Protein AF-A0A9P1GKC3-F1 (afdb_monomer)

Secondary structure (DSSP, 8-state):
-HHHHHHHHHHHHTT--HHHHHHHHHHHHHHHHHTTTT---HHHHHHHHHHHHHHHS--GGGHHHHHHHHHHHHHHHHHHHHHHHTSTT---STTHHHHTT-HHHHHH-HHHHHHHHHHHHHHHHHHHHHHHHHHT-----HHHHHHHHHHHHHHHHHHHHHHHHHS-TTTSSS-PPP--GGGS------GGG---S-SSGGGSPEE-TTTTTS--HHHHHHHHHHHHHHT-SEEEEEGGG-----EE---TTSTTGGG----HHHHHHH--S--BEEEEEEEHHHHHHHHHHHHHTTTS------S--------SS------GGG------EEE-TT-EE-TTS-EEEETTEEP-TTSEEEEEEEHHHHTTGGG-HHHHHHHHSTT---BS---BHHHHHHHHHHHHHHHHHHHHH---TT--B-HHHHHHHHHHH-TT--HHHHHHHHHHHHHHHHS-SSS---S-TT-B-HHHHHHHHHHHHHHTTS-SSSHHHHT-HHHHHHHHHT--------

InterPro domains:
  IPR008334 5'-Nucleotidase, C-terminal [PF02872] (206-366)
  IPR036907 5'-Nucleotidase, C-terminal d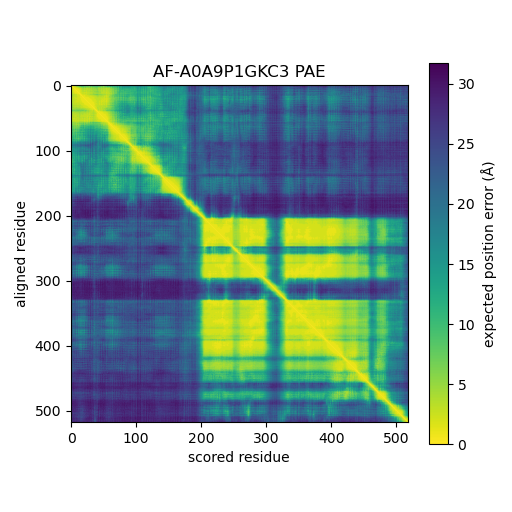omain superfamily [G3DSA:3.90.780.10] (203-423)
  IPR036907 5'-Nucleotidase, C-terminal domain superfamily [SSF55816] (213-383)

Sequence (518 aa):
MSLHIAPLVSMKQLGLSSTAEFLLFAALVIASWTVRNFNMSIFSVVMMQLEIGAYLCDIVPWLPAIALLQLVIASVAWAGMILASCFDDFSFVPMDRHLHKGWRHFRRSAAAQRCFAHEFSSHCVAQLVFADLLCRHPAMDGHGAIYGALVIQAFYALMVLTAAVLISPHALPYNLGTVPRPLRFPVNLPPSLHGDGATDRFLAAISSKKSSSEQTLMGSFLCDALRKELEVDCVLFDGGNVRGDRDYCPQPGHHRGSKWAFTVADLRRELPWPSEMATVRMEGRQISEAVQASRAKVSTPSRRLGSKAPAVPNIAGISRSFDSSHQLAGGFLQCDSGMQVRPDNSVSQIAGEPIDFKKRYTVGVLYNALMGMNQNPVFEKWRNEPGNRIVGQCPHARELLTRHFLRRLWKLTQNKLNIKQDEDISRDKLHAAIQQVFPRAGGNMRRSLLRRLLSTVVVEDGSGRGFKSSGITYKEYQNTLSKVSHEEVEGHDYERECNDPEMHERYNTGGSRQEEVP

Mean predicted aligned error: 17.54 Å

Foldseek 3Di:
DLVLLLVLLVLVVVVDDPVVSVVVLVVSLVVLCVVVVVDPAPVNVVSSVVSVVSNVDPCNLQLLLVLVLLVCCCVVVVVVLVVQLVPQPDDDDPLSVQVVVDPVSCVPDPVNVVVCCVVVVSSVVSSVSSVVVVVPDPDDDPVSSNVSNVVVNVVVVVVVVCCVVVQDPCNPPDDDDDDDDPVDDDDPDDPVPPDPDDPPVVQDFQFLALLLADAGSVLQVLFQLLCVLVVWQKEWEKSVQQQLNDTNHLPCPDPCHVVRDCDLVNLCRRHVDQFWKWKWKDFLQLVQLLQLLLNVVNPPPPPPPPDDDPDDDDPDDDDDPPPCVPPDSIRNIHIYPQWDADPSSGTQGTNVHGGDRGDITIYIYGPVVLVQVSNRVSSVVLNPDPPIDTPDGGGGSSVSSVLSVLVVLVVQLCVQLVDDQFDFQQLVSSLVSNCVSCVPDDPVRSVVSSCVLVCLQQVPPVPPDPDDNRHDGNVSSVVSSVPVVPPPPDDDPVVVVVPPVVVVVCVRVVDDDPDDDD

Radius of gyration: 33.76 Å; Cα contacts (8 Å, |Δi|>4): 540; chains: 1; bounding box: 67×78×100 Å

Nearest PDB structures (foldseek):
  7qga-assembly1_A  TM=6.493E-01  e=4.651E-06  Homo sapiens
  4h2f-assembly1_A  TM=6.553E-01  e=6.188E-06  Homo sapiens
  3zu0-assembly1_B  TM=8.115E-01  e=1.431E-04  Haemophilus influenzae Rd KW20
  3ztv-assembly1_A  TM=6.430E-01  e=9.323E-05  Haemophilus influenzae Rd KW20

Organism: NCBI:txid2562237

Structure (mmCIF, N/CA/C/O backbone):
data_AF-A0A9P1GKC3-F1
#
_entry.id   AF-A0A9P1GKC3-F1
#
loop_
_atom_site.group_PDB
_atom_site.id
_atom_site.type_symbol
_atom_site.label_atom_id
_atom_site.label_alt_id
_atom_site.label_comp_id
_atom_site.label_asym_id
_atom_site.label_entity_id
_atom_site.label_seq_id
_atom_site.pdbx_PDB_ins_code
_atom_site.Cartn_x
_atom_site.Cartn_y
_atom_site.Cartn_z
_atom_site.occupancy
_atom_site.B_iso_or_equiv
_atom_site.auth_seq_id
_atom_site.auth_comp_id
_atom_site.auth_asym_id
_atom_site.auth_atom_id
_atom_site.pdbx_PDB_model_num
ATOM 1 N N . MET A 1 1 ? 20.052 10.422 -40.158 1.00 48.41 1 MET A N 1
ATOM 2 C CA . MET A 1 1 ? 21.110 10.165 -41.168 1.00 48.41 1 MET A CA 1
ATOM 3 C C . MET A 1 1 ? 21.276 11.347 -42.124 1.00 48.41 1 MET A C 1
ATOM 5 O O . MET A 1 1 ? 22.390 11.797 -42.346 1.00 48.41 1 MET A O 1
ATOM 9 N N . SER A 1 2 ? 20.174 11.904 -42.628 1.00 51.91 2 SER A N 1
ATOM 10 C CA . SER A 1 2 ? 20.168 13.011 -43.587 1.00 51.91 2 SER A CA 1
ATOM 11 C C . SER A 1 2 ? 20.784 14.326 -43.056 1.00 51.91 2 SER A C 1
ATOM 13 O O . SER A 1 2 ? 21.605 14.928 -43.738 1.00 51.91 2 SER A O 1
ATOM 15 N N . LEU A 1 3 ? 20.504 14.690 -41.797 1.00 56.44 3 LEU A N 1
ATOM 16 C CA . LEU A 1 3 ? 21.116 15.825 -41.077 1.00 56.44 3 LEU A CA 1
ATOM 17 C C . LEU A 1 3 ? 22.637 15.708 -40.868 1.00 56.44 3 LEU A C 1
ATOM 19 O O . LEU A 1 3 ? 23.290 16.711 -40.611 1.00 56.44 3 LEU A O 1
ATOM 23 N N . HIS A 1 4 ? 23.193 14.501 -40.975 1.00 64.62 4 HIS A N 1
ATOM 24 C CA . HIS A 1 4 ? 24.602 14.227 -40.681 1.00 64.62 4 HIS A CA 1
ATOM 25 C C . HIS A 1 4 ? 25.452 14.150 -41.955 1.00 64.62 4 HIS A C 1
ATOM 27 O O . HIS A 1 4 ? 26.600 14.578 -41.964 1.00 64.62 4 HIS A O 1
ATOM 33 N N . ILE A 1 5 ? 24.874 13.651 -43.052 1.00 69.38 5 ILE A N 1
ATOM 34 C CA . ILE A 1 5 ? 25.572 13.489 -44.335 1.00 69.38 5 ILE A CA 1
ATOM 35 C C . ILE A 1 5 ? 25.428 14.736 -45.217 1.00 69.38 5 ILE A C 1
ATOM 37 O O . ILE A 1 5 ? 26.368 15.088 -45.922 1.00 69.38 5 ILE A O 1
ATOM 41 N N . ALA A 1 6 ? 24.293 15.444 -45.167 1.00 67.19 6 ALA A N 1
ATOM 42 C CA . ALA A 1 6 ? 24.077 16.624 -46.008 1.00 67.19 6 ALA A CA 1
ATOM 43 C C . ALA A 1 6 ? 25.127 17.737 -45.792 1.00 67.19 6 ALA A C 1
ATOM 45 O O . ALA A 1 6 ? 25.644 18.242 -46.785 1.00 67.19 6 ALA A O 1
ATOM 46 N N . PRO A 1 7 ? 25.532 18.085 -44.552 1.00 69.88 7 PRO A N 1
ATOM 47 C CA . PRO A 1 7 ? 26.594 19.071 -44.348 1.00 69.88 7 PRO A CA 1
ATOM 48 C C . PRO A 1 7 ? 27.940 18.621 -44.932 1.00 69.88 7 PRO A C 1
ATOM 50 O O . PRO A 1 7 ? 28.651 19.434 -45.513 1.00 69.88 7 PRO A O 1
ATOM 53 N N . LEU A 1 8 ? 28.266 17.325 -44.832 1.00 69.75 8 LEU A N 1
ATOM 54 C CA . LEU A 1 8 ? 29.500 16.736 -45.371 1.00 69.75 8 LEU A CA 1
ATOM 55 C C . LEU A 1 8 ? 29.589 16.848 -46.888 1.00 69.75 8 LEU A C 1
ATOM 57 O O . LEU A 1 8 ? 30.614 17.233 -47.444 1.00 69.75 8 LEU A O 1
ATOM 61 N N . VAL A 1 9 ? 28.476 16.556 -47.542 1.00 71.19 9 VAL A N 1
ATOM 62 C CA . VAL A 1 9 ? 28.307 16.688 -48.985 1.00 71.19 9 VAL A CA 1
ATOM 63 C C . VAL A 1 9 ? 28.463 18.139 -49.427 1.00 71.19 9 VAL A C 1
ATOM 65 O O . VAL A 1 9 ? 29.217 18.421 -50.358 1.00 71.19 9 VAL A O 1
ATOM 68 N N . SER A 1 10 ? 27.779 19.061 -48.745 1.00 71.31 10 SER A N 1
ATOM 69 C CA . SER A 1 10 ? 27.834 20.484 -49.076 1.00 71.31 10 SER A CA 1
ATOM 70 C C . SER A 1 10 ? 29.251 21.037 -48.933 1.00 71.31 10 SER A C 1
ATOM 72 O O . SER A 1 10 ? 29.688 21.802 -49.784 1.00 71.31 10 SER A O 1
ATOM 74 N N . MET A 1 11 ? 30.006 20.614 -47.912 1.00 73.31 11 MET A N 1
ATOM 75 C CA . MET A 1 11 ? 31.406 21.019 -47.741 1.00 73.31 11 MET A CA 1
ATOM 76 C C . MET A 1 11 ? 32.293 20.609 -48.920 1.00 73.31 11 MET A C 1
ATOM 78 O O . MET A 1 11 ? 33.059 21.438 -49.408 1.00 73.31 11 MET A O 1
ATOM 82 N N . LYS A 1 12 ? 32.153 19.371 -49.413 1.00 76.69 12 LYS A N 1
ATOM 83 C CA . LYS A 1 12 ? 32.916 18.881 -50.573 1.00 76.69 12 LYS A CA 1
ATOM 84 C C . LYS A 1 12 ? 32.576 19.639 -51.856 1.00 76.69 12 LYS A C 1
ATOM 86 O O . LYS A 1 12 ? 33.457 19.921 -52.661 1.00 76.69 12 LYS A O 1
ATOM 91 N N . GLN A 1 13 ? 31.313 20.022 -52.033 1.00 76.19 13 GLN A N 1
ATOM 92 C CA . GLN A 1 13 ? 30.876 20.789 -53.203 1.00 76.19 13 GLN A CA 1
ATOM 93 C C . GLN A 1 13 ? 31.298 22.264 -53.172 1.00 76.19 13 GLN A C 1
ATOM 95 O O . GLN A 1 13 ? 31.381 22.892 -54.223 1.00 76.19 13 GLN A O 1
ATOM 100 N N . LEU A 1 14 ? 31.597 22.817 -51.993 1.00 78.25 14 LEU A N 1
ATOM 101 C CA . LEU A 1 14 ? 32.058 24.200 -51.843 1.00 78.25 14 LEU A CA 1
ATOM 102 C C . LEU A 1 14 ? 33.528 24.407 -52.249 1.00 78.25 14 LEU A C 1
ATOM 104 O O . LEU A 1 14 ? 34.000 25.542 -52.219 1.00 78.25 14 LEU A O 1
ATOM 108 N N . GLY A 1 15 ? 34.254 23.345 -52.625 1.00 82.06 15 GLY A N 1
ATOM 109 C CA . GLY A 1 15 ? 35.650 23.446 -53.068 1.00 82.06 15 GLY A CA 1
ATOM 110 C C . GLY A 1 15 ? 36.594 23.961 -51.977 1.00 82.06 15 GLY A C 1
ATOM 111 O O . GLY A 1 15 ? 37.560 24.664 -52.272 1.00 82.06 15 GLY A O 1
ATOM 112 N N . LEU A 1 16 ? 36.287 23.666 -50.711 1.00 82.75 16 LEU A N 1
ATOM 113 C CA . LEU A 1 16 ? 37.110 24.063 -49.572 1.00 82.75 16 LEU A CA 1
ATOM 114 C C . LEU A 1 16 ? 38.496 23.405 -49.647 1.00 82.75 16 LEU A C 1
ATOM 116 O O . LEU A 1 16 ? 38.660 22.316 -50.194 1.00 82.75 16 LEU A O 1
ATOM 120 N N . SER A 1 17 ? 39.508 24.049 -49.059 1.00 89.94 17 SER A N 1
ATOM 121 C CA . SER A 1 17 ? 40.802 23.389 -48.871 1.00 89.94 17 SER A CA 1
ATOM 122 C C . SER A 1 17 ? 40.649 22.193 -47.930 1.00 89.94 17 SER A C 1
ATOM 124 O O . SER A 1 17 ? 39.838 22.229 -47.003 1.00 89.94 17 SER A O 1
ATOM 126 N N . SER A 1 18 ? 41.464 21.153 -48.113 1.00 87.00 18 SER A N 1
ATOM 127 C CA . SER A 1 18 ? 41.375 19.918 -47.317 1.00 87.00 18 SER A CA 1
ATOM 128 C C . SER A 1 18 ? 41.472 20.168 -45.807 1.00 87.00 18 SER A C 1
ATOM 130 O O . SER A 1 18 ? 40.818 19.494 -45.017 1.00 87.00 18 SER A O 1
ATOM 132 N N . THR A 1 19 ? 42.236 21.184 -45.391 1.00 88.69 19 THR A N 1
ATOM 133 C CA . THR A 1 19 ? 42.322 21.607 -43.987 1.00 88.69 19 THR A CA 1
ATOM 134 C C . THR A 1 19 ? 41.014 22.227 -43.489 1.00 88.69 19 THR A C 1
ATOM 136 O O . THR A 1 19 ? 40.573 21.915 -42.385 1.00 88.69 19 THR A O 1
ATOM 139 N N . ALA A 1 20 ? 40.378 23.093 -44.284 1.00 83.69 20 ALA A N 1
ATOM 140 C CA . ALA A 1 20 ? 39.107 23.715 -43.918 1.00 83.69 20 ALA A CA 1
ATOM 141 C C . ALA A 1 20 ? 37.964 22.688 -43.890 1.00 83.69 20 ALA A C 1
ATOM 143 O O . ALA A 1 20 ? 37.148 22.706 -42.971 1.00 83.69 20 ALA A O 1
ATOM 144 N N . GLU A 1 21 ? 37.950 21.760 -44.848 1.00 83.62 21 GLU A N 1
ATOM 145 C CA . GLU A 1 21 ? 36.998 20.649 -44.902 1.00 83.62 21 GLU A CA 1
ATOM 146 C C . GLU A 1 21 ? 37.105 19.757 -43.655 1.00 83.62 21 GLU A C 1
ATOM 148 O O . GLU A 1 21 ? 36.104 19.497 -42.986 1.00 83.62 21 GLU A O 1
ATOM 153 N N . PHE A 1 22 ? 38.327 19.361 -43.278 1.00 88.44 22 PHE A N 1
ATOM 154 C CA . PHE A 1 22 ? 38.571 18.534 -42.096 1.00 88.44 22 PHE A CA 1
ATOM 155 C C . PHE A 1 22 ? 38.144 19.221 -40.793 1.00 88.44 22 PHE A C 1
ATOM 157 O O . PHE A 1 22 ? 37.496 18.604 -39.947 1.00 88.44 22 PHE A O 1
ATOM 164 N N . LEU A 1 23 ? 38.491 20.501 -40.616 1.00 87.88 23 LEU A N 1
ATOM 165 C CA . LEU A 1 23 ? 38.144 21.246 -39.402 1.00 87.88 23 LEU A CA 1
ATOM 166 C C . LEU A 1 23 ? 36.628 21.399 -39.243 1.00 87.88 23 LEU A C 1
ATOM 168 O O . LEU A 1 23 ? 36.104 21.261 -38.137 1.00 87.88 23 LEU A O 1
ATOM 172 N N . LEU A 1 24 ? 35.918 21.649 -40.343 1.00 79.81 24 LEU A N 1
ATOM 173 C CA . LEU A 1 24 ? 34.471 21.837 -40.317 1.00 79.81 24 LEU A CA 1
ATOM 174 C C . LEU A 1 24 ? 33.737 20.494 -40.140 1.00 79.81 24 LEU A C 1
ATOM 176 O O . LEU A 1 24 ? 32.756 20.431 -39.398 1.00 79.81 24 LEU A O 1
ATOM 180 N N . PHE A 1 25 ? 34.281 19.397 -40.681 1.00 85.12 25 PHE A N 1
ATOM 181 C CA . PHE A 1 25 ? 33.858 18.033 -40.346 1.00 85.12 25 PHE A CA 1
ATOM 182 C C . PHE A 1 25 ? 34.036 17.711 -38.857 1.00 85.12 25 PHE A C 1
ATOM 184 O O . PHE A 1 25 ? 33.084 17.277 -38.207 1.00 85.12 25 PHE A O 1
ATOM 191 N N . ALA A 1 26 ? 35.222 17.951 -38.294 1.00 85.44 26 ALA A N 1
ATOM 192 C CA . ALA A 1 26 ? 35.490 17.690 -36.882 1.00 85.44 26 ALA A CA 1
ATOM 193 C C . ALA A 1 26 ? 34.540 18.490 -35.973 1.00 85.44 26 ALA A C 1
ATOM 195 O O . ALA A 1 26 ? 33.980 17.940 -35.023 1.00 85.44 26 ALA A O 1
ATOM 196 N N . ALA A 1 27 ? 34.286 19.761 -36.304 1.00 83.12 27 ALA A N 1
ATOM 197 C CA . ALA A 1 27 ? 33.326 20.599 -35.591 1.00 83.12 27 ALA A CA 1
ATOM 198 C C . ALA A 1 27 ? 31.894 20.038 -35.657 1.00 83.12 27 ALA A C 1
ATOM 200 O O . ALA A 1 27 ? 31.197 20.015 -34.641 1.00 83.12 27 ALA A O 1
ATOM 201 N N . LEU A 1 28 ? 31.465 19.535 -36.820 1.00 78.88 28 LEU A N 1
ATOM 202 C CA . LEU A 1 28 ? 30.155 18.904 -36.996 1.00 78.88 28 LEU A CA 1
ATOM 203 C C . LEU A 1 28 ? 30.013 17.615 -36.183 1.00 78.88 28 LEU A C 1
ATOM 205 O O . LEU A 1 28 ? 28.987 17.437 -35.532 1.00 78.88 28 LEU A O 1
ATOM 209 N N . VAL A 1 29 ? 31.028 16.746 -36.164 1.00 77.12 29 VAL A N 1
ATOM 210 C CA . VAL A 1 29 ? 31.015 15.516 -35.350 1.00 77.12 29 VAL A CA 1
ATOM 211 C C . VAL A 1 29 ? 30.953 15.852 -33.860 1.00 77.12 29 VAL A C 1
ATOM 213 O O . VAL A 1 29 ? 30.160 15.261 -33.127 1.00 77.12 29 VAL A O 1
ATOM 216 N N . ILE A 1 30 ? 31.724 16.846 -33.407 1.00 80.12 30 ILE A N 1
ATOM 217 C CA . ILE A 1 30 ? 31.707 17.300 -32.010 1.00 80.12 30 ILE A CA 1
ATOM 218 C C . ILE A 1 30 ? 30.336 17.878 -31.646 1.00 80.12 30 ILE A C 1
ATOM 220 O O . ILE A 1 30 ? 29.774 17.487 -30.627 1.00 80.12 30 ILE A O 1
ATOM 224 N N . ALA A 1 31 ? 29.755 18.745 -32.481 1.00 73.75 31 ALA A N 1
ATOM 225 C CA . ALA A 1 31 ? 28.419 19.306 -32.262 1.00 73.75 31 ALA A CA 1
ATOM 226 C C . ALA A 1 31 ? 27.324 18.223 -32.284 1.00 73.75 31 ALA A C 1
ATOM 228 O O . ALA A 1 31 ? 26.407 18.203 -31.465 1.00 73.75 31 ALA A O 1
ATOM 229 N N . SER A 1 32 ? 27.449 17.269 -33.203 1.00 72.69 32 SER A N 1
ATOM 230 C CA . SER A 1 32 ? 26.588 16.093 -33.302 1.00 72.69 32 SER A CA 1
ATOM 231 C C . SER A 1 32 ? 26.668 15.240 -32.026 1.00 72.69 32 SER A C 1
ATOM 233 O O . SER A 1 32 ? 25.654 14.709 -31.565 1.00 72.69 32 SER A O 1
ATOM 235 N N . TRP A 1 33 ? 27.846 15.118 -31.410 1.00 76.75 33 TRP A N 1
ATOM 236 C CA . TRP A 1 33 ? 28.052 14.346 -30.183 1.00 76.75 33 TRP A CA 1
ATOM 237 C C . TRP A 1 33 ? 27.640 15.099 -28.907 1.00 76.75 33 TRP A C 1
ATOM 239 O O . TRP A 1 33 ? 27.060 14.489 -28.002 1.00 76.75 33 TRP A O 1
ATOM 249 N N . THR A 1 34 ? 27.848 16.418 -28.846 1.00 71.56 34 THR A N 1
ATOM 250 C CA . THR A 1 34 ? 27.435 17.267 -27.713 1.00 71.56 34 THR A CA 1
ATOM 251 C C . THR A 1 34 ? 25.918 17.294 -27.558 1.00 71.56 34 THR A C 1
ATOM 253 O O . THR A 1 34 ? 25.423 17.136 -26.447 1.00 71.56 34 THR A O 1
ATOM 256 N N . VAL A 1 35 ? 25.161 17.380 -28.660 1.00 67.44 35 VAL A N 1
ATOM 257 C CA . VAL A 1 35 ? 23.684 17.296 -28.656 1.00 67.44 35 VAL A CA 1
ATOM 258 C C . VAL A 1 35 ? 23.188 15.953 -28.102 1.00 67.44 35 VAL A C 1
ATOM 260 O O . VAL A 1 35 ? 22.095 15.859 -27.546 1.00 67.44 35 VAL A O 1
ATOM 263 N N . ARG A 1 36 ? 24.012 14.904 -28.193 1.00 70.81 36 ARG A N 1
ATOM 264 C CA . ARG A 1 36 ? 23.751 13.579 -27.613 1.00 70.81 36 ARG A CA 1
ATOM 265 C C . ARG A 1 36 ? 24.265 13.446 -26.173 1.00 70.81 36 ARG A C 1
ATOM 267 O O . ARG A 1 36 ? 24.335 12.329 -25.659 1.00 70.81 36 ARG A O 1
ATOM 274 N N . ASN A 1 37 ? 24.624 14.558 -25.524 1.00 77.19 37 ASN A N 1
ATOM 275 C CA . ASN A 1 37 ? 25.211 14.622 -24.183 1.00 77.19 37 ASN A CA 1
ATOM 276 C C . ASN A 1 37 ? 26.419 13.691 -24.013 1.00 77.19 37 ASN A C 1
ATOM 278 O O . ASN A 1 37 ? 26.579 13.066 -22.967 1.00 77.19 37 ASN A O 1
ATOM 282 N N . PHE A 1 38 ? 27.223 13.529 -25.069 1.00 78.00 38 PHE A N 1
ATOM 283 C CA . PHE A 1 38 ? 28.375 12.623 -25.090 1.00 78.00 38 PHE A CA 1
ATOM 284 C C . PHE A 1 38 ? 28.052 11.160 -24.742 1.00 78.00 38 PHE A C 1
ATOM 286 O O . PHE A 1 38 ? 28.935 10.378 -24.391 1.00 78.00 38 PHE A O 1
ATOM 293 N N . ASN A 1 39 ? 26.787 10.749 -24.857 1.00 70.31 39 ASN A N 1
ATOM 294 C CA . ASN A 1 39 ? 26.377 9.409 -24.476 1.00 70.31 39 ASN A CA 1
ATOM 295 C C . ASN A 1 39 ? 26.929 8.378 -25.475 1.00 70.31 39 ASN A C 1
ATOM 297 O O . ASN A 1 39 ? 26.573 8.397 -26.659 1.00 70.31 39 ASN A O 1
ATOM 301 N N . MET A 1 40 ? 27.761 7.456 -24.983 1.00 76.69 40 MET A N 1
ATOM 302 C CA . MET A 1 40 ? 28.375 6.342 -25.725 1.00 76.69 40 MET A CA 1
ATOM 303 C C . MET A 1 40 ? 27.388 5.194 -25.972 1.00 76.69 40 MET A C 1
ATOM 305 O O . MET A 1 40 ? 27.695 4.016 -25.795 1.00 76.69 40 MET A O 1
ATOM 309 N N . SER A 1 41 ? 26.165 5.528 -26.375 1.00 73.75 41 SER A N 1
ATOM 310 C CA . SER A 1 41 ? 25.217 4.517 -26.825 1.00 73.75 41 SER A CA 1
ATOM 311 C C . SER A 1 41 ? 25.716 3.876 -28.125 1.00 73.75 41 SER A C 1
ATOM 313 O O . SER A 1 41 ? 26.353 4.541 -28.945 1.00 73.75 41 SER A O 1
ATOM 315 N N . ILE A 1 42 ? 25.381 2.603 -28.356 1.00 62.91 42 ILE A N 1
ATOM 316 C CA . ILE A 1 42 ? 25.691 1.902 -29.617 1.00 62.91 42 ILE A CA 1
ATOM 317 C C . ILE A 1 42 ? 25.188 2.713 -30.820 1.00 62.91 42 ILE A C 1
ATOM 319 O O . ILE A 1 42 ? 25.895 2.860 -31.812 1.00 62.91 42 ILE A O 1
ATOM 323 N N . PHE A 1 43 ? 24.007 3.324 -30.701 1.00 64.19 43 PHE A N 1
ATOM 324 C CA . PHE A 1 43 ? 23.449 4.202 -31.727 1.00 64.19 43 PHE A CA 1
ATOM 325 C C . PHE A 1 43 ? 24.337 5.426 -31.992 1.00 64.19 43 PHE A C 1
ATOM 327 O O . PHE A 1 43 ? 24.551 5.806 -33.142 1.00 64.19 43 PHE A O 1
ATOM 334 N N . SER A 1 44 ? 24.902 6.024 -30.939 1.00 68.62 44 SER A N 1
ATOM 335 C CA . SER A 1 44 ? 25.803 7.165 -31.080 1.00 68.62 44 SER A CA 1
ATOM 336 C C . SER A 1 44 ? 27.084 6.802 -31.830 1.00 68.62 44 SER A C 1
ATOM 338 O O . SER A 1 44 ? 27.506 7.555 -32.710 1.00 68.62 44 SER A O 1
ATOM 340 N N . VAL A 1 45 ? 27.658 5.642 -31.499 1.00 71.88 45 VAL A N 1
ATOM 341 C CA . VAL A 1 45 ? 28.885 5.114 -32.108 1.00 71.88 45 VAL A CA 1
ATOM 342 C C . VAL A 1 45 ? 28.659 4.769 -33.579 1.00 71.88 45 VAL A C 1
ATOM 344 O O . VAL A 1 45 ? 29.448 5.182 -34.423 1.00 71.88 45 VAL A O 1
ATOM 347 N N . VAL A 1 46 ? 27.552 4.094 -33.906 1.00 71.50 46 VAL A N 1
ATOM 348 C CA . VAL A 1 46 ? 27.195 3.756 -35.296 1.00 71.50 46 VAL A CA 1
ATOM 349 C C . VAL A 1 46 ? 27.010 5.018 -36.142 1.00 71.50 46 VAL A C 1
ATOM 351 O O . VAL A 1 46 ? 27.524 5.098 -37.253 1.00 71.50 46 VAL A O 1
ATOM 354 N N . MET A 1 47 ? 26.333 6.041 -35.617 1.00 72.38 47 MET A N 1
ATOM 355 C CA . MET A 1 47 ? 26.150 7.305 -36.342 1.00 72.38 47 MET A CA 1
ATOM 356 C C . MET A 1 47 ? 27.475 8.043 -36.574 1.00 72.38 47 MET A C 1
ATOM 358 O O . MET A 1 47 ? 27.682 8.580 -37.657 1.00 72.38 47 MET A O 1
ATOM 362 N N . MET A 1 48 ? 28.392 8.012 -35.604 1.00 76.19 48 MET A N 1
ATOM 363 C CA . MET A 1 48 ? 29.730 8.596 -35.752 1.00 76.19 48 MET A CA 1
ATOM 364 C C . MET A 1 48 ? 30.571 7.842 -36.794 1.00 76.19 48 MET A C 1
ATOM 366 O O . MET A 1 48 ? 31.253 8.458 -37.607 1.00 76.19 48 MET A O 1
ATOM 370 N N . GLN A 1 49 ? 30.486 6.509 -36.829 1.00 76.69 49 GLN A N 1
ATOM 371 C CA . GLN A 1 49 ? 31.142 5.697 -37.861 1.00 76.69 49 GLN A CA 1
ATOM 372 C C . GLN A 1 49 ? 30.607 6.008 -39.264 1.00 76.69 49 GLN A C 1
ATOM 374 O O . GLN A 1 49 ? 31.388 6.063 -40.210 1.00 76.69 49 GLN A O 1
ATOM 379 N N . LEU A 1 50 ? 29.300 6.253 -39.401 1.00 71.75 50 LEU A N 1
ATOM 380 C CA . LEU A 1 50 ? 28.692 6.656 -40.671 1.00 71.75 50 LEU A CA 1
ATOM 381 C C . LEU A 1 50 ? 29.143 8.054 -41.115 1.00 71.75 50 LEU A C 1
ATOM 383 O O . LEU A 1 50 ? 29.430 8.240 -42.293 1.00 71.75 50 LEU A O 1
ATOM 387 N N . GLU A 1 51 ? 29.240 9.019 -40.195 1.00 77.12 51 GLU A N 1
ATOM 388 C CA . GLU A 1 51 ? 29.782 10.359 -40.474 1.00 77.12 51 GLU A CA 1
ATOM 389 C C . GLU A 1 51 ? 31.244 10.284 -40.948 1.00 77.12 51 GLU A C 1
ATOM 391 O O . GLU A 1 51 ? 31.598 10.874 -41.968 1.00 77.12 51 GLU A O 1
ATOM 396 N N . ILE A 1 52 ? 32.080 9.504 -40.252 1.00 80.88 52 ILE A N 1
ATOM 397 C CA . ILE A 1 52 ? 33.491 9.289 -40.610 1.00 80.88 52 ILE A CA 1
ATOM 398 C C . ILE A 1 52 ? 33.615 8.569 -41.955 1.00 80.88 52 ILE A C 1
ATOM 400 O O . ILE A 1 52 ? 34.387 8.996 -42.809 1.00 80.88 52 ILE A O 1
ATOM 404 N N . GLY A 1 53 ? 32.840 7.506 -42.178 1.00 78.56 53 GLY A N 1
ATOM 405 C CA . GLY A 1 53 ? 32.838 6.781 -43.448 1.00 78.56 53 GLY A CA 1
ATOM 406 C C . GLY A 1 53 ? 32.413 7.668 -44.620 1.00 78.56 53 GLY A C 1
ATOM 407 O O . GLY A 1 53 ? 33.063 7.664 -45.660 1.00 78.56 53 GLY A O 1
ATOM 408 N N . ALA A 1 54 ? 31.376 8.489 -44.434 1.00 74.00 54 ALA A N 1
ATOM 409 C CA . ALA A 1 54 ? 30.913 9.438 -45.445 1.00 74.00 54 ALA A CA 1
ATOM 410 C C . ALA A 1 54 ? 31.951 10.527 -45.765 1.00 74.00 54 ALA A C 1
ATOM 412 O O . ALA A 1 54 ? 32.049 10.954 -46.913 1.00 74.00 54 ALA A O 1
ATOM 413 N N . TYR A 1 55 ? 32.735 10.966 -44.775 1.00 82.12 55 TYR A N 1
ATOM 414 C CA . TYR A 1 55 ? 33.843 11.897 -44.991 1.00 82.12 55 TYR A CA 1
ATOM 415 C C . TYR A 1 55 ? 34.994 11.248 -45.778 1.00 82.12 55 TYR A C 1
ATOM 417 O O . TYR A 1 55 ? 35.486 11.826 -46.748 1.00 82.12 55 TYR A O 1
ATOM 425 N N . LEU A 1 56 ? 35.393 10.029 -45.400 1.00 83.12 56 LEU A N 1
ATOM 426 C CA . LEU A 1 56 ? 36.519 9.318 -46.018 1.00 83.12 56 LEU A CA 1
ATOM 427 C C . LEU A 1 56 ? 36.218 8.822 -47.438 1.00 83.12 56 LEU A C 1
ATOM 429 O O . LEU A 1 56 ? 37.126 8.732 -48.261 1.00 83.12 56 LEU A O 1
ATOM 433 N N . CYS A 1 57 ? 34.960 8.512 -47.745 1.00 79.56 57 CYS A N 1
ATOM 434 C CA . CYS A 1 57 ? 34.548 8.130 -49.088 1.00 79.56 57 CYS A CA 1
ATOM 435 C C . CYS A 1 57 ? 34.235 9.371 -49.935 1.00 79.56 57 CYS A C 1
ATOM 437 O O . CYS A 1 57 ? 33.561 10.305 -49.490 1.00 79.56 57 CYS A O 1
ATOM 439 N N . ASP A 1 58 ? 34.679 9.383 -51.192 1.00 76.56 58 ASP A N 1
ATOM 440 C CA . ASP A 1 58 ? 34.187 10.363 -52.156 1.00 76.56 58 ASP A CA 1
ATOM 441 C C . ASP A 1 58 ? 32.768 9.980 -52.592 1.00 76.56 58 ASP A C 1
ATOM 443 O O . ASP A 1 58 ? 32.542 9.242 -53.549 1.00 76.56 58 ASP A O 1
ATOM 447 N N . ILE A 1 59 ? 31.796 10.422 -51.796 1.00 71.44 59 ILE A N 1
ATOM 448 C CA . ILE A 1 59 ? 30.371 10.178 -52.018 1.00 71.44 59 ILE A CA 1
ATOM 449 C C . ILE A 1 59 ? 29.779 11.110 -53.080 1.00 71.44 59 ILE A C 1
ATOM 451 O O . ILE A 1 59 ? 28.629 10.913 -53.466 1.00 71.44 59 ILE A O 1
ATOM 455 N N . VAL A 1 60 ? 30.535 12.107 -53.561 1.00 73.50 60 VAL A N 1
ATOM 456 C CA . VAL A 1 60 ? 30.032 13.134 -54.484 1.00 73.50 60 VAL A CA 1
ATOM 457 C C . VAL A 1 60 ? 29.526 12.536 -55.803 1.00 73.50 60 VAL A C 1
ATOM 459 O O . VAL A 1 60 ? 28.398 12.853 -56.180 1.00 73.50 60 VAL A O 1
ATOM 462 N N . PRO A 1 61 ? 30.236 11.601 -56.467 1.00 76.19 61 PRO A N 1
ATOM 463 C CA . PRO A 1 61 ? 29.729 10.950 -57.681 1.00 76.19 61 PRO A CA 1
ATOM 464 C C . PRO A 1 61 ? 28.457 10.124 -57.443 1.00 76.19 61 PRO A C 1
ATOM 466 O O . PRO A 1 61 ? 27.668 9.890 -58.355 1.00 76.19 61 PRO A O 1
ATOM 469 N N . TRP A 1 62 ? 28.245 9.692 -56.201 1.00 71.19 62 TRP A N 1
ATOM 470 C CA . TRP A 1 62 ? 27.137 8.836 -55.789 1.00 71.19 62 TRP A CA 1
ATOM 471 C C . TRP A 1 62 ? 25.964 9.624 -55.218 1.00 71.19 62 TRP A C 1
ATOM 473 O O . TRP A 1 62 ? 24.925 9.041 -54.923 1.00 71.19 62 TRP A O 1
ATOM 483 N N . LEU A 1 63 ? 26.094 10.944 -55.074 1.00 68.75 63 LEU A N 1
ATOM 484 C CA . LEU A 1 63 ? 25.049 11.811 -54.539 1.00 68.75 63 LEU A CA 1
ATOM 485 C C . LEU A 1 63 ? 23.687 11.607 -55.182 1.00 68.75 63 LEU A C 1
ATOM 487 O O . LEU A 1 63 ? 22.696 11.517 -54.454 1.00 68.75 63 LEU A O 1
ATOM 491 N N . PRO A 1 64 ? 23.607 11.482 -56.513 1.00 66.94 64 PRO A N 1
ATOM 492 C CA . PRO A 1 64 ? 22.322 11.286 -57.138 1.00 66.94 64 PRO A CA 1
ATOM 493 C C . PRO A 1 64 ? 21.679 9.949 -56.844 1.00 66.94 64 PRO A C 1
ATOM 495 O O . PRO A 1 64 ? 20.477 9.856 -56.610 1.00 66.94 64 PRO A O 1
ATOM 498 N N . ALA A 1 65 ? 22.519 8.925 -56.813 1.00 65.56 65 ALA A N 1
ATOM 499 C CA . ALA A 1 65 ? 22.168 7.587 -56.407 1.00 65.56 65 ALA A CA 1
ATOM 500 C C . ALA A 1 65 ? 21.668 7.566 -54.955 1.00 65.56 65 ALA A C 1
ATOM 502 O O . ALA A 1 65 ? 20.621 6.993 -54.671 1.00 65.56 65 ALA A O 1
ATOM 503 N N . ILE A 1 66 ? 22.359 8.257 -54.044 1.00 67.56 66 ILE A N 1
ATOM 504 C CA . ILE A 1 66 ? 21.962 8.415 -52.638 1.00 67.56 66 ILE A CA 1
ATOM 505 C C . ILE A 1 66 ? 20.629 9.160 -52.531 1.00 67.56 66 ILE A C 1
ATOM 507 O O . ILE A 1 66 ? 19.778 8.784 -51.730 1.00 67.56 66 ILE A O 1
ATOM 511 N N . ALA A 1 67 ? 20.421 10.207 -53.321 1.00 67.44 67 ALA A N 1
ATOM 512 C CA . ALA A 1 67 ? 19.206 11.007 -53.271 1.00 67.44 67 ALA A CA 1
ATOM 513 C C . ALA A 1 67 ? 17.992 10.263 -53.858 1.00 67.44 67 ALA A C 1
ATOM 515 O O . ALA A 1 67 ? 16.926 10.252 -53.237 1.00 67.44 67 ALA A O 1
ATOM 516 N N . LEU A 1 68 ? 18.164 9.557 -54.982 1.00 66.06 68 LEU A N 1
ATOM 517 C CA . LEU A 1 68 ? 17.155 8.647 -55.528 1.00 66.06 68 LEU A CA 1
ATOM 518 C C . LEU A 1 68 ? 16.832 7.535 -54.522 1.00 66.06 68 LEU A C 1
ATOM 520 O O . LEU A 1 68 ? 15.667 7.264 -54.244 1.00 66.06 68 LEU A O 1
ATOM 524 N N . LEU A 1 69 ? 17.859 6.958 -53.900 1.00 63.75 69 LEU A N 1
ATOM 525 C CA . LEU A 1 69 ? 17.715 5.980 -52.832 1.00 63.75 69 LEU A CA 1
ATOM 526 C C . LEU A 1 69 ? 16.932 6.533 -51.637 1.00 63.75 69 LEU A C 1
ATOM 528 O O . LEU A 1 69 ? 16.074 5.843 -51.103 1.00 63.75 69 LEU A O 1
ATOM 532 N N . GLN A 1 70 ? 17.193 7.761 -51.195 1.00 66.38 70 GLN A N 1
ATOM 533 C CA . GLN A 1 70 ? 16.458 8.371 -50.085 1.00 66.38 70 GLN A CA 1
ATOM 534 C C . GLN A 1 70 ? 14.990 8.621 -50.442 1.00 66.38 70 GLN A C 1
ATOM 536 O O . GLN A 1 70 ? 14.132 8.446 -49.581 1.00 66.38 70 GLN A O 1
ATOM 541 N N . LEU A 1 71 ? 14.683 8.973 -51.695 1.00 65.75 71 LEU A N 1
ATOM 542 C CA . LEU A 1 71 ? 13.305 9.050 -52.188 1.00 65.75 71 LEU A CA 1
ATOM 543 C C . LEU A 1 71 ? 12.630 7.677 -52.183 1.00 65.75 71 LEU A C 1
ATOM 545 O O . LEU A 1 71 ? 11.492 7.569 -51.729 1.00 65.75 71 LEU A O 1
ATOM 549 N N . VAL A 1 72 ? 13.326 6.623 -52.619 1.00 64.25 72 VAL A N 1
ATOM 550 C CA . VAL A 1 72 ? 12.814 5.243 -52.599 1.00 64.25 72 VAL A CA 1
ATOM 551 C C . VAL A 1 72 ? 12.645 4.743 -51.166 1.00 64.25 72 VAL A C 1
ATOM 553 O O . VAL A 1 72 ? 11.578 4.254 -50.822 1.00 64.25 72 VAL A O 1
ATOM 556 N N . ILE A 1 73 ? 13.642 4.897 -50.293 1.00 64.81 73 ILE A N 1
ATOM 557 C CA . ILE A 1 73 ? 13.548 4.519 -48.877 1.00 64.81 73 ILE A CA 1
ATOM 558 C C . ILE A 1 73 ? 12.426 5.300 -48.216 1.00 64.81 73 ILE A C 1
ATOM 560 O O . ILE A 1 73 ? 11.635 4.709 -47.504 1.00 64.81 73 ILE A O 1
ATOM 564 N N . ALA A 1 74 ? 12.301 6.602 -48.443 1.00 65.19 74 ALA A N 1
ATOM 565 C CA . ALA A 1 74 ? 11.229 7.348 -47.815 1.00 65.19 74 ALA A CA 1
ATOM 566 C C . ALA A 1 74 ? 9.859 6.929 -48.346 1.00 65.19 74 ALA A C 1
ATOM 568 O O . ALA A 1 74 ? 8.981 6.624 -47.554 1.00 65.19 74 ALA A O 1
ATOM 569 N N . SER A 1 75 ? 9.667 6.848 -49.658 1.00 68.12 75 SER A N 1
ATOM 570 C CA . SER A 1 75 ? 8.377 6.429 -50.214 1.00 68.12 75 SER A CA 1
ATOM 571 C C . SER A 1 75 ? 8.020 4.996 -49.812 1.00 68.12 75 SER A C 1
ATOM 573 O O . SER A 1 75 ? 6.924 4.772 -49.311 1.00 68.12 75 SER A O 1
ATOM 575 N N . VAL A 1 76 ? 8.946 4.043 -49.934 1.00 69.00 76 VAL A N 1
ATOM 576 C CA . VAL A 1 76 ? 8.714 2.620 -49.647 1.00 69.00 76 VAL A CA 1
ATOM 577 C C . VAL A 1 76 ? 8.717 2.321 -48.151 1.00 69.00 76 VAL A C 1
ATOM 579 O O . VAL A 1 76 ? 7.846 1.592 -47.693 1.00 69.00 76 VAL A O 1
ATOM 582 N N . ALA A 1 77 ? 9.641 2.873 -47.362 1.00 66.88 77 ALA A N 1
ATOM 583 C CA . ALA A 1 77 ? 9.672 2.641 -45.918 1.00 66.88 77 ALA A CA 1
ATOM 584 C C . ALA A 1 77 ? 8.573 3.420 -45.195 1.00 66.88 77 ALA A C 1
ATOM 586 O O . ALA A 1 77 ? 7.987 2.861 -44.279 1.00 66.88 77 ALA A O 1
ATOM 587 N N . TRP A 1 78 ? 8.216 4.650 -45.597 1.00 67.00 78 TRP A N 1
ATOM 588 C CA . TRP A 1 78 ? 7.061 5.331 -44.994 1.00 67.00 78 TRP A CA 1
ATOM 589 C C . TRP A 1 78 ? 5.741 4.716 -45.444 1.00 67.00 78 TRP A C 1
ATOM 591 O O . TRP A 1 78 ? 4.884 4.508 -44.593 1.00 67.00 78 TRP A O 1
ATOM 601 N N . ALA A 1 79 ? 5.570 4.354 -46.722 1.00 69.19 79 ALA A N 1
ATOM 602 C CA . ALA A 1 79 ? 4.383 3.607 -47.143 1.00 69.19 79 ALA A CA 1
ATOM 603 C C . ALA A 1 79 ? 4.324 2.241 -46.456 1.00 69.19 79 ALA A C 1
ATOM 605 O O . ALA A 1 79 ? 3.272 1.858 -45.966 1.00 69.19 79 ALA A O 1
ATOM 606 N N . GLY A 1 80 ? 5.458 1.548 -46.348 1.00 66.81 80 GLY A N 1
ATOM 607 C CA . GLY A 1 80 ? 5.601 0.286 -45.635 1.00 66.81 80 GLY A CA 1
ATOM 608 C C . GLY A 1 80 ? 5.311 0.420 -44.145 1.00 66.81 80 GLY A C 1
ATOM 609 O O . GLY A 1 80 ? 4.615 -0.426 -43.613 1.00 66.81 80 GLY A O 1
ATOM 610 N N . MET A 1 81 ? 5.747 1.491 -43.478 1.00 59.47 81 MET A N 1
ATOM 611 C CA . MET A 1 81 ? 5.409 1.765 -42.077 1.00 59.47 81 MET A CA 1
ATOM 612 C C . MET A 1 81 ? 3.950 2.172 -41.903 1.00 59.47 81 MET A C 1
ATOM 614 O O . MET A 1 81 ? 3.336 1.753 -40.936 1.00 59.47 81 MET A O 1
ATOM 618 N N . ILE A 1 82 ? 3.366 2.943 -42.824 1.00 63.59 82 ILE A N 1
ATOM 619 C CA . ILE A 1 82 ? 1.931 3.257 -42.805 1.00 63.59 82 ILE A CA 1
ATOM 620 C C . ILE A 1 82 ? 1.132 1.961 -42.970 1.00 63.59 82 ILE A C 1
ATOM 622 O O . ILE A 1 82 ? 0.259 1.684 -42.155 1.00 63.59 82 ILE A O 1
ATOM 626 N N . LEU A 1 83 ? 1.482 1.135 -43.959 1.00 66.25 83 LEU A N 1
ATOM 627 C CA . LEU A 1 83 ? 0.847 -0.153 -44.220 1.00 66.25 83 LEU A CA 1
ATOM 628 C C . LEU A 1 83 ? 1.043 -1.113 -43.041 1.00 66.25 83 LEU A C 1
ATOM 630 O O . LEU A 1 83 ? 0.088 -1.734 -42.600 1.00 66.25 83 LEU A O 1
ATOM 634 N N . ALA A 1 84 ? 2.253 -1.191 -42.486 1.00 57.59 84 ALA A N 1
ATOM 635 C CA . ALA A 1 84 ? 2.588 -2.020 -41.334 1.00 57.59 84 ALA A CA 1
ATOM 636 C C . ALA A 1 84 ? 1.910 -1.538 -40.047 1.00 57.59 84 ALA A C 1
ATOM 638 O O . ALA A 1 84 ? 1.481 -2.363 -39.255 1.00 57.59 84 ALA A O 1
ATOM 639 N N . SER A 1 85 ? 1.718 -0.226 -39.881 1.00 56.00 85 SER A N 1
ATOM 640 C CA . SER A 1 85 ? 0.917 0.351 -38.794 1.00 56.00 85 SER A CA 1
ATOM 641 C C . SER A 1 85 ? -0.583 0.080 -38.951 1.00 56.00 85 SER A C 1
ATOM 643 O O . SER A 1 85 ? -1.340 0.268 -38.003 1.00 56.00 85 SER A O 1
ATOM 645 N N . CYS A 1 86 ? -1.028 -0.378 -40.130 1.00 58.94 86 CYS A N 1
ATOM 646 C CA . CYS A 1 86 ? -2.365 -0.944 -40.315 1.00 58.94 86 CYS A CA 1
ATOM 647 C C . CYS A 1 86 ? -2.460 -2.415 -39.868 1.00 58.94 86 CYS A C 1
ATOM 649 O O . CYS A 1 86 ? -3.568 -2.948 -39.848 1.00 58.94 86 CYS A O 1
ATOM 651 N N . PHE A 1 87 ? -1.346 -3.068 -39.511 1.00 61.25 87 PHE A N 1
ATOM 652 C CA . PHE A 1 87 ? -1.321 -4.421 -38.953 1.00 61.25 87 PHE A CA 1
ATOM 653 C C . PHE A 1 87 ? -0.938 -4.367 -37.465 1.00 61.25 87 PHE A C 1
ATOM 655 O O . PHE A 1 87 ? 0.120 -3.863 -37.094 1.00 61.25 87 PHE A O 1
ATOM 662 N N . ASP A 1 88 ? -1.788 -4.919 -36.598 1.00 46.06 88 ASP A N 1
ATOM 663 C CA . ASP A 1 88 ? -1.688 -4.771 -35.133 1.00 46.06 88 ASP A CA 1
ATOM 664 C C . ASP A 1 88 ? -0.435 -5.417 -34.496 1.00 46.06 88 ASP A C 1
ATOM 666 O O . ASP A 1 88 ? -0.114 -5.149 -33.335 1.00 46.06 88 ASP A O 1
ATOM 670 N N . ASP A 1 89 ? 0.285 -6.257 -35.244 1.00 47.16 89 ASP A N 1
ATOM 671 C CA . ASP A 1 89 ? 1.397 -7.073 -34.744 1.00 47.16 89 ASP A CA 1
ATOM 672 C C . ASP A 1 89 ? 2.794 -6.506 -35.069 1.00 47.16 89 ASP A C 1
ATOM 674 O O . ASP A 1 89 ? 3.805 -7.091 -34.674 1.00 47.16 89 ASP A O 1
ATOM 678 N N . PHE A 1 90 ? 2.886 -5.368 -35.767 1.00 44.94 90 PHE A N 1
ATOM 679 C CA . PHE A 1 90 ? 4.161 -4.796 -36.209 1.00 44.94 90 PHE A CA 1
ATOM 680 C C . PHE A 1 90 ? 4.431 -3.430 -35.557 1.00 44.94 90 PHE A C 1
ATOM 682 O O . PHE A 1 90 ? 3.610 -2.520 -35.645 1.00 44.94 90 PHE A O 1
ATOM 689 N N . SER A 1 91 ? 5.587 -3.276 -34.892 1.00 51.84 91 SER A N 1
ATOM 690 C CA . SER A 1 91 ? 6.030 -1.994 -34.319 1.00 51.84 91 SER A CA 1
ATOM 691 C C . SER A 1 91 ? 7.529 -1.774 -34.530 1.00 51.84 91 SER A C 1
ATOM 693 O O . SER A 1 91 ? 8.332 -2.459 -33.895 1.00 51.84 91 SER A O 1
ATOM 695 N N . PHE A 1 92 ? 7.922 -0.793 -35.349 1.00 50.31 92 PHE A N 1
ATOM 696 C CA . PHE A 1 92 ? 9.334 -0.581 -35.725 1.00 50.31 92 PHE A CA 1
ATOM 697 C C . PHE A 1 92 ? 9.980 0.682 -35.108 1.00 50.31 92 PHE A C 1
ATOM 699 O O . PHE A 1 92 ? 11.197 0.716 -34.938 1.00 50.31 92 PHE A O 1
ATOM 706 N N . VAL A 1 93 ? 9.208 1.720 -34.733 1.00 55.22 93 VAL A N 1
ATOM 707 C CA . VAL A 1 93 ? 9.758 3.052 -34.352 1.00 55.22 93 VAL A CA 1
ATOM 708 C C . VAL A 1 93 ? 8.927 3.743 -33.243 1.00 55.22 93 VAL A C 1
ATOM 710 O O . VAL A 1 93 ? 7.724 3.507 -33.154 1.00 55.22 93 VAL A O 1
ATOM 713 N N . PRO A 1 94 ? 9.490 4.638 -32.397 1.00 54.22 94 PRO A N 1
ATOM 714 C CA . PRO A 1 94 ? 8.745 5.442 -31.410 1.00 54.22 94 PRO A CA 1
ATOM 715 C C . PRO A 1 94 ? 7.456 6.115 -31.915 1.00 54.22 94 PRO A C 1
ATOM 717 O O . PRO A 1 94 ? 6.490 6.233 -31.155 1.00 54.22 94 PRO A O 1
ATOM 720 N N . MET A 1 95 ? 7.406 6.518 -33.187 1.00 54.28 95 MET A N 1
ATOM 721 C CA . MET A 1 95 ? 6.217 7.125 -33.789 1.00 54.28 95 MET A CA 1
ATOM 722 C C . MET A 1 95 ? 5.073 6.130 -34.034 1.00 54.28 95 MET A C 1
ATOM 724 O O . MET A 1 95 ? 3.901 6.482 -33.883 1.00 54.28 95 MET A O 1
ATOM 728 N N . ASP A 1 96 ? 5.415 4.876 -34.310 1.00 57.12 96 ASP A N 1
ATOM 729 C CA . ASP A 1 96 ? 4.488 3.765 -34.530 1.00 57.12 96 ASP A CA 1
ATOM 730 C C . ASP A 1 96 ? 3.574 3.568 -33.309 1.00 57.12 96 ASP A C 1
ATOM 732 O O . ASP A 1 96 ? 2.355 3.459 -33.401 1.00 57.12 96 ASP A O 1
ATOM 736 N N . ARG A 1 97 ? 4.135 3.719 -32.104 1.00 61.12 97 ARG A N 1
ATOM 737 C CA . ARG A 1 97 ? 3.397 3.617 -30.836 1.00 61.12 97 ARG A CA 1
ATOM 738 C C . ARG A 1 97 ? 2.338 4.708 -30.640 1.00 61.12 97 ARG A C 1
ATOM 740 O O . ARG A 1 97 ? 1.392 4.514 -29.872 1.00 61.12 97 ARG A O 1
ATOM 747 N N . HIS A 1 98 ? 2.509 5.875 -31.259 1.00 65.00 98 HIS A N 1
ATOM 748 C CA . HIS A 1 98 ? 1.511 6.944 -31.226 1.00 65.00 98 HIS A CA 1
ATOM 749 C C . HIS A 1 98 ? 0.427 6.750 -32.288 1.00 65.00 98 HIS A C 1
ATOM 751 O O . HIS A 1 98 ? -0.725 7.096 -32.017 1.00 65.00 98 HIS A O 1
ATOM 757 N N . LEU A 1 99 ? 0.783 6.170 -33.438 1.00 57.59 99 LEU A N 1
ATOM 758 C CA . LEU A 1 99 ? -0.148 5.799 -34.503 1.00 57.59 99 LEU A CA 1
ATOM 759 C C . LEU A 1 99 ? -1.043 4.620 -34.077 1.00 57.59 99 LEU A C 1
ATOM 761 O O . LEU A 1 99 ? -2.264 4.728 -34.188 1.00 57.59 99 LEU A O 1
ATOM 765 N N . HIS A 1 100 ? -0.475 3.594 -33.431 1.00 60.84 100 HIS A N 1
ATOM 766 C CA . HIS A 1 100 ? -1.185 2.430 -32.865 1.00 60.84 100 HIS A CA 1
ATOM 767 C C . HIS A 1 100 ? -2.192 2.772 -31.757 1.00 60.84 100 HIS A C 1
ATOM 769 O O . HIS A 1 100 ? -3.179 2.075 -31.551 1.00 60.84 100 HIS A O 1
ATOM 775 N N . LYS A 1 101 ? -2.010 3.893 -31.045 1.00 65.50 101 LYS A N 1
ATOM 776 C CA . LYS A 1 101 ? -3.013 4.410 -30.085 1.00 65.50 101 LYS A CA 1
ATOM 777 C C . LYS A 1 101 ? -4.217 5.073 -30.773 1.00 65.50 101 LYS A C 1
ATOM 779 O O . LYS A 1 101 ? -5.088 5.630 -30.100 1.00 65.50 101 LYS A O 1
ATOM 784 N N . GLY A 1 102 ? -4.254 5.035 -32.102 1.00 66.81 102 GLY A N 1
ATOM 785 C CA . GLY A 1 102 ? -5.297 5.580 -32.947 1.00 66.81 102 GLY A CA 1
ATOM 786 C C . GLY A 1 102 ? -5.057 7.040 -33.325 1.00 66.81 102 GLY A C 1
ATOM 787 O O . GLY A 1 102 ? -4.540 7.857 -32.556 1.00 66.81 102 GLY A O 1
ATOM 788 N N . TRP A 1 103 ? -5.543 7.404 -34.511 1.00 65.56 103 TRP A N 1
ATOM 789 C CA . TRP A 1 103 ? -5.396 8.740 -35.098 1.00 65.56 103 TRP A CA 1
ATOM 790 C C . TRP A 1 103 ? -5.925 9.878 -34.203 1.00 65.56 103 TRP A C 1
ATOM 792 O O . TRP A 1 103 ? -5.400 10.992 -34.210 1.00 65.56 103 TRP A O 1
ATOM 802 N N . ARG A 1 104 ? -6.932 9.603 -33.357 1.00 63.12 104 ARG A N 1
ATOM 803 C CA . ARG A 1 104 ? -7.421 10.567 -32.351 1.00 63.12 104 ARG A CA 1
ATOM 804 C C . ARG A 1 104 ? -6.393 10.861 -31.255 1.00 63.12 104 ARG A C 1
ATOM 806 O O . ARG A 1 104 ? -6.296 12.015 -30.843 1.00 63.12 104 ARG A O 1
ATOM 813 N N . HIS A 1 105 ? -5.649 9.861 -30.773 1.00 66.56 105 HIS A N 1
ATOM 814 C CA . HIS A 1 105 ? -4.580 10.069 -29.790 1.00 66.56 105 HIS A CA 1
ATOM 815 C C . HIS A 1 105 ? -3.434 10.857 -30.416 1.00 66.56 105 HIS A C 1
ATOM 817 O O . HIS A 1 105 ? -2.978 11.840 -29.835 1.00 66.56 105 HIS A O 1
ATOM 823 N N . PHE A 1 106 ? -3.035 10.469 -31.628 1.00 67.94 106 PHE A N 1
ATOM 824 C CA . PHE A 1 106 ? -2.024 11.173 -32.405 1.00 67.94 106 PHE A CA 1
ATOM 825 C C . PHE A 1 106 ? -2.357 12.667 -32.564 1.00 67.94 106 PHE A C 1
ATOM 827 O O . PHE A 1 106 ? -1.534 13.521 -32.249 1.00 67.94 106 PHE A O 1
ATOM 834 N N . ARG A 1 107 ? -3.604 13.000 -32.933 1.00 67.06 107 ARG A N 1
ATOM 835 C CA . ARG A 1 107 ? -4.064 14.394 -33.085 1.00 67.06 107 ARG A CA 1
ATOM 836 C C . ARG A 1 107 ? -4.168 15.198 -31.786 1.00 67.06 107 ARG A C 1
ATOM 838 O O . ARG A 1 107 ? -4.219 16.419 -31.858 1.00 67.06 107 ARG A O 1
ATOM 845 N N . ARG A 1 108 ? -4.267 14.555 -30.620 1.00 61.31 108 ARG A N 1
ATOM 846 C CA . ARG A 1 108 ? -4.464 15.244 -29.327 1.00 61.31 108 ARG A CA 1
ATOM 847 C C . ARG A 1 108 ? -3.215 15.268 -28.452 1.00 61.31 108 ARG A C 1
ATOM 849 O O . ARG A 1 108 ? -3.125 16.079 -27.538 1.00 61.31 108 ARG A O 1
ATOM 856 N N . SER A 1 109 ? -2.266 14.373 -28.698 1.00 70.06 109 SER A N 1
ATOM 857 C CA . SER A 1 109 ? -1.053 14.257 -27.898 1.00 70.06 109 SER A CA 1
ATOM 858 C C . SER A 1 109 ? 0.039 15.170 -28.446 1.00 70.06 109 SER A C 1
ATOM 860 O O . SER A 1 109 ? 0.632 14.894 -29.487 1.00 70.06 109 SER A O 1
ATOM 862 N N . ALA A 1 110 ? 0.377 16.216 -27.690 1.00 55.84 110 ALA A N 1
ATOM 863 C CA . ALA A 1 110 ? 1.485 17.114 -28.018 1.00 55.84 110 ALA A CA 1
ATOM 864 C C . ALA A 1 110 ? 2.844 16.389 -28.104 1.00 55.84 110 ALA A C 1
ATOM 866 O O . ALA A 1 110 ? 3.772 16.895 -28.727 1.00 55.84 110 ALA A O 1
ATOM 867 N N . ALA A 1 111 ? 2.991 15.220 -27.471 1.00 57.34 111 ALA A N 1
ATOM 868 C CA . ALA A 1 111 ? 4.184 14.383 -27.606 1.00 57.34 111 ALA A CA 1
ATOM 869 C C . ALA A 1 111 ? 4.207 13.639 -28.954 1.00 57.34 111 ALA A C 1
ATOM 871 O O . ALA A 1 111 ? 5.238 13.619 -29.619 1.00 57.34 111 ALA A O 1
ATOM 872 N N . ALA A 1 112 ? 3.057 13.109 -29.389 1.00 63.59 112 ALA A N 1
ATOM 873 C CA . ALA A 1 112 ? 2.915 12.446 -30.687 1.00 63.59 112 ALA A CA 1
ATOM 874 C C . ALA A 1 112 ? 3.168 13.417 -31.847 1.00 63.59 112 ALA A C 1
ATOM 876 O O . ALA A 1 112 ? 3.929 13.110 -32.759 1.00 63.59 112 ALA A O 1
ATOM 877 N N . GLN A 1 113 ? 2.577 14.613 -31.771 1.00 58.25 113 GLN A N 1
ATOM 878 C CA . GLN A 1 113 ? 2.750 15.661 -32.776 1.00 58.25 113 GLN A CA 1
ATOM 879 C C . GLN A 1 113 ? 4.191 16.167 -32.845 1.00 58.25 113 GLN A C 1
ATOM 881 O O . GLN A 1 113 ? 4.695 16.387 -33.938 1.00 58.25 113 GLN A O 1
ATOM 886 N N . ARG A 1 114 ? 4.876 16.313 -31.700 1.00 57.59 114 ARG A N 1
ATOM 887 C CA . ARG A 1 114 ? 6.297 16.696 -31.667 1.00 57.59 114 ARG A CA 1
ATOM 888 C C . ARG A 1 114 ? 7.203 15.612 -32.241 1.00 57.59 114 ARG A C 1
ATOM 890 O O . ARG A 1 114 ? 8.092 15.939 -33.015 1.00 57.59 114 ARG A O 1
ATOM 897 N N . CYS A 1 115 ? 6.957 14.345 -31.908 1.00 64.19 115 CYS A N 1
ATOM 898 C CA . CYS A 1 115 ? 7.695 13.220 -32.482 1.00 64.19 115 CYS A CA 1
ATOM 899 C C . CYS A 1 115 ? 7.502 13.162 -34.006 1.00 64.19 115 CYS A C 1
ATOM 901 O O . CYS A 1 115 ? 8.484 13.113 -34.734 1.00 64.19 115 CYS A O 1
ATOM 903 N N . PHE A 1 116 ? 6.266 13.306 -34.494 1.00 65.94 116 PHE A N 1
ATOM 904 C CA . PHE A 1 116 ? 5.987 13.363 -35.930 1.00 65.94 116 PHE A CA 1
ATOM 905 C C . PHE A 1 116 ? 6.584 14.572 -36.623 1.00 65.94 116 PHE A C 1
ATOM 907 O O . PHE A 1 116 ? 7.197 14.416 -37.669 1.00 65.94 116 PHE A O 1
ATOM 914 N N . ALA A 1 117 ? 6.461 15.764 -36.045 1.00 58.28 117 ALA A N 1
ATOM 915 C CA . ALA A 1 117 ? 7.085 16.952 -36.603 1.00 58.28 117 ALA A CA 1
ATOM 916 C C . ALA A 1 117 ? 8.611 16.791 -36.675 1.00 58.28 117 ALA A C 1
ATOM 918 O O . ALA A 1 117 ? 9.206 17.202 -37.663 1.00 58.28 117 ALA A O 1
ATOM 919 N N . HIS A 1 118 ? 9.241 16.162 -35.681 1.00 57.34 118 HIS A N 1
ATOM 920 C CA . HIS A 1 118 ? 10.687 15.940 -35.650 1.00 57.34 118 HIS A CA 1
ATOM 921 C C . HIS A 1 118 ? 11.147 14.926 -36.710 1.00 57.34 118 HIS A C 1
ATOM 923 O O . HIS A 1 118 ? 12.073 15.204 -37.471 1.00 57.34 118 HIS A O 1
ATOM 929 N N . GLU A 1 119 ? 10.465 13.786 -36.822 1.00 62.50 119 GLU A N 1
ATOM 930 C CA . GLU A 1 119 ? 10.748 12.776 -37.850 1.00 62.50 119 GLU A CA 1
ATOM 931 C C . GLU A 1 119 ? 10.443 13.318 -39.260 1.00 62.50 119 GLU A C 1
ATOM 933 O O . GLU A 1 119 ? 11.285 13.278 -40.152 1.00 62.50 119 GLU A O 1
ATOM 938 N N . PHE A 1 120 ? 9.277 13.932 -39.465 1.00 55.97 120 PHE A N 1
ATOM 939 C CA . PHE A 1 120 ? 8.869 14.462 -40.767 1.00 55.97 120 PHE A CA 1
ATOM 940 C C . PHE A 1 120 ? 9.752 15.630 -41.233 1.00 55.97 120 PHE A C 1
ATOM 942 O O . PHE A 1 120 ? 10.217 15.628 -42.370 1.00 55.97 120 PHE A O 1
ATOM 949 N N . SER A 1 121 ? 10.033 16.616 -40.372 1.00 50.00 121 SER A N 1
ATOM 950 C CA . SER A 1 121 ? 10.848 17.782 -40.755 1.00 50.00 121 SER A CA 1
ATOM 951 C C . SER A 1 121 ? 12.309 17.419 -41.020 1.00 50.00 121 SER A C 1
ATOM 953 O O . SER A 1 121 ? 12.882 17.910 -41.992 1.00 50.00 121 SER A O 1
ATOM 955 N N . SER A 1 122 ? 12.905 16.523 -40.228 1.00 55.69 122 SER A N 1
ATOM 956 C CA . SER A 1 122 ? 14.298 16.101 -40.430 1.00 55.69 122 SER A CA 1
ATOM 957 C C . SER A 1 122 ? 14.490 15.291 -41.719 1.00 55.69 122 SER A C 1
ATOM 959 O O . SER A 1 122 ? 15.532 15.403 -42.375 1.00 55.69 122 SER A O 1
ATOM 961 N N . HIS A 1 123 ? 13.478 14.523 -42.131 1.00 56.81 123 HIS A N 1
ATOM 962 C CA . HIS A 1 123 ? 13.513 13.771 -43.382 1.00 56.81 123 HIS A CA 1
ATOM 963 C C . HIS A 1 123 ? 13.135 14.628 -44.603 1.00 56.81 123 HIS A C 1
ATOM 965 O O . HIS A 1 123 ? 13.870 14.602 -45.591 1.00 56.81 123 HIS A O 1
ATOM 971 N N . CYS A 1 124 ? 12.079 15.447 -44.536 1.00 47.59 124 CYS A N 1
ATOM 972 C CA . CYS A 1 124 ? 11.648 16.286 -45.662 1.00 47.59 124 CYS A CA 1
ATOM 973 C C . CYS A 1 124 ? 12.625 17.418 -45.998 1.00 47.59 124 CYS A C 1
ATOM 975 O O . CYS A 1 124 ? 12.898 17.645 -47.175 1.00 47.59 124 CYS A O 1
ATOM 977 N N . VAL A 1 125 ? 13.178 18.125 -45.003 1.00 52.59 125 VAL A N 1
ATOM 978 C CA . VAL A 1 125 ? 14.119 19.231 -45.271 1.00 52.59 125 VAL A CA 1
ATOM 979 C C . VAL A 1 125 ? 15.362 18.707 -45.974 1.00 52.59 125 VAL A C 1
ATOM 981 O O . VAL A 1 125 ? 15.816 19.286 -46.957 1.00 52.59 125 VAL A O 1
ATOM 984 N N . ALA A 1 126 ? 15.879 17.566 -45.528 1.00 54.81 126 ALA A N 1
ATOM 985 C CA . ALA A 1 126 ? 17.037 16.991 -46.175 1.00 54.81 126 ALA A CA 1
ATOM 986 C C . ALA A 1 126 ? 16.724 16.475 -47.586 1.00 54.81 126 ALA A C 1
ATOM 988 O O . ALA A 1 126 ? 17.536 16.661 -48.482 1.00 54.81 126 ALA A O 1
ATOM 989 N N . GLN A 1 127 ? 15.543 15.900 -47.823 1.00 56.22 127 GLN A N 1
ATOM 990 C CA . GLN A 1 127 ? 15.123 15.488 -49.168 1.00 56.22 127 GLN A CA 1
ATOM 991 C C . GLN A 1 127 ? 15.003 16.664 -50.139 1.00 56.22 127 GLN A C 1
ATOM 993 O O . GLN A 1 127 ? 15.418 16.534 -51.285 1.00 56.22 127 GLN A O 1
ATOM 998 N N . LEU A 1 128 ? 14.492 17.811 -49.686 1.00 51.41 128 LEU A N 1
ATOM 999 C CA . LEU A 1 128 ? 14.403 19.021 -50.506 1.00 51.41 128 LEU A CA 1
ATOM 1000 C C . LEU A 1 128 ? 15.786 19.596 -50.832 1.00 51.41 128 LEU A C 1
ATOM 1002 O O . LEU A 1 128 ? 16.028 19.976 -51.974 1.00 51.41 128 LEU A O 1
ATOM 1006 N N . VAL A 1 129 ? 16.711 19.591 -49.866 1.00 57.25 129 VAL A N 1
ATOM 1007 C CA . VAL A 1 129 ? 18.107 20.001 -50.095 1.00 57.25 129 VAL A CA 1
ATOM 1008 C C . VAL A 1 129 ? 18.802 19.048 -51.073 1.00 57.25 129 VAL A C 1
ATOM 1010 O O . VAL A 1 129 ? 19.447 19.500 -52.013 1.00 57.25 129 VAL A O 1
ATOM 1013 N N . PHE A 1 130 ? 18.631 17.733 -50.919 1.00 55.22 130 PHE A N 1
ATOM 1014 C CA . PHE A 1 130 ? 19.206 16.750 -51.844 1.00 55.22 130 PHE A CA 1
ATOM 1015 C C . PHE A 1 130 ? 18.602 16.835 -53.254 1.00 55.22 130 PHE A C 1
ATOM 1017 O O . PHE A 1 130 ? 19.334 16.676 -54.228 1.00 55.22 130 PHE A O 1
ATOM 1024 N N . ALA A 1 131 ? 17.301 17.110 -53.380 1.00 51.38 131 ALA A N 1
ATOM 1025 C CA . ALA A 1 131 ? 16.638 17.302 -54.669 1.00 51.38 131 ALA A CA 1
ATOM 1026 C C . ALA A 1 131 ? 17.111 18.582 -55.385 1.00 51.38 131 ALA A C 1
ATOM 1028 O O . ALA A 1 131 ? 17.340 18.554 -56.590 1.00 51.38 131 ALA A O 1
ATOM 1029 N N . ASP A 1 132 ? 17.321 19.683 -54.657 1.00 56.97 132 ASP A N 1
ATOM 1030 C CA . ASP A 1 132 ? 17.890 20.916 -55.221 1.00 56.97 132 ASP A CA 1
ATOM 1031 C C . ASP A 1 132 ? 19.343 20.712 -55.688 1.00 56.97 132 ASP A C 1
ATOM 1033 O O . ASP A 1 132 ? 19.698 21.120 -56.794 1.00 56.97 132 ASP A O 1
ATOM 1037 N N . LEU A 1 133 ? 20.164 19.998 -54.907 1.00 56.16 133 LEU A N 1
ATOM 1038 C CA . LEU A 1 133 ? 21.540 19.646 -55.290 1.00 56.16 133 LEU A CA 1
ATOM 1039 C C . LEU A 1 133 ? 21.594 18.745 -56.533 1.00 56.16 133 LEU A C 1
ATOM 1041 O O . LEU A 1 133 ? 22.457 18.917 -57.393 1.00 56.16 133 LEU A O 1
ATOM 1045 N N . LEU A 1 134 ? 20.647 17.814 -56.646 1.00 56.44 134 LEU A N 1
ATOM 1046 C CA . LEU A 1 134 ? 20.454 16.947 -57.805 1.00 56.44 134 LEU A CA 1
ATOM 1047 C C . LEU A 1 134 ? 20.111 17.728 -59.078 1.00 56.44 134 LEU A C 1
ATOM 1049 O O . LEU A 1 134 ? 20.734 17.520 -60.117 1.00 56.44 134 LEU A O 1
ATOM 1053 N N . CYS A 1 135 ? 19.138 18.640 -58.992 1.00 53.22 135 CYS A N 1
ATOM 1054 C CA . CYS A 1 135 ? 18.674 19.449 -60.121 1.00 53.22 135 CYS A CA 1
ATOM 1055 C C . CYS A 1 135 ? 19.749 20.402 -60.661 1.00 53.22 135 CYS A C 1
ATOM 1057 O O . CYS A 1 135 ? 19.649 20.865 -61.796 1.00 53.22 135 CYS A O 1
ATOM 1059 N N . ARG A 1 136 ? 20.780 20.698 -59.863 1.00 60.16 136 ARG A N 1
ATOM 1060 C CA . ARG A 1 136 ? 21.889 21.580 -60.240 1.00 60.16 136 ARG A CA 1
ATOM 1061 C C . ARG A 1 136 ? 23.099 20.843 -60.816 1.00 60.16 136 ARG A C 1
ATOM 1063 O O . ARG A 1 136 ? 24.029 21.515 -61.250 1.00 60.16 136 ARG A O 1
ATOM 1070 N N . HIS A 1 137 ? 23.116 19.504 -60.841 1.00 63.16 137 HIS A N 1
ATOM 1071 C CA . HIS A 1 137 ? 24.278 18.736 -61.298 1.00 63.16 137 HIS A CA 1
ATOM 1072 C C . HIS A 1 137 ? 24.145 18.307 -62.780 1.00 63.16 137 HIS A C 1
ATOM 1074 O O . HIS A 1 137 ? 23.351 17.420 -63.091 1.00 63.16 137 HIS A O 1
ATOM 1080 N N . PRO A 1 138 ? 24.932 18.871 -63.718 1.00 56.06 138 PRO A N 1
ATOM 1081 C CA . PRO A 1 138 ? 24.701 18.744 -65.167 1.00 56.06 138 PRO A CA 1
ATOM 1082 C C . PRO A 1 138 ? 25.146 17.412 -65.810 1.00 56.06 138 PRO A C 1
ATOM 1084 O O . PRO A 1 138 ? 25.094 17.281 -67.029 1.00 56.06 138 PRO A O 1
ATOM 1087 N N . ALA A 1 139 ? 25.600 16.424 -65.033 1.00 59.19 139 ALA A N 1
ATOM 1088 C CA . ALA A 1 139 ? 26.387 15.292 -65.544 1.00 59.19 139 ALA A CA 1
ATOM 1089 C C . ALA A 1 139 ? 25.799 13.898 -65.254 1.00 59.19 139 ALA A C 1
ATOM 1091 O O . ALA A 1 139 ? 26.542 12.986 -64.899 1.00 59.19 139 ALA A O 1
ATOM 1092 N N . MET A 1 140 ? 24.485 13.705 -65.378 1.00 59.25 140 MET A N 1
ATOM 1093 C CA . MET A 1 140 ? 23.889 12.387 -65.137 1.00 59.25 140 MET A CA 1
ATOM 1094 C C . MET A 1 140 ? 23.194 11.763 -66.337 1.00 59.25 140 MET A C 1
ATOM 1096 O O . MET A 1 140 ? 22.128 12.194 -66.765 1.00 59.25 140 MET A O 1
ATOM 1100 N N . ASP A 1 141 ? 23.766 10.646 -66.767 1.00 65.69 141 ASP A N 1
ATOM 1101 C CA . ASP A 1 141 ? 23.053 9.535 -67.383 1.00 65.69 141 ASP A CA 1
ATOM 1102 C C . ASP A 1 141 ? 22.184 8.854 -66.302 1.00 65.69 141 ASP A C 1
ATOM 1104 O O . ASP A 1 141 ? 22.676 8.441 -65.245 1.00 65.69 141 ASP A O 1
ATOM 1108 N N . GLY A 1 142 ? 20.875 8.751 -66.557 1.00 58.72 142 GLY A N 1
ATOM 1109 C CA . GLY A 1 142 ? 19.899 8.175 -65.628 1.00 58.72 142 GLY A CA 1
ATOM 1110 C C . GLY A 1 142 ? 20.204 6.736 -65.190 1.00 58.72 142 GLY A C 1
ATOM 1111 O O . GLY A 1 142 ? 19.819 6.346 -64.087 1.00 58.72 142 GLY A O 1
ATOM 1112 N N . HIS A 1 143 ? 20.941 5.952 -65.980 1.00 64.88 143 HIS A N 1
ATOM 1113 C CA . HIS A 1 143 ? 21.330 4.587 -65.625 1.00 64.88 143 HIS A CA 1
ATOM 1114 C C . HIS A 1 143 ? 22.381 4.540 -64.512 1.00 64.88 143 HIS A C 1
ATOM 1116 O O . HIS A 1 143 ? 22.267 3.707 -63.609 1.00 64.88 143 HIS A O 1
ATOM 1122 N N . GLY A 1 144 ? 23.359 5.451 -64.515 1.00 60.44 144 GLY A N 1
ATOM 1123 C CA . GLY A 1 144 ? 24.372 5.537 -63.456 1.00 60.44 144 GLY A CA 1
ATOM 1124 C C . GLY A 1 144 ? 23.762 5.893 -62.096 1.00 60.44 144 GLY A C 1
ATOM 1125 O O . GLY A 1 144 ? 24.115 5.302 -61.071 1.00 60.44 144 GLY A O 1
ATOM 1126 N N . ALA A 1 145 ? 22.771 6.788 -62.100 1.00 55.81 145 ALA A N 1
ATOM 1127 C CA . ALA A 1 145 ? 22.019 7.164 -60.905 1.00 55.81 145 ALA A CA 1
ATOM 1128 C C . ALA A 1 145 ? 21.233 5.980 -60.322 1.00 55.81 145 ALA A C 1
ATOM 1130 O O . ALA A 1 145 ? 21.253 5.751 -59.112 1.00 55.81 145 ALA A O 1
ATOM 1131 N N . ILE A 1 146 ? 20.580 5.195 -61.184 1.00 56.62 146 ILE A N 1
ATOM 1132 C CA . ILE A 1 146 ? 19.816 4.011 -60.776 1.00 56.62 146 ILE A CA 1
ATOM 1133 C C . ILE A 1 146 ? 20.749 2.928 -60.220 1.00 56.62 146 ILE A C 1
ATOM 1135 O O . ILE A 1 146 ? 20.480 2.385 -59.148 1.00 56.62 146 ILE A O 1
ATOM 1139 N N . TYR A 1 147 ? 21.861 2.632 -60.899 1.00 63.25 147 TYR A N 1
ATOM 1140 C CA . TYR A 1 147 ? 22.798 1.599 -60.451 1.00 63.25 147 TYR A CA 1
ATOM 1141 C C . TYR A 1 147 ? 23.429 1.946 -59.099 1.00 63.25 147 TYR A C 1
ATOM 1143 O O . TYR A 1 147 ? 23.436 1.121 -58.184 1.00 63.25 147 TYR A O 1
ATOM 1151 N N . GLY A 1 148 ? 23.891 3.187 -58.927 1.00 57.25 148 GLY A N 1
ATOM 1152 C CA . GLY A 1 148 ? 24.420 3.624 -57.639 1.00 57.25 148 GLY A CA 1
ATOM 1153 C C . GLY A 1 148 ? 23.361 3.589 -56.532 1.00 57.25 148 GLY A C 1
ATOM 1154 O O . GLY A 1 148 ? 23.677 3.207 -55.406 1.00 57.25 148 GLY A O 1
ATOM 1155 N N . ALA A 1 149 ? 22.101 3.931 -56.834 1.00 51.16 149 ALA A N 1
ATOM 1156 C CA . ALA A 1 149 ? 21.025 3.888 -55.847 1.00 51.16 149 ALA A CA 1
ATOM 1157 C C . ALA A 1 149 ? 20.808 2.458 -55.342 1.00 51.16 149 ALA A C 1
ATOM 1159 O O . ALA A 1 149 ? 20.725 2.241 -54.135 1.00 51.16 149 ALA A O 1
ATOM 1160 N N . LEU A 1 150 ? 20.809 1.478 -56.252 1.00 53.84 150 LEU A N 1
ATOM 1161 C CA . LEU A 1 150 ? 20.657 0.061 -55.924 1.00 53.84 150 LEU A CA 1
ATOM 1162 C C . LEU A 1 150 ? 21.807 -0.473 -55.060 1.00 53.84 150 LEU A C 1
ATOM 1164 O O . LEU A 1 150 ? 21.554 -1.183 -54.088 1.00 53.84 150 LEU A O 1
ATOM 1168 N N . VAL A 1 151 ? 23.058 -0.107 -55.361 1.00 59.22 151 VAL A N 1
ATOM 1169 C CA . VAL A 1 151 ? 24.233 -0.533 -54.573 1.00 59.22 151 VAL A CA 1
ATOM 1170 C C . VAL A 1 151 ? 24.162 0.007 -53.145 1.00 59.22 151 VAL A C 1
ATOM 1172 O O . VAL A 1 151 ? 24.377 -0.729 -52.180 1.00 59.22 151 VAL A O 1
ATOM 1175 N N . ILE A 1 152 ? 23.805 1.279 -52.987 1.00 52.75 152 ILE A N 1
ATOM 1176 C CA . ILE A 1 152 ? 23.708 1.906 -51.666 1.00 52.75 152 ILE A CA 1
ATOM 1177 C C . ILE A 1 152 ? 22.476 1.372 -50.918 1.00 52.75 152 ILE A C 1
ATOM 1179 O O . ILE A 1 152 ? 22.535 1.199 -49.700 1.00 52.75 152 ILE A O 1
ATOM 1183 N N . GLN A 1 153 ? 21.397 1.005 -51.625 1.00 50.50 153 GLN A N 1
ATOM 1184 C CA . GLN A 1 153 ? 20.240 0.327 -51.035 1.00 50.50 153 GLN A CA 1
ATOM 1185 C C . GLN A 1 153 ? 20.604 -1.055 -50.510 1.00 50.50 153 GLN A C 1
ATOM 1187 O O . GLN A 1 153 ? 20.202 -1.405 -49.404 1.00 50.50 153 GLN A O 1
ATOM 1192 N N . ALA A 1 154 ? 21.380 -1.821 -51.277 1.00 57.66 154 ALA A N 1
ATOM 1193 C CA . ALA A 1 154 ? 21.860 -3.132 -50.866 1.00 57.66 154 ALA A CA 1
ATOM 1194 C C . ALA A 1 154 ? 22.752 -3.020 -49.622 1.00 57.66 154 ALA A C 1
ATOM 1196 O O . ALA A 1 154 ? 22.577 -3.785 -48.675 1.00 57.66 154 ALA A O 1
ATOM 1197 N N . PHE A 1 155 ? 23.642 -2.023 -49.573 1.00 56.91 155 PHE A N 1
ATOM 1198 C CA . PHE A 1 155 ? 24.500 -1.781 -48.412 1.00 56.91 155 PHE A CA 1
ATOM 1199 C C . PHE A 1 155 ? 23.705 -1.330 -47.177 1.00 56.91 155 PHE A C 1
ATOM 1201 O O . PHE A 1 155 ? 23.910 -1.851 -46.082 1.00 56.91 155 PHE A O 1
ATOM 1208 N N . TYR A 1 156 ? 22.750 -0.410 -47.344 1.00 53.84 156 TYR A N 1
ATOM 1209 C CA . TYR A 1 156 ? 21.870 0.034 -46.262 1.00 53.84 156 TYR A CA 1
ATOM 1210 C C . TYR A 1 156 ? 20.989 -1.107 -45.741 1.00 53.84 156 TYR A C 1
ATOM 1212 O O . TYR A 1 156 ? 20.918 -1.322 -44.533 1.00 53.84 156 TYR A O 1
ATOM 1220 N N . ALA A 1 157 ? 20.366 -1.879 -46.636 1.00 53.00 157 ALA A N 1
ATOM 1221 C CA . ALA A 1 157 ? 19.566 -3.042 -46.274 1.00 53.00 157 ALA A CA 1
ATOM 1222 C C . ALA A 1 157 ? 20.412 -4.076 -45.525 1.00 53.00 157 ALA A C 1
ATOM 1224 O O . ALA A 1 157 ? 19.987 -4.546 -44.474 1.00 53.00 157 ALA A O 1
ATOM 1225 N N . LEU A 1 158 ? 21.629 -4.365 -45.999 1.00 58.47 158 LEU A N 1
ATOM 1226 C CA . LEU A 1 158 ? 22.570 -5.255 -45.323 1.00 58.47 158 LEU A CA 1
ATOM 1227 C C . LEU A 1 158 ? 22.943 -4.733 -43.932 1.00 58.47 158 LEU A C 1
ATOM 1229 O O . LEU A 1 158 ? 22.951 -5.514 -42.988 1.00 58.47 158 LEU A O 1
ATOM 1233 N N . MET A 1 159 ? 23.204 -3.432 -43.770 1.00 54.12 159 MET A N 1
ATOM 1234 C CA . MET A 1 159 ? 23.504 -2.824 -42.468 1.00 54.12 159 MET A CA 1
ATOM 1235 C C . MET A 1 159 ? 22.311 -2.882 -41.509 1.00 54.12 159 MET A C 1
ATOM 1237 O O . MET A 1 159 ? 22.495 -3.216 -40.341 1.00 54.12 159 MET A O 1
ATOM 1241 N N . VAL A 1 160 ? 21.093 -2.608 -41.987 1.00 51.19 160 VAL A N 1
ATOM 1242 C CA . VAL A 1 160 ? 19.862 -2.698 -41.184 1.00 51.19 160 VAL A CA 1
ATOM 1243 C C . VAL A 1 160 ? 19.570 -4.145 -40.791 1.00 51.19 160 VAL A C 1
ATOM 1245 O O . VAL A 1 160 ? 19.282 -4.400 -39.626 1.00 51.19 160 VAL A O 1
ATOM 1248 N N . LEU A 1 161 ? 19.706 -5.101 -41.716 1.00 49.06 161 LEU A N 1
ATOM 1249 C CA . LEU A 1 161 ? 19.587 -6.536 -41.433 1.00 49.06 161 LEU A CA 1
ATOM 1250 C C . LEU A 1 161 ? 20.659 -6.999 -40.448 1.00 49.06 161 L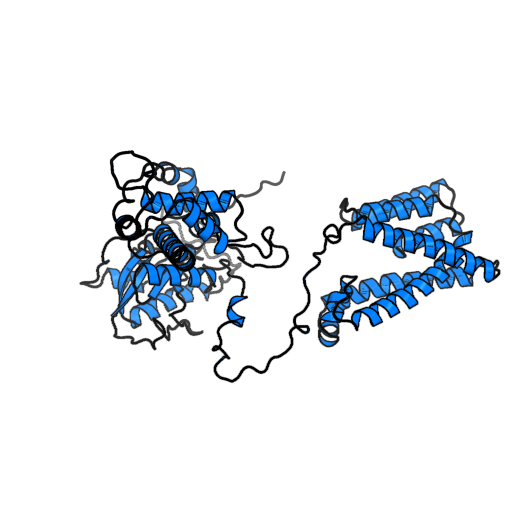EU A C 1
ATOM 1252 O O . LEU A 1 161 ? 20.349 -7.699 -39.493 1.00 49.06 161 LEU A O 1
ATOM 1256 N N . THR A 1 162 ? 21.905 -6.568 -40.630 1.00 53.66 162 THR A N 1
ATOM 1257 C CA . THR A 1 162 ? 23.018 -6.903 -39.733 1.00 53.66 162 THR A CA 1
ATOM 1258 C C . THR A 1 162 ? 22.782 -6.325 -38.340 1.00 53.66 162 THR A C 1
ATOM 1260 O O . THR A 1 162 ? 22.956 -7.031 -37.353 1.00 53.66 162 THR A O 1
ATOM 1263 N N . ALA A 1 163 ? 22.309 -5.081 -38.233 1.00 49.69 163 ALA A N 1
ATOM 1264 C CA . ALA A 1 163 ? 21.914 -4.483 -36.963 1.00 49.69 163 ALA A CA 1
ATOM 1265 C C . ALA A 1 163 ? 20.725 -5.227 -36.332 1.00 49.69 163 ALA A C 1
ATOM 1267 O O . ALA A 1 163 ? 20.760 -5.504 -35.141 1.00 49.69 163 ALA A O 1
ATOM 1268 N N . ALA A 1 164 ? 19.713 -5.614 -37.110 1.00 48.25 164 ALA A N 1
ATOM 1269 C CA . ALA A 1 164 ? 18.558 -6.369 -36.618 1.00 48.25 164 ALA A CA 1
ATOM 1270 C C . ALA A 1 164 ? 18.909 -7.801 -36.167 1.00 48.25 164 ALA A C 1
ATOM 1272 O O . ALA A 1 164 ? 18.267 -8.329 -35.263 1.00 48.25 164 ALA A O 1
ATOM 1273 N N . VAL A 1 165 ? 19.920 -8.428 -36.779 1.00 50.94 165 VAL A N 1
ATOM 1274 C CA . VAL A 1 165 ? 20.394 -9.781 -36.440 1.00 50.94 165 VAL A CA 1
ATOM 1275 C C . VAL A 1 165 ? 21.380 -9.763 -35.267 1.00 50.94 165 VAL A C 1
ATOM 1277 O O . VAL A 1 165 ? 21.297 -10.617 -34.386 1.00 50.94 165 VAL A O 1
ATOM 1280 N N . LEU A 1 166 ? 22.316 -8.808 -35.236 1.00 48.12 166 LEU A N 1
ATOM 1281 C CA . LEU A 1 166 ? 23.365 -8.730 -34.210 1.00 48.12 166 LEU A CA 1
ATOM 1282 C C . LEU A 1 166 ? 22.903 -8.027 -32.934 1.00 48.12 166 LEU A C 1
ATOM 1284 O O . LEU A 1 166 ? 23.390 -8.338 -31.845 1.00 48.12 166 LEU A O 1
ATOM 1288 N N . ILE A 1 167 ? 21.965 -7.088 -33.038 1.00 42.12 167 ILE A N 1
ATOM 1289 C CA . ILE A 1 167 ? 21.347 -6.478 -31.869 1.00 42.12 167 ILE A CA 1
ATOM 1290 C C . ILE A 1 167 ? 20.195 -7.395 -31.485 1.00 42.12 167 ILE A C 1
ATOM 1292 O O . ILE A 1 167 ? 19.146 -7.397 -32.125 1.00 42.12 167 ILE A O 1
ATOM 1296 N N . SER A 1 168 ? 20.405 -8.196 -30.433 1.00 35.22 168 SER A N 1
ATOM 1297 C CA . SER A 1 168 ? 19.337 -8.996 -29.832 1.00 35.22 168 SER A CA 1
ATOM 1298 C C . SER A 1 168 ? 18.081 -8.122 -29.699 1.00 35.22 168 SER A C 1
ATOM 1300 O O . SER A 1 168 ? 18.218 -6.954 -29.325 1.00 35.22 168 SER A O 1
ATOM 1302 N N . PRO A 1 169 ? 16.865 -8.643 -29.934 1.00 40.91 169 PRO A N 1
ATOM 1303 C CA . PRO A 1 169 ? 15.629 -7.860 -29.831 1.00 40.91 169 PRO A CA 1
ATOM 1304 C C . PRO A 1 169 ? 15.494 -7.116 -28.476 1.00 40.91 169 PRO A C 1
ATOM 1306 O O . PRO A 1 169 ? 14.754 -6.147 -28.335 1.00 40.91 169 PRO A O 1
ATOM 1309 N N . HIS A 1 170 ? 16.259 -7.541 -27.467 1.00 38.16 170 HIS A N 1
ATOM 1310 C CA . HIS A 1 170 ? 16.324 -6.971 -26.124 1.00 38.16 170 HIS A CA 1
ATOM 1311 C C . HIS A 1 170 ? 17.460 -5.950 -25.882 1.00 38.16 170 HIS A C 1
ATOM 1313 O O . HIS A 1 170 ? 17.524 -5.385 -24.794 1.00 38.16 170 HIS A O 1
ATOM 1319 N N . ALA A 1 171 ? 18.360 -5.729 -26.848 1.00 35.00 171 ALA A N 1
ATOM 1320 C CA . ALA A 1 171 ? 19.526 -4.840 -26.752 1.00 35.00 171 ALA A CA 1
ATOM 1321 C C . ALA A 1 171 ? 19.326 -3.472 -27.437 1.00 35.00 171 ALA A C 1
ATOM 1323 O O . ALA A 1 171 ? 20.138 -2.565 -27.251 1.00 35.00 171 ALA A O 1
ATOM 1324 N N . LEU A 1 172 ? 18.225 -3.280 -28.172 1.00 37.41 172 LEU A N 1
ATOM 1325 C CA . LEU A 1 172 ? 17.724 -1.936 -28.460 1.00 37.41 172 LEU A CA 1
ATOM 1326 C C . LEU A 1 172 ? 17.137 -1.356 -27.158 1.00 37.41 172 LEU A C 1
ATOM 1328 O O . LEU A 1 172 ? 16.439 -2.079 -26.446 1.00 37.41 172 LEU A O 1
ATOM 1332 N N . PRO A 1 173 ? 17.368 -0.071 -26.822 1.00 32.12 173 PRO A N 1
ATOM 1333 C CA . PRO A 1 173 ? 16.982 0.532 -25.537 1.00 32.12 173 PRO A CA 1
ATOM 1334 C C . PRO A 1 173 ? 15.463 0.662 -25.303 1.00 32.12 173 PRO A C 1
ATOM 1336 O O . PRO A 1 173 ? 15.027 1.397 -24.419 1.00 32.12 173 PRO A O 1
ATOM 1339 N N . TYR A 1 174 ? 14.635 -0.068 -26.049 1.00 35.03 174 TYR A N 1
ATOM 1340 C CA . TYR A 1 174 ? 13.189 -0.054 -25.918 1.00 35.03 174 TYR A CA 1
ATOM 1341 C C . TYR A 1 174 ? 12.637 -1.484 -25.909 1.00 35.03 174 TYR A C 1
ATOM 1343 O O . TYR A 1 174 ? 12.670 -2.203 -26.900 1.00 35.03 174 TYR A O 1
ATOM 1351 N N . ASN A 1 175 ? 12.130 -1.870 -24.734 1.00 34.81 175 ASN A N 1
ATOM 1352 C CA . ASN A 1 175 ? 11.486 -3.144 -24.415 1.00 34.81 175 ASN A CA 1
ATOM 1353 C C . ASN A 1 175 ? 10.482 -3.610 -25.486 1.00 34.81 175 ASN A C 1
ATOM 1355 O O . ASN A 1 175 ? 9.398 -3.033 -25.605 1.00 34.81 175 ASN A O 1
ATOM 1359 N N . LEU A 1 176 ? 10.781 -4.719 -26.163 1.00 33.88 176 LEU A N 1
ATOM 1360 C CA . LEU A 1 176 ? 9.791 -5.481 -26.924 1.00 33.88 176 LEU A CA 1
ATOM 1361 C C . LEU A 1 176 ? 8.802 -6.162 -25.968 1.00 33.88 176 LEU A C 1
ATOM 1363 O O . LEU A 1 176 ? 9.179 -6.987 -25.133 1.00 33.88 176 LEU A O 1
ATOM 1367 N N . GLY A 1 177 ? 7.533 -5.765 -26.066 1.00 33.97 177 GLY A N 1
ATOM 1368 C CA . GLY A 1 177 ? 6.415 -6.290 -25.288 1.00 33.97 177 GLY A CA 1
ATOM 1369 C C . GLY A 1 177 ? 5.535 -7.264 -26.078 1.00 33.97 177 GLY A C 1
ATOM 1370 O O . GLY A 1 177 ? 5.507 -7.259 -27.299 1.00 33.97 177 GLY A O 1
ATOM 1371 N N . THR A 1 178 ? 4.817 -8.087 -25.320 1.00 35.66 178 THR A N 1
ATOM 1372 C CA . THR A 1 178 ? 3.891 -9.172 -25.687 1.00 35.66 178 THR A CA 1
ATOM 1373 C C . THR A 1 178 ? 2.637 -8.777 -26.486 1.00 35.66 178 THR A C 1
ATOM 1375 O O . THR A 1 178 ? 2.123 -7.673 -26.315 1.00 35.66 178 THR A O 1
ATOM 1378 N N . VAL A 1 179 ? 2.109 -9.771 -27.221 1.00 32.75 179 VAL A N 1
ATOM 1379 C CA . VAL A 1 179 ? 0.876 -9.823 -28.043 1.00 32.75 179 VAL A CA 1
ATOM 1380 C C . VAL A 1 179 ? -0.320 -9.036 -27.462 1.00 32.75 179 VAL A C 1
ATOM 1382 O O . VAL A 1 179 ? -0.640 -9.205 -26.275 1.00 32.75 179 VAL A O 1
ATOM 1385 N N . PRO A 1 180 ? -1.025 -8.220 -28.271 1.00 37.62 180 PRO A N 1
ATOM 1386 C CA . PRO A 1 180 ? -2.168 -7.437 -27.818 1.00 37.62 180 PRO A CA 1
ATOM 1387 C C . PRO A 1 180 ? -3.442 -8.278 -27.585 1.00 37.62 180 PRO A C 1
ATOM 1389 O O . PRO A 1 180 ? -3.609 -9.398 -28.063 1.00 37.62 180 PRO A O 1
ATOM 1392 N N . ARG A 1 181 ? -4.388 -7.711 -26.820 1.00 33.97 181 ARG A N 1
ATOM 1393 C CA . ARG A 1 181 ? -5.655 -8.344 -26.392 1.00 33.97 181 ARG A CA 1
ATOM 1394 C C . ARG A 1 181 ? -6.656 -8.789 -27.493 1.00 33.97 181 ARG A C 1
ATOM 1396 O O . ARG A 1 181 ? -7.480 -9.623 -27.122 1.00 33.97 181 ARG A O 1
ATOM 1403 N N . PRO A 1 182 ? -6.659 -8.331 -28.766 1.00 35.59 182 PRO A N 1
ATOM 1404 C CA . PRO A 1 182 ? -7.722 -8.691 -29.712 1.00 35.59 182 PRO A CA 1
ATOM 1405 C C . PRO A 1 182 ? -7.568 -10.078 -30.362 1.00 35.59 182 PRO A C 1
ATOM 1407 O O . PRO A 1 182 ? -8.533 -10.577 -30.924 1.00 35.59 182 PRO A O 1
ATOM 1410 N N . LEU A 1 183 ? -6.434 -10.771 -30.186 1.00 35.78 183 LEU A N 1
ATOM 1411 C CA . LEU A 1 183 ? -6.300 -12.206 -30.505 1.00 35.78 183 LEU A CA 1
ATOM 1412 C C . LEU A 1 183 ? -6.860 -13.131 -29.401 1.00 35.78 183 LEU A C 1
ATOM 1414 O O . LEU A 1 183 ? -6.580 -14.330 -29.368 1.00 35.78 183 LEU A O 1
ATOM 1418 N N . ARG A 1 184 ? -7.659 -12.595 -28.470 1.00 42.69 184 ARG A N 1
ATOM 1419 C CA . ARG A 1 184 ? -8.438 -13.392 -27.512 1.00 42.69 184 ARG A CA 1
ATOM 1420 C C . ARG A 1 184 ? -9.869 -13.508 -28.028 1.00 42.69 184 ARG A C 1
ATOM 1422 O O . ARG A 1 184 ? -10.631 -12.551 -27.943 1.00 42.69 184 ARG A O 1
ATOM 1429 N N . PHE A 1 185 ? -10.219 -14.678 -28.559 1.00 32.81 185 PHE A N 1
ATOM 1430 C CA . PHE A 1 185 ? -11.574 -14.976 -29.028 1.00 32.81 185 PHE A CA 1
ATOM 1431 C C . PHE A 1 185 ? -12.622 -14.747 -27.920 1.00 32.81 185 PHE A C 1
ATOM 1433 O O . PHE A 1 185 ? -12.409 -15.195 -26.788 1.00 32.81 185 PHE A O 1
ATOM 1440 N N . PRO A 1 186 ? -13.767 -14.105 -28.221 1.00 33.88 186 PRO A N 1
ATOM 1441 C CA . PRO A 1 186 ? -14.877 -14.009 -27.290 1.00 33.88 186 PRO A CA 1
ATOM 1442 C C . PRO A 1 186 ? -15.661 -15.325 -27.328 1.00 33.88 186 PRO A C 1
ATOM 1444 O O . PRO A 1 186 ? -16.372 -15.612 -28.287 1.00 33.88 186 PRO A O 1
ATOM 1447 N N . VAL A 1 187 ? -15.550 -16.140 -26.282 1.00 33.81 187 VAL A N 1
ATOM 1448 C CA . VAL A 1 187 ? -16.573 -17.156 -26.008 1.00 33.81 187 VAL A CA 1
ATOM 1449 C C . VAL A 1 187 ? -17.641 -16.464 -25.167 1.00 33.81 187 VAL A C 1
ATOM 1451 O O . VAL A 1 187 ? -17.351 -16.020 -24.057 1.00 33.81 187 VAL A O 1
ATOM 1454 N N . ASN A 1 188 ? -18.861 -16.347 -25.697 1.00 32.97 188 ASN A N 1
ATOM 1455 C CA . ASN A 1 188 ? -20.034 -15.936 -24.925 1.00 32.97 188 ASN A CA 1
ATOM 1456 C C . ASN A 1 188 ? -20.293 -16.986 -23.837 1.00 32.97 188 ASN A C 1
ATOM 1458 O O . ASN A 1 188 ? -20.975 -17.982 -24.073 1.00 32.97 188 ASN A O 1
ATOM 1462 N N . LEU A 1 189 ? -19.713 -16.791 -22.655 1.00 37.84 189 LEU A N 1
ATOM 1463 C CA . LEU A 1 189 ? -20.054 -17.580 -21.480 1.00 37.84 189 LEU A CA 1
ATOM 1464 C C . LEU A 1 189 ? -21.347 -17.023 -20.862 1.00 37.84 189 LEU A C 1
ATOM 1466 O O . LEU A 1 189 ? -21.511 -15.801 -20.796 1.00 37.84 189 LEU A O 1
ATOM 1470 N N . PRO A 1 190 ? -22.268 -17.895 -20.417 1.00 32.34 190 PRO A N 1
ATOM 1471 C CA . PRO A 1 190 ? -23.557 -17.485 -19.876 1.00 32.34 190 PRO A CA 1
ATOM 1472 C C . PRO A 1 190 ? -23.415 -16.570 -18.640 1.00 32.34 190 PRO A C 1
ATOM 1474 O O . PRO A 1 190 ? -22.381 -16.597 -17.962 1.00 32.34 190 PRO A O 1
ATOM 1477 N N . PRO A 1 191 ? -24.455 -15.776 -18.310 1.00 35.84 191 PRO A N 1
ATOM 1478 C CA . PRO A 1 191 ? -24.422 -14.755 -17.253 1.00 35.84 191 PRO A CA 1
ATOM 1479 C C . PRO A 1 191 ? -23.970 -15.239 -15.866 1.00 35.84 191 PRO A C 1
ATOM 1481 O O . PRO A 1 191 ? -23.504 -14.439 -15.066 1.00 35.84 191 PRO A O 1
ATOM 1484 N N . SER A 1 192 ? -24.017 -16.543 -15.590 1.00 33.97 192 SER A N 1
ATOM 1485 C CA . SER A 1 192 ? -23.536 -17.149 -14.343 1.00 33.97 192 SER A CA 1
ATOM 1486 C C . SER A 1 192 ? -22.007 -17.134 -14.153 1.00 33.97 192 SER A C 1
ATOM 1488 O O . SER A 1 192 ? -21.535 -17.569 -13.106 1.00 33.97 192 SER A O 1
ATOM 1490 N N . LEU A 1 193 ? -21.223 -16.680 -15.142 1.00 32.78 193 LEU A N 1
ATOM 1491 C CA . LEU A 1 193 ? -19.749 -16.637 -15.091 1.00 32.78 193 LEU A CA 1
ATOM 1492 C C . LEU A 1 193 ? -19.144 -15.228 -15.217 1.00 32.78 193 LEU A C 1
ATOM 1494 O O . LEU A 1 193 ? -17.920 -15.087 -15.229 1.00 32.78 193 LEU A O 1
ATOM 1498 N N . HIS A 1 194 ? -19.969 -14.180 -15.266 1.00 40.69 194 HIS A N 1
ATOM 1499 C CA . HIS A 1 194 ? -19.479 -12.808 -15.140 1.00 40.69 194 HIS A CA 1
ATOM 1500 C C . HIS A 1 194 ? -19.351 -12.469 -13.652 1.00 40.69 194 HIS A C 1
ATOM 1502 O O . HIS A 1 194 ? -20.334 -12.175 -12.985 1.00 40.69 194 HIS A O 1
ATOM 1508 N N . GLY A 1 195 ? -18.132 -12.570 -13.117 1.00 32.09 195 GLY A N 1
ATOM 1509 C CA . GLY A 1 195 ? -17.841 -12.168 -11.742 1.00 32.09 195 GLY A CA 1
ATOM 1510 C C . GLY A 1 195 ? -17.916 -10.648 -11.579 1.00 32.09 195 GLY A C 1
ATOM 1511 O O . GLY A 1 195 ? -17.301 -9.910 -12.350 1.00 32.09 195 GLY A O 1
ATOM 1512 N N . ASP A 1 196 ? -18.650 -10.197 -10.565 1.00 35.59 196 ASP A N 1
ATOM 1513 C CA . ASP A 1 196 ? -18.853 -8.789 -10.226 1.00 35.59 196 ASP A CA 1
ATOM 1514 C C . ASP A 1 196 ? -17.532 -7.995 -10.117 1.00 35.59 196 ASP A C 1
ATOM 1516 O O . ASP A 1 196 ? -16.676 -8.258 -9.273 1.00 35.59 196 ASP A O 1
ATOM 1520 N N . GLY A 1 197 ? -17.376 -6.985 -10.979 1.00 34.94 197 GLY A N 1
ATOM 1521 C CA . GLY A 1 197 ? -16.829 -5.657 -10.654 1.00 34.94 197 GLY A CA 1
ATOM 1522 C C . GLY A 1 197 ? -15.435 -5.486 -10.022 1.00 34.94 197 GLY A C 1
ATOM 1523 O O . GLY A 1 197 ? -15.131 -4.368 -9.606 1.00 34.94 197 GLY A O 1
ATOM 1524 N N . ALA A 1 198 ? -14.573 -6.503 -9.931 1.00 35.97 198 ALA A N 1
ATOM 1525 C CA . ALA A 1 198 ? -13.341 -6.411 -9.126 1.00 35.97 198 ALA A CA 1
ATOM 1526 C C . ALA A 1 198 ? -12.014 -6.219 -9.896 1.00 35.97 198 ALA A C 1
ATOM 1528 O O . ALA A 1 198 ? -11.003 -5.888 -9.275 1.00 35.97 198 ALA A O 1
ATOM 1529 N N . THR A 1 199 ? -11.944 -6.408 -11.219 1.00 39.66 199 THR A N 1
ATOM 1530 C CA . THR A 1 199 ? -10.633 -6.609 -11.880 1.00 39.66 199 THR A CA 1
ATOM 1531 C C . THR A 1 199 ? -9.917 -5.363 -12.416 1.00 39.66 199 THR A C 1
ATOM 1533 O O . THR A 1 199 ? -8.692 -5.403 -12.505 1.00 39.66 199 THR A O 1
ATOM 1536 N N . ASP A 1 200 ? -10.589 -4.239 -12.692 1.00 38.44 200 ASP A N 1
ATOM 1537 C CA . ASP A 1 200 ? -9.906 -3.042 -13.239 1.00 38.44 200 ASP A CA 1
ATOM 1538 C C . ASP A 1 200 ? -9.369 -2.062 -12.175 1.00 38.44 200 ASP A C 1
ATOM 1540 O O . ASP A 1 200 ? -8.471 -1.271 -12.463 1.00 38.44 200 ASP A O 1
ATOM 1544 N N . ARG A 1 201 ? -9.797 -2.159 -10.905 1.00 41.53 201 ARG A N 1
ATOM 1545 C CA . ARG A 1 201 ? -9.166 -1.403 -9.797 1.00 41.53 201 ARG A CA 1
ATOM 1546 C C . ARG A 1 201 ? -7.817 -1.979 -9.348 1.00 41.53 201 ARG A C 1
ATOM 1548 O O . ARG A 1 201 ? -7.081 -1.306 -8.635 1.00 41.53 201 ARG A O 1
ATOM 1555 N N . PHE A 1 202 ? -7.459 -3.187 -9.782 1.00 43.06 202 PHE A N 1
ATOM 1556 C CA . PHE A 1 202 ? -6.251 -3.882 -9.319 1.00 43.06 202 PHE A CA 1
ATOM 1557 C C . PHE A 1 202 ? -4.950 -3.488 -10.043 1.00 43.06 202 PHE A C 1
ATOM 1559 O O . PHE A 1 202 ? -3.883 -3.953 -9.647 1.00 43.06 202 PHE A O 1
ATOM 1566 N N . LEU A 1 203 ? -5.003 -2.639 -11.078 1.00 47.41 203 LEU A N 1
ATOM 1567 C CA . LEU A 1 203 ? -3.805 -2.169 -11.796 1.00 47.41 203 LEU A CA 1
ATOM 1568 C C . LEU A 1 203 ? -3.420 -0.715 -11.495 1.00 47.41 203 LEU A C 1
ATOM 1570 O O . LEU A 1 203 ? -2.489 -0.195 -12.112 1.00 47.41 203 LEU A O 1
ATOM 1574 N N . ALA A 1 204 ? -4.081 -0.054 -10.541 1.00 57.78 204 ALA A N 1
ATOM 1575 C CA . ALA A 1 204 ? -3.514 1.160 -9.973 1.00 57.78 204 ALA A CA 1
ATOM 1576 C C . ALA A 1 204 ? -2.235 0.773 -9.216 1.00 57.78 204 ALA A C 1
ATOM 1578 O O . ALA A 1 204 ? -2.261 -0.098 -8.345 1.00 57.78 204 ALA A O 1
ATOM 1579 N N . ALA A 1 205 ? -1.111 1.385 -9.592 1.00 74.19 205 ALA A N 1
ATOM 1580 C CA . ALA A 1 205 ? 0.150 1.254 -8.875 1.00 74.19 205 ALA A CA 1
ATOM 1581 C C . ALA A 1 205 ? -0.103 1.425 -7.375 1.00 74.19 205 ALA A C 1
ATOM 1583 O O . ALA A 1 205 ? -0.586 2.481 -6.967 1.00 74.19 205 ALA A O 1
ATOM 1584 N N . ILE A 1 206 ? 0.225 0.429 -6.550 1.00 88.62 206 ILE A N 1
ATOM 1585 C CA . ILE A 1 206 ? 0.248 0.668 -5.106 1.00 88.62 206 ILE A CA 1
ATOM 1586 C C . ILE A 1 206 ? 1.305 1.757 -4.895 1.00 88.62 206 ILE A C 1
ATOM 1588 O O . ILE A 1 206 ? 2.421 1.615 -5.372 1.00 88.62 206 ILE A O 1
ATOM 1592 N N . SER A 1 207 ? 0.979 2.867 -4.246 1.00 91.69 207 SER A N 1
ATOM 1593 C CA . SER A 1 207 ? 1.933 3.956 -4.007 1.00 91.69 207 SER A CA 1
ATOM 1594 C C . SER A 1 207 ? 1.900 4.351 -2.543 1.00 91.69 207 SER A C 1
ATOM 1596 O O . SER A 1 207 ? 0.826 4.341 -1.940 1.00 91.69 207 SER A O 1
ATOM 1598 N N . SER A 1 208 ? 3.070 4.651 -1.980 1.00 94.19 208 SER A N 1
ATOM 1599 C CA . SER A 1 208 ? 3.243 5.248 -0.650 1.00 94.19 208 SER A CA 1
ATOM 1600 C C . SER A 1 208 ? 3.607 6.728 -0.698 1.00 94.19 208 SER A C 1
ATOM 1602 O O . SER A 1 208 ? 3.747 7.355 0.350 1.00 94.19 208 SER A O 1
ATOM 1604 N N . LYS A 1 209 ? 3.750 7.307 -1.895 1.00 93.69 209 LYS A N 1
ATOM 1605 C CA . LYS A 1 209 ? 3.997 8.742 -2.041 1.00 93.69 209 LYS A CA 1
ATOM 1606 C C . LYS A 1 209 ? 2.848 9.525 -1.432 1.00 93.69 209 LYS A C 1
ATOM 1608 O O . LYS A 1 209 ? 1.693 9.145 -1.604 1.00 93.69 209 LYS A O 1
ATOM 1613 N N . LYS A 1 210 ? 3.176 10.636 -0.767 1.00 94.31 210 LYS A N 1
ATOM 1614 C CA . LYS A 1 210 ? 2.192 11.540 -0.145 1.00 94.31 210 LYS A CA 1
ATOM 1615 C C . LYS A 1 210 ? 1.301 10.873 0.915 1.00 94.31 210 LYS A C 1
ATOM 1617 O O . LYS A 1 210 ? 0.233 11.387 1.236 1.00 94.31 210 LYS A O 1
ATOM 1622 N N . SER A 1 211 ? 1.746 9.767 1.511 1.00 95.19 211 SER A N 1
ATOM 1623 C CA . SER A 1 211 ? 1.060 9.109 2.633 1.00 95.19 211 SER A CA 1
ATOM 1624 C C . SER A 1 211 ? 0.722 10.070 3.777 1.00 95.19 211 SER A C 1
ATOM 1626 O O . SER A 1 211 ? -0.276 9.888 4.464 1.00 95.19 211 SER A O 1
ATOM 1628 N N . SER A 1 212 ? 1.510 11.122 3.978 1.00 94.56 212 SER A N 1
ATOM 1629 C CA . SER A 1 212 ? 1.263 12.121 5.013 1.00 94.56 212 SER A CA 1
ATOM 1630 C C . SER A 1 212 ? 0.268 13.225 4.643 1.00 94.56 212 SER A C 1
ATOM 1632 O O . SER A 1 212 ? -0.048 14.047 5.501 1.00 94.56 212 SER A O 1
ATOM 1634 N N . SER A 1 213 ? -0.224 13.277 3.402 1.00 94.06 213 SER A N 1
ATOM 1635 C CA . SER A 1 213 ? -1.124 14.340 2.936 1.00 94.06 213 SER A CA 1
ATOM 1636 C C . SER A 1 213 ? -2.380 13.845 2.220 1.00 94.06 213 SER A C 1
ATOM 1638 O O . SER A 1 213 ? -3.359 14.584 2.141 1.00 94.06 213 SER A O 1
ATOM 1640 N N . GLU A 1 214 ? -2.406 12.607 1.731 1.00 95.31 214 GLU A N 1
ATOM 1641 C CA . GLU A 1 214 ? -3.583 12.034 1.079 1.00 95.31 214 GLU A CA 1
ATOM 1642 C C . GLU A 1 214 ? -3.751 10.544 1.390 1.00 95.31 214 GLU A C 1
ATOM 1644 O O . GLU A 1 214 ? -2.820 9.860 1.816 1.00 95.31 214 GLU A O 1
ATOM 1649 N N . GLN A 1 215 ? -4.963 10.020 1.182 1.00 96.94 215 GLN A N 1
ATOM 1650 C CA . GLN A 1 215 ? -5.211 8.584 1.290 1.00 96.94 215 GLN A CA 1
ATOM 1651 C C . GLN A 1 215 ? -4.469 7.877 0.156 1.00 96.94 215 GLN A C 1
ATOM 1653 O O . GLN A 1 215 ? -4.715 8.147 -1.018 1.00 96.94 215 GLN A O 1
ATOM 1658 N N . THR A 1 216 ? -3.598 6.937 0.508 1.00 96.00 216 THR A N 1
ATOM 1659 C CA . THR A 1 216 ? -2.790 6.194 -0.462 1.00 96.00 216 THR A CA 1
ATOM 1660 C C . THR A 1 216 ? -3.227 4.739 -0.547 1.00 96.00 216 THR A C 1
ATOM 1662 O O . THR A 1 216 ? -3.761 4.168 0.408 1.00 96.00 216 THR A O 1
ATOM 1665 N N . LEU A 1 217 ? -2.954 4.103 -1.690 1.00 94.31 217 LEU A N 1
ATOM 1666 C CA . LEU A 1 217 ? -3.193 2.668 -1.849 1.00 94.31 217 LEU A CA 1
ATOM 1667 C C . LEU A 1 217 ? -2.284 1.836 -0.939 1.00 94.31 217 LEU A C 1
ATOM 1669 O O . LEU A 1 217 ? -2.733 0.809 -0.435 1.00 94.31 217 LEU A O 1
ATOM 1673 N N . MET A 1 218 ? -1.039 2.271 -0.689 1.00 95.62 218 MET A N 1
ATOM 1674 C CA . MET A 1 218 ? -0.186 1.604 0.299 1.00 95.62 218 MET A CA 1
ATOM 1675 C C . MET A 1 218 ? -0.764 1.749 1.709 1.00 95.62 218 MET A C 1
ATOM 1677 O O . MET A 1 218 ? -0.864 0.757 2.422 1.00 95.62 218 MET A O 1
ATOM 1681 N N . GLY A 1 219 ? -1.203 2.948 2.100 1.00 96.88 219 GLY A N 1
ATOM 1682 C CA . GLY A 1 219 ? -1.829 3.175 3.402 1.00 96.88 219 GLY A CA 1
ATOM 1683 C C . GLY A 1 219 ? -3.040 2.271 3.633 1.00 96.88 219 GLY A C 1
ATOM 1684 O O . GLY A 1 219 ? -3.079 1.566 4.639 1.00 96.88 219 GLY A O 1
ATOM 1685 N N . SER A 1 220 ? -3.970 2.196 2.672 1.00 96.94 220 SER A N 1
ATOM 1686 C CA . SER A 1 220 ? -5.112 1.269 2.751 1.00 96.94 220 SER A CA 1
ATOM 1687 C C . SER A 1 220 ? -4.684 -0.196 2.796 1.00 96.94 220 SER A C 1
ATOM 1689 O O . SER A 1 220 ? -5.208 -0.953 3.606 1.00 96.94 220 SER A O 1
ATOM 1691 N N . PHE A 1 221 ? -3.707 -0.598 1.976 1.00 95.81 221 PHE A N 1
ATOM 1692 C CA . PHE A 1 221 ? -3.185 -1.967 1.955 1.00 95.81 221 PHE A CA 1
ATOM 1693 C C . PHE A 1 221 ? -2.612 -2.400 3.313 1.00 95.81 221 PHE A C 1
ATOM 1695 O O . PHE A 1 221 ? -2.881 -3.514 3.767 1.00 95.81 221 PHE A O 1
ATOM 1702 N N . LEU A 1 222 ? -1.853 -1.524 3.979 1.00 97.12 222 LEU A N 1
ATOM 1703 C CA . LEU A 1 222 ? -1.325 -1.785 5.319 1.00 97.12 222 LEU A CA 1
ATOM 1704 C C . LEU A 1 222 ? -2.452 -1.799 6.362 1.00 97.12 222 LEU A C 1
ATOM 1706 O O . LEU A 1 222 ? -2.512 -2.721 7.175 1.00 97.12 222 LEU A O 1
ATOM 1710 N N . CYS A 1 223 ? -3.379 -0.838 6.309 1.00 98.25 223 CYS A N 1
ATOM 1711 C CA . CYS A 1 223 ? -4.510 -0.767 7.239 1.00 98.25 223 CYS A CA 1
ATOM 1712 C C . CYS A 1 223 ? -5.433 -1.992 7.129 1.00 98.25 223 CYS A C 1
ATOM 1714 O O . CYS A 1 223 ? -5.867 -2.510 8.151 1.00 98.25 223 CYS A O 1
ATOM 1716 N N . ASP A 1 224 ? -5.679 -2.518 5.926 1.00 97.81 224 ASP A N 1
ATOM 1717 C CA . ASP A 1 224 ? -6.466 -3.741 5.717 1.00 97.81 224 ASP A CA 1
ATOM 1718 C C . ASP A 1 224 ? -5.828 -4.971 6.370 1.00 97.81 224 ASP A C 1
ATOM 1720 O O . ASP A 1 224 ? -6.521 -5.826 6.930 1.00 97.81 224 ASP A O 1
ATOM 1724 N N . ALA A 1 225 ? -4.505 -5.088 6.255 1.00 97.06 225 ALA A N 1
ATOM 1725 C CA . ALA A 1 225 ? -3.757 -6.179 6.856 1.00 97.06 225 ALA A CA 1
ATOM 1726 C C . ALA A 1 225 ? -3.745 -6.054 8.388 1.00 97.06 225 ALA A C 1
ATOM 1728 O O . ALA A 1 225 ? -4.044 -7.033 9.068 1.00 97.06 225 ALA A O 1
ATOM 1729 N N . LEU A 1 226 ? -3.504 -4.849 8.919 1.00 98.12 226 LEU A N 1
ATOM 1730 C CA . LEU A 1 226 ? -3.578 -4.557 10.355 1.00 98.12 226 LEU A CA 1
ATOM 1731 C C . LEU A 1 226 ? -4.978 -4.813 10.921 1.00 98.12 226 LEU A C 1
ATOM 1733 O O . LEU A 1 226 ? -5.097 -5.446 11.963 1.00 98.12 226 LEU A O 1
ATOM 1737 N N . ARG A 1 227 ? -6.036 -4.390 10.220 1.00 98.00 227 ARG A N 1
ATOM 1738 C CA . ARG A 1 227 ? -7.428 -4.581 10.649 1.00 98.00 227 ARG A CA 1
ATOM 1739 C C . ARG A 1 227 ? -7.752 -6.054 10.855 1.00 98.00 227 ARG A C 1
ATOM 1741 O O . ARG A 1 227 ? -8.318 -6.430 11.874 1.00 98.00 227 ARG A O 1
ATOM 1748 N N . LYS A 1 228 ? -7.371 -6.886 9.882 1.00 96.81 228 LYS A N 1
ATOM 1749 C CA . LYS A 1 228 ? -7.566 -8.340 9.944 1.00 96.81 228 LYS A CA 1
ATOM 1750 C C . LYS A 1 228 ? -6.726 -8.987 11.033 1.00 96.81 228 LYS A C 1
ATOM 1752 O O . LYS A 1 228 ? -7.161 -9.968 11.611 1.00 96.81 228 LYS A O 1
ATOM 1757 N N . GLU A 1 229 ? -5.523 -8.474 11.263 1.00 96.56 229 GLU A N 1
ATOM 1758 C CA . GLU A 1 229 ? -4.587 -9.053 12.220 1.00 96.56 229 GLU A CA 1
ATOM 1759 C C . GLU A 1 229 ? -4.898 -8.691 13.676 1.00 96.56 229 GLU A C 1
ATOM 1761 O O . GLU A 1 229 ? -4.622 -9.481 14.573 1.00 96.56 229 GLU A O 1
ATOM 1766 N N . LEU A 1 230 ? -5.475 -7.511 13.901 1.00 96.75 230 LEU A N 1
ATOM 1767 C CA . LEU A 1 230 ? -5.954 -7.049 15.204 1.00 96.75 230 LEU A CA 1
ATOM 1768 C C . LEU A 1 230 ? -7.407 -7.462 15.488 1.00 96.75 230 LEU A C 1
ATOM 1770 O O . LEU A 1 230 ? -7.879 -7.253 16.598 1.00 96.75 230 LEU A O 1
ATOM 1774 N N . GLU A 1 231 ? -8.118 -8.003 14.492 1.00 96.81 231 GLU A N 1
ATOM 1775 C CA . GLU A 1 231 ? -9.542 -8.364 14.578 1.00 96.81 231 GLU A CA 1
ATOM 1776 C C . GLU A 1 231 ? -10.436 -7.186 15.014 1.00 96.81 231 GLU A C 1
ATOM 1778 O O . GLU A 1 231 ? -11.338 -7.313 15.841 1.00 96.81 231 GLU A O 1
ATOM 1783 N N . VAL A 1 232 ? -10.176 -6.011 14.434 1.00 97.75 232 VAL A N 1
ATOM 1784 C CA . VAL A 1 232 ? -10.885 -4.757 14.739 1.00 97.75 232 VAL A CA 1
ATOM 1785 C C . VAL A 1 232 ? -11.847 -4.349 13.621 1.00 97.75 232 VAL A C 1
ATOM 1787 O O . VAL A 1 232 ? -11.732 -4.793 12.475 1.00 97.75 232 VAL A O 1
ATOM 1790 N N . ASP A 1 233 ? -12.795 -3.466 13.942 1.00 98.44 233 ASP A N 1
ATOM 1791 C CA . ASP A 1 233 ? -13.788 -2.964 12.988 1.00 98.44 233 ASP A CA 1
ATOM 1792 C C . ASP A 1 233 ? -13.150 -2.026 11.951 1.00 98.44 233 ASP A C 1
ATOM 1794 O O . ASP A 1 233 ? -13.513 -2.065 10.774 1.00 98.44 233 ASP A O 1
ATOM 1798 N N . CYS A 1 234 ? -12.171 -1.213 12.366 1.00 98.56 234 CYS A N 1
ATOM 1799 C CA . CYS A 1 234 ? -11.374 -0.363 11.479 1.00 98.56 234 CYS A CA 1
ATOM 1800 C C . CYS A 1 234 ? -9.992 -0.011 12.048 1.00 98.56 234 CYS A C 1
ATOM 1802 O O . CYS A 1 234 ? -9.708 -0.231 13.229 1.00 98.56 234 CYS A O 1
ATOM 1804 N N . VAL A 1 235 ? -9.123 0.541 11.195 1.00 98.62 235 VAL A N 1
ATOM 1805 C CA . VAL A 1 235 ? -7.784 1.022 11.576 1.00 98.62 235 VAL A CA 1
ATOM 1806 C C . VAL A 1 235 ? -7.596 2.489 11.196 1.00 98.62 235 VAL A C 1
ATOM 1808 O O . VAL A 1 235 ? -7.855 2.882 10.060 1.00 98.62 235 VAL A O 1
ATOM 1811 N N . LEU A 1 236 ? -7.079 3.277 12.143 1.00 98.38 236 LEU A N 1
ATOM 1812 C CA . LEU A 1 236 ? -6.617 4.650 11.946 1.00 98.38 236 LEU A CA 1
ATOM 1813 C C . LEU A 1 236 ? -5.090 4.685 12.073 1.00 98.38 236 LEU A C 1
ATOM 1815 O O . LEU A 1 236 ? -4.541 4.636 13.176 1.00 98.38 236 LEU A O 1
ATOM 1819 N N . PHE A 1 237 ? -4.395 4.765 10.940 1.00 97.94 237 PHE A N 1
ATOM 1820 C CA . PHE A 1 237 ? -2.934 4.709 10.891 1.00 97.94 237 PHE A CA 1
ATOM 1821 C C . PHE A 1 237 ? -2.355 6.053 10.450 1.00 97.94 237 PHE A C 1
ATOM 1823 O O . PHE A 1 237 ? -2.737 6.579 9.411 1.00 97.94 237 PHE A O 1
ATOM 1830 N N . ASP A 1 238 ? -1.422 6.626 11.204 1.00 97.00 238 ASP A N 1
ATOM 1831 C CA . ASP A 1 238 ? -0.781 7.883 10.804 1.00 97.00 238 ASP A CA 1
ATOM 1832 C C . ASP A 1 238 ? 0.092 7.668 9.563 1.00 97.00 238 ASP A C 1
ATOM 1834 O O . ASP A 1 238 ? 1.082 6.933 9.590 1.00 97.00 238 ASP A O 1
ATOM 1838 N N . GLY A 1 239 ? -0.249 8.358 8.480 1.00 96.38 239 GLY A N 1
ATOM 1839 C CA . GLY A 1 239 ? 0.486 8.334 7.226 1.00 96.38 239 GLY A CA 1
ATOM 1840 C C . GLY A 1 239 ? 1.935 8.799 7.352 1.00 96.38 239 GLY A C 1
ATOM 1841 O O . GLY A 1 239 ? 2.779 8.344 6.585 1.00 96.38 239 GLY A O 1
ATOM 1842 N N . GLY A 1 240 ? 2.259 9.604 8.370 1.00 94.81 240 GLY A N 1
ATOM 1843 C CA . GLY A 1 240 ? 3.635 9.976 8.706 1.00 94.81 240 GLY A CA 1
ATOM 1844 C C . GLY A 1 240 ? 4.537 8.782 9.041 1.00 94.81 240 GLY A C 1
ATOM 1845 O O . GLY A 1 240 ? 5.752 8.884 8.872 1.00 94.81 240 GLY A O 1
ATOM 1846 N N . ASN A 1 241 ? 3.964 7.640 9.444 1.00 95.69 241 ASN A N 1
ATOM 1847 C CA . ASN A 1 241 ? 4.700 6.398 9.699 1.00 95.69 241 ASN A CA 1
ATOM 1848 C C . ASN A 1 241 ? 4.980 5.581 8.427 1.00 95.69 241 ASN A C 1
ATOM 1850 O O . ASN A 1 241 ? 5.812 4.681 8.473 1.00 95.69 241 ASN A O 1
ATOM 1854 N N . VAL A 1 242 ? 4.338 5.899 7.298 1.00 96.31 242 VAL A N 1
ATOM 1855 C CA . VAL A 1 242 ? 4.557 5.245 5.999 1.00 96.31 242 VAL A CA 1
ATOM 1856 C C . VAL A 1 242 ? 5.614 6.039 5.225 1.00 96.31 242 VAL A C 1
ATOM 1858 O O . VAL A 1 242 ? 5.323 7.108 4.690 1.00 96.31 242 VAL A O 1
ATOM 1861 N N . ARG A 1 243 ? 6.859 5.549 5.207 1.00 95.38 243 ARG A N 1
ATOM 1862 C CA . ARG A 1 243 ? 8.062 6.306 4.798 1.00 95.38 243 ARG A CA 1
ATOM 1863 C C . ARG A 1 243 ? 8.680 5.882 3.472 1.00 95.38 243 ARG A C 1
ATOM 1865 O O . ARG A 1 243 ? 9.727 6.410 3.107 1.00 95.38 243 ARG A O 1
ATOM 1872 N N . GLY A 1 244 ? 8.106 4.921 2.754 1.00 92.75 244 GLY A N 1
ATOM 1873 C CA . GLY A 1 244 ? 8.803 4.378 1.594 1.00 92.75 244 GLY A CA 1
ATOM 1874 C C . GLY A 1 244 ? 8.776 5.256 0.345 1.00 92.75 244 GLY A C 1
ATOM 1875 O O . GLY A 1 244 ? 9.523 4.914 -0.570 1.00 92.75 244 GLY A O 1
ATOM 1876 N N . ASP A 1 245 ? 7.945 6.309 0.316 1.00 92.88 245 ASP A N 1
ATOM 1877 C CA . ASP A 1 245 ? 7.836 7.366 -0.710 1.00 92.88 245 ASP A CA 1
ATOM 1878 C C . ASP A 1 245 ? 8.028 6.878 -2.155 1.00 92.88 245 ASP A C 1
ATOM 1880 O O . ASP A 1 245 ? 8.814 7.409 -2.945 1.00 92.88 245 ASP A O 1
ATOM 1884 N N . ARG A 1 246 ? 7.341 5.791 -2.517 1.00 90.19 246 ARG A N 1
ATOM 1885 C CA . ARG A 1 246 ? 7.565 5.147 -3.812 1.00 90.19 246 ARG A CA 1
ATOM 1886 C C . ARG A 1 246 ? 6.314 4.567 -4.428 1.00 90.19 246 ARG A C 1
ATOM 1888 O O . ARG A 1 246 ? 5.355 4.197 -3.756 1.00 90.19 246 ARG A O 1
ATOM 1895 N N . ASP A 1 247 ? 6.393 4.421 -5.742 1.00 87.81 247 ASP A N 1
ATOM 1896 C CA . ASP A 1 247 ? 5.402 3.700 -6.520 1.00 87.81 247 ASP A CA 1
ATOM 1897 C C . ASP A 1 247 ? 5.818 2.234 -6.623 1.00 87.81 247 ASP A C 1
ATOM 1899 O O . ASP A 1 247 ? 6.828 1.873 -7.229 1.00 87.81 247 ASP A O 1
ATOM 1903 N N . TYR A 1 248 ? 4.997 1.369 -6.058 1.00 83.00 248 TYR A N 1
ATOM 1904 C CA . TYR A 1 248 ? 5.016 -0.070 -6.253 1.00 83.00 248 TYR A CA 1
ATOM 1905 C C . TYR A 1 248 ? 4.191 -0.411 -7.477 1.00 83.00 248 TYR A C 1
ATOM 1907 O O . TYR A 1 248 ? 3.109 -1.000 -7.413 1.00 83.00 248 TYR A O 1
ATOM 1915 N N . CYS A 1 249 ? 4.707 0.026 -8.620 1.00 70.38 249 CYS A N 1
ATOM 1916 C CA . CYS A 1 249 ? 4.089 -0.272 -9.887 1.00 70.38 249 CYS A CA 1
ATOM 1917 C C . CYS A 1 249 ? 4.862 -1.362 -10.634 1.00 70.38 249 CYS A C 1
ATOM 1919 O O . CYS A 1 249 ? 6.084 -1.260 -10.778 1.00 70.38 249 CYS A O 1
ATOM 1921 N N . PRO A 1 250 ? 4.159 -2.332 -11.239 1.00 57.75 250 PRO A N 1
ATOM 1922 C CA . PRO A 1 250 ? 4.672 -3.160 -12.326 1.00 57.75 250 PRO A CA 1
ATOM 1923 C C . PRO A 1 250 ? 4.834 -2.355 -13.635 1.00 57.75 250 PRO A C 1
ATOM 1925 O O . PRO A 1 250 ? 4.574 -2.890 -14.714 1.00 57.75 250 PRO A O 1
ATOM 1928 N N . GLN A 1 251 ? 5.222 -1.069 -13.577 1.00 52.47 251 GLN A N 1
ATOM 1929 C CA . GLN A 1 251 ? 5.459 -0.296 -14.798 1.00 52.47 251 GLN A CA 1
ATOM 1930 C C . GLN A 1 251 ? 6.523 -1.014 -15.640 1.00 52.47 251 GLN A C 1
ATOM 1932 O O . GLN A 1 251 ? 7.552 -1.436 -15.091 1.00 52.47 251 GLN A O 1
ATOM 1937 N N . PRO A 1 252 ? 6.303 -1.153 -16.961 1.00 50.81 252 PRO A N 1
ATOM 1938 C CA . PRO A 1 252 ? 7.324 -1.638 -17.878 1.00 50.81 252 PRO A CA 1
ATOM 1939 C C . PRO A 1 252 ? 8.541 -0.703 -17.800 1.00 50.81 252 PRO A C 1
ATOM 1941 O O . PRO A 1 252 ? 8.509 0.396 -18.344 1.00 50.81 252 PRO A O 1
ATOM 1944 N N . GLY A 1 253 ? 9.577 -1.105 -17.058 1.00 52.31 253 GLY A N 1
ATOM 1945 C CA . GLY A 1 253 ? 10.757 -0.277 -16.781 1.00 52.31 253 GLY A CA 1
ATOM 1946 C C . GLY A 1 253 ? 11.210 -0.242 -15.317 1.00 52.31 253 GLY A C 1
ATOM 1947 O O . GLY A 1 253 ? 12.348 0.133 -15.057 1.00 52.31 253 GLY A O 1
ATOM 1948 N N . HIS A 1 254 ? 10.394 -0.685 -14.349 1.00 63.25 254 HIS A N 1
ATOM 1949 C CA . HIS A 1 254 ? 10.916 -0.927 -12.997 1.00 63.25 254 HIS A CA 1
ATOM 1950 C C . HIS A 1 254 ? 12.033 -1.986 -13.083 1.00 63.25 254 HIS A C 1
ATOM 1952 O O . HIS A 1 254 ? 11.882 -2.959 -13.818 1.00 63.25 254 HIS A O 1
ATOM 1958 N N . HIS A 1 255 ? 13.127 -1.872 -12.321 1.00 61.56 255 HIS A N 1
ATOM 1959 C CA . HIS A 1 255 ? 14.250 -2.836 -12.379 1.00 61.56 255 HIS A CA 1
ATOM 1960 C C . HIS A 1 255 ? 13.830 -4.291 -12.071 1.00 61.56 255 HIS A C 1
ATOM 1962 O O . HIS A 1 255 ? 14.517 -5.242 -12.429 1.00 61.56 255 HIS A O 1
ATOM 1968 N N . ARG A 1 256 ? 12.672 -4.476 -11.418 1.00 60.50 256 ARG A N 1
ATOM 1969 C CA . ARG A 1 256 ? 12.025 -5.789 -11.194 1.00 60.50 256 ARG A CA 1
ATOM 1970 C C . ARG A 1 256 ? 10.954 -6.161 -12.239 1.00 60.50 256 ARG A C 1
ATOM 1972 O O . ARG A 1 256 ? 10.463 -7.286 -12.225 1.00 60.50 256 ARG A O 1
ATOM 1979 N N . GLY A 1 257 ? 10.589 -5.242 -13.132 1.00 66.19 257 GLY A N 1
ATOM 1980 C CA . GLY A 1 257 ? 9.639 -5.412 -14.235 1.00 66.19 257 GLY A CA 1
ATOM 1981 C C . GLY A 1 257 ? 8.295 -6.018 -13.822 1.00 66.19 257 GLY A C 1
ATOM 1982 O O . GLY A 1 257 ? 7.797 -5.792 -12.721 1.00 66.19 257 GLY A O 1
ATOM 1983 N N . SER A 1 258 ? 7.744 -6.876 -14.687 1.00 61.19 258 SER A N 1
ATOM 1984 C CA . SER A 1 258 ? 6.536 -7.684 -14.430 1.00 61.19 258 SER A CA 1
ATOM 1985 C C . SER A 1 258 ? 6.719 -8.777 -13.362 1.00 61.19 258 SER A C 1
ATOM 1987 O O . SER A 1 258 ? 5.789 -9.532 -13.067 1.00 61.19 258 SER A O 1
ATOM 1989 N N . LYS A 1 259 ? 7.926 -8.895 -12.792 1.00 63.53 259 LYS A N 1
ATOM 1990 C CA . LYS A 1 259 ? 8.271 -9.807 -11.693 1.00 63.53 259 LYS A CA 1
ATOM 1991 C C . LYS A 1 259 ? 8.335 -9.080 -10.348 1.00 63.53 259 LYS A C 1
ATOM 1993 O O . LYS A 1 259 ? 8.841 -9.645 -9.380 1.00 63.53 259 LYS A O 1
ATOM 1998 N N . TRP A 1 260 ? 7.866 -7.834 -10.283 1.00 72.94 260 TRP A N 1
ATOM 1999 C CA . TRP A 1 260 ? 7.830 -7.097 -9.032 1.00 72.94 260 TRP A CA 1
ATOM 2000 C C . TRP A 1 260 ? 6.954 -7.820 -7.998 1.00 72.94 260 TRP A C 1
ATOM 2002 O O . TRP A 1 260 ? 5.844 -8.260 -8.292 1.00 72.94 260 TRP A O 1
ATOM 2012 N N . ALA A 1 261 ? 7.486 -7.942 -6.786 1.00 77.81 261 ALA A N 1
ATOM 2013 C CA . ALA A 1 261 ? 6.794 -8.448 -5.615 1.00 77.81 261 ALA A CA 1
ATOM 2014 C C . ALA A 1 261 ? 7.116 -7.527 -4.439 1.00 77.81 261 ALA A C 1
ATOM 2016 O O . ALA A 1 261 ? 8.265 -7.090 -4.297 1.00 77.81 261 ALA A O 1
ATOM 2017 N N . PHE A 1 262 ? 6.113 -7.263 -3.602 1.00 84.69 262 PHE A N 1
ATOM 2018 C CA . PHE A 1 262 ? 6.308 -6.588 -2.326 1.00 84.69 262 PHE A CA 1
ATOM 2019 C C . PHE A 1 262 ? 7.086 -7.515 -1.390 1.00 84.69 262 PHE A C 1
ATOM 2021 O O . PHE A 1 262 ? 6.666 -8.647 -1.146 1.00 84.69 262 PHE A O 1
ATOM 2028 N N . THR A 1 263 ? 8.241 -7.069 -0.902 1.00 86.00 263 THR A N 1
ATOM 2029 C CA . THR A 1 263 ? 9.118 -7.885 -0.050 1.00 86.00 263 THR A CA 1
ATOM 2030 C C . THR A 1 263 ? 9.132 -7.395 1.394 1.00 86.00 263 THR A C 1
ATOM 2032 O O . THR A 1 263 ? 8.754 -6.266 1.690 1.00 86.00 263 THR A O 1
ATOM 2035 N N . VAL A 1 264 ? 9.668 -8.208 2.309 1.00 85.88 264 VAL A N 1
ATOM 2036 C CA . VAL A 1 264 ? 9.928 -7.778 3.696 1.00 85.88 264 VAL A CA 1
ATOM 2037 C C . VAL A 1 264 ? 10.880 -6.577 3.748 1.00 85.88 264 VAL A C 1
ATOM 2039 O O . VAL A 1 264 ? 10.734 -5.716 4.608 1.00 85.88 264 VAL A O 1
ATOM 2042 N N . ALA A 1 265 ? 11.838 -6.482 2.821 1.00 88.25 265 ALA A N 1
ATOM 2043 C CA . ALA A 1 265 ? 12.708 -5.311 2.724 1.00 88.25 265 ALA A CA 1
ATOM 2044 C C . ALA A 1 265 ? 11.923 -4.054 2.318 1.00 88.25 265 ALA A C 1
ATOM 2046 O O . ALA A 1 265 ? 12.210 -2.964 2.804 1.00 88.25 265 ALA A O 1
ATOM 2047 N N . ASP A 1 266 ? 10.908 -4.204 1.462 1.00 92.06 266 ASP A N 1
ATOM 2048 C CA . ASP A 1 266 ? 10.014 -3.105 1.108 1.00 92.06 266 ASP A CA 1
ATOM 2049 C C . ASP A 1 266 ? 9.164 -2.686 2.310 1.00 92.06 266 ASP A C 1
ATOM 2051 O O . ASP A 1 266 ? 9.130 -1.495 2.608 1.00 92.06 266 ASP A O 1
ATOM 2055 N N . LEU A 1 267 ? 8.611 -3.649 3.059 1.00 94.62 267 LEU A N 1
ATOM 2056 C CA . LEU A 1 267 ? 7.878 -3.402 4.304 1.00 94.62 267 LEU A CA 1
ATOM 2057 C C . LEU A 1 267 ? 8.728 -2.685 5.362 1.00 94.62 267 LEU A C 1
ATOM 2059 O O . LEU A 1 267 ? 8.261 -1.727 5.960 1.00 94.62 267 LEU A O 1
ATOM 2063 N N . ARG A 1 268 ? 9.982 -3.105 5.578 1.00 93.75 268 ARG A N 1
ATOM 2064 C CA . ARG A 1 268 ? 10.902 -2.446 6.528 1.00 93.75 268 ARG A CA 1
ATOM 2065 C C . ARG A 1 268 ? 11.215 -1.007 6.139 1.00 93.75 268 ARG A C 1
ATOM 2067 O O . ARG A 1 268 ? 11.365 -0.163 7.004 1.00 93.75 268 ARG A O 1
ATOM 2074 N N . ARG A 1 269 ? 11.320 -0.727 4.842 1.00 94.50 269 ARG A N 1
ATOM 2075 C CA . ARG A 1 269 ? 11.513 0.641 4.353 1.00 94.50 269 ARG A CA 1
ATOM 2076 C C . ARG A 1 269 ? 10.231 1.475 4.429 1.00 94.50 269 ARG A C 1
ATOM 2078 O O . ARG A 1 269 ? 10.324 2.685 4.567 1.00 94.50 269 ARG A O 1
ATOM 2085 N N . GLU A 1 270 ? 9.055 0.857 4.296 1.00 95.88 270 GLU A N 1
ATOM 2086 C CA . GLU A 1 270 ? 7.777 1.544 4.529 1.00 95.88 270 GLU A CA 1
ATOM 2087 C C . GLU A 1 270 ? 7.565 1.872 6.001 1.00 95.88 270 GLU A C 1
ATOM 2089 O O . GLU A 1 270 ? 7.138 2.973 6.314 1.00 95.88 270 GLU A O 1
ATOM 2094 N N . LEU A 1 271 ? 7.893 0.935 6.889 1.00 96.69 271 LEU A N 1
ATOM 2095 C CA . LEU A 1 271 ? 7.744 1.049 8.336 1.00 96.69 271 LEU A CA 1
ATOM 2096 C C . LEU 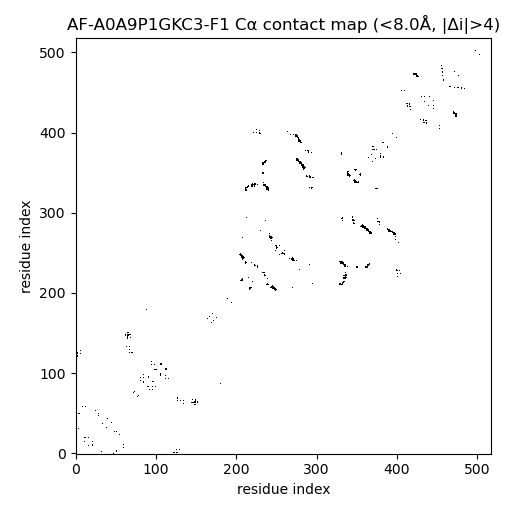A 1 271 ? 9.116 0.868 9.003 1.00 96.69 271 LEU A C 1
ATOM 2098 O O . LEU A 1 271 ? 9.409 -0.209 9.546 1.00 96.69 271 LEU A O 1
ATOM 2102 N N . PRO A 1 272 ? 9.993 1.886 8.916 1.00 95.88 272 PRO A N 1
ATOM 2103 C CA . PRO A 1 272 ? 11.313 1.816 9.534 1.00 95.88 272 PRO A CA 1
ATOM 2104 C C . PRO A 1 272 ? 11.209 1.767 11.061 1.00 95.88 272 PRO A C 1
ATOM 2106 O O . PRO A 1 272 ? 12.018 1.109 11.710 1.00 95.88 272 PRO A O 1
ATOM 2109 N N . TRP A 1 273 ? 10.171 2.393 11.617 1.00 93.88 273 TRP A N 1
ATOM 2110 C CA . TRP A 1 273 ? 9.981 2.549 13.051 1.00 93.88 273 TRP A CA 1
ATOM 2111 C C . TRP A 1 273 ? 9.185 1.394 13.674 1.00 93.88 273 TRP A C 1
ATOM 2113 O O . TRP A 1 273 ? 8.318 0.807 13.017 1.00 93.88 273 TRP A O 1
ATOM 2123 N N . PRO A 1 274 ? 9.443 1.076 14.953 1.00 92.44 274 PRO A N 1
ATOM 2124 C CA . PRO A 1 274 ? 8.660 0.114 15.721 1.00 92.44 274 PRO A CA 1
ATOM 2125 C C . PRO A 1 274 ? 7.327 0.738 16.177 1.00 92.44 274 PRO A C 1
ATOM 2127 O O . PRO A 1 274 ? 7.081 0.947 17.359 1.00 92.44 274 PRO A O 1
ATOM 2130 N N . SER A 1 275 ? 6.453 1.082 15.230 1.00 95.69 275 SER A N 1
ATOM 2131 C CA . SER A 1 275 ? 5.191 1.770 15.523 1.00 95.69 275 SER A CA 1
ATOM 2132 C C . SER A 1 275 ? 4.194 0.823 16.201 1.00 95.69 275 SER A C 1
ATOM 2134 O O . SER A 1 275 ? 3.691 -0.093 15.560 1.00 95.69 275 SER A O 1
ATOM 2136 N N . GLU A 1 276 ? 3.908 1.017 17.485 1.00 97.75 276 GLU A N 1
ATOM 2137 C CA . GLU A 1 276 ? 2.979 0.184 18.266 1.00 97.75 276 GLU A CA 1
ATOM 2138 C C . GLU A 1 276 ? 1.509 0.442 17.909 1.00 97.75 276 GLU A C 1
ATOM 2140 O O . GLU A 1 276 ? 1.088 1.592 17.745 1.00 97.75 276 GLU A O 1
ATOM 2145 N N . MET A 1 277 ? 0.714 -0.627 17.819 1.00 98.31 277 MET A N 1
ATOM 2146 C CA . MET A 1 277 ? -0.721 -0.574 17.535 1.00 98.31 277 MET A CA 1
ATOM 2147 C C . MET A 1 277 ? -1.533 -0.895 18.789 1.00 98.31 277 MET A C 1
ATOM 2149 O O . MET A 1 277 ? -1.504 -2.016 19.284 1.00 98.31 277 MET A O 1
ATOM 2153 N N . ALA A 1 278 ? -2.304 0.077 19.264 1.00 98.06 278 ALA A N 1
ATOM 2154 C CA . ALA A 1 278 ? -3.249 -0.070 20.359 1.00 98.06 278 ALA A CA 1
ATOM 2155 C C . ALA A 1 278 ? -4.647 -0.430 19.837 1.00 98.06 278 ALA A C 1
ATOM 2157 O O . ALA A 1 278 ? -5.096 0.092 18.813 1.00 98.06 278 ALA A O 1
ATOM 2158 N N . THR A 1 279 ? -5.366 -1.268 20.585 1.00 98.31 279 THR A N 1
ATOM 2159 C CA . THR A 1 279 ? -6.783 -1.560 20.335 1.00 98.31 279 THR A CA 1
ATOM 2160 C C . THR A 1 279 ? -7.648 -0.811 21.342 1.00 98.31 279 THR A C 1
ATOM 2162 O O . THR A 1 279 ? -7.476 -0.959 22.552 1.00 98.31 279 THR A O 1
ATOM 2165 N N . VAL A 1 280 ? -8.585 0.002 20.855 1.00 98.19 280 VAL A N 1
ATOM 2166 C CA . VAL A 1 280 ? -9.431 0.877 21.684 1.00 98.19 280 VAL A CA 1
ATOM 2167 C C . VAL A 1 280 ? -10.907 0.794 21.297 1.00 98.19 280 VAL A C 1
ATOM 2169 O O . VAL A 1 280 ? -11.257 0.287 20.232 1.00 98.19 280 VAL A O 1
ATOM 2172 N N . ARG A 1 281 ? -11.795 1.294 22.167 1.00 98.31 281 ARG A N 1
ATOM 2173 C CA . ARG A 1 281 ? -13.236 1.421 21.893 1.00 98.31 281 ARG A CA 1
ATOM 2174 C C . ARG A 1 281 ? -13.614 2.884 21.675 1.00 98.31 281 ARG A C 1
ATOM 2176 O O . ARG A 1 281 ? -13.541 3.675 22.616 1.00 98.31 281 ARG A O 1
ATOM 2183 N N . MET A 1 282 ? -14.064 3.222 20.469 1.00 98.44 282 MET A N 1
ATOM 2184 C CA . MET A 1 282 ? -14.447 4.588 20.081 1.00 98.44 282 MET A CA 1
ATOM 2185 C C . MET A 1 282 ? -15.857 4.616 19.492 1.00 98.44 282 MET A C 1
ATOM 2187 O O . MET A 1 282 ? -16.250 3.697 18.777 1.00 98.44 282 MET A O 1
ATOM 2191 N N . GLU A 1 283 ? -16.627 5.662 19.781 1.00 98.56 283 GLU A N 1
ATOM 2192 C CA . GLU A 1 283 ? -17.904 5.904 19.102 1.00 98.56 283 GLU A CA 1
ATOM 2193 C C . GLU A 1 283 ? -17.684 6.255 17.624 1.00 98.56 283 GLU A C 1
ATOM 2195 O O . GLU A 1 283 ? -16.680 6.881 17.272 1.00 98.56 283 GLU A O 1
ATOM 2200 N N . GLY A 1 284 ? -18.645 5.932 16.751 1.00 98.44 284 GLY A N 1
ATOM 2201 C CA . GLY A 1 284 ? -18.590 6.331 15.339 1.00 98.44 284 GLY A CA 1
ATOM 2202 C C . GLY A 1 284 ? -18.375 7.840 15.159 1.00 98.44 284 GLY A C 1
ATOM 2203 O O . GLY A 1 284 ? -17.616 8.265 14.285 1.00 98.44 284 GLY A O 1
ATOM 2204 N N . ARG A 1 285 ? -18.957 8.664 16.044 1.00 98.50 285 ARG A N 1
ATOM 2205 C CA . ARG A 1 285 ? -18.710 10.115 16.075 1.00 98.50 285 ARG A CA 1
ATOM 2206 C C . ARG A 1 285 ? -17.237 10.447 16.291 1.00 98.50 285 ARG A C 1
ATOM 2208 O O . ARG A 1 285 ? -16.676 11.189 15.49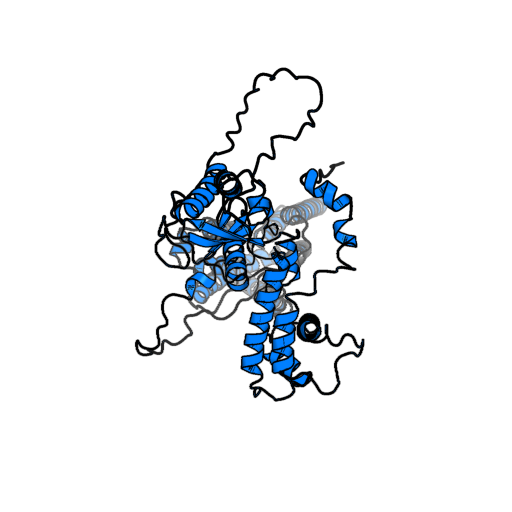1 1.00 98.50 285 ARG A O 1
ATOM 2215 N N . GLN A 1 286 ? -16.609 9.860 17.307 1.00 98.31 286 GLN A N 1
ATOM 2216 C CA . GLN A 1 286 ? -15.196 10.091 17.615 1.00 98.31 286 GLN A CA 1
ATOM 2217 C C . GLN A 1 286 ? -14.299 9.673 16.438 1.00 98.31 286 GLN A C 1
ATOM 2219 O O . GLN A 1 286 ? -13.368 10.386 16.081 1.00 98.31 286 GLN A O 1
ATOM 2224 N N . ILE A 1 287 ? -14.600 8.555 15.773 1.00 98.50 287 ILE A N 1
ATOM 2225 C CA . ILE A 1 287 ? -13.829 8.092 14.606 1.00 98.50 287 ILE A CA 1
ATOM 2226 C C . ILE A 1 287 ? -13.924 9.100 13.454 1.00 98.50 287 ILE A C 1
ATOM 2228 O O . ILE A 1 287 ? -12.901 9.489 12.887 1.00 98.50 287 ILE A O 1
ATOM 2232 N N . SER A 1 288 ? -15.137 9.558 13.125 1.00 98.12 288 SER A N 1
ATOM 2233 C CA . SER A 1 288 ? -15.336 10.545 12.058 1.00 98.12 288 SER A CA 1
ATOM 2234 C C . SER A 1 288 ? -14.651 11.875 12.374 1.00 98.12 288 SER A C 1
ATOM 2236 O O . SER A 1 288 ? -13.977 12.430 11.508 1.00 98.12 288 SER A O 1
ATOM 2238 N N . GLU A 1 289 ? -14.780 12.375 13.605 1.00 98.00 289 GLU A N 1
ATOM 2239 C CA . GLU A 1 289 ? -14.132 13.615 14.047 1.00 98.00 289 GLU A CA 1
ATOM 2240 C C . GLU A 1 289 ? -12.600 13.493 14.020 1.00 98.00 289 GLU A C 1
ATOM 2242 O O . GLU A 1 289 ? -11.919 14.421 13.585 1.00 98.00 289 GLU A O 1
ATOM 2247 N N . ALA A 1 290 ? -12.041 12.341 14.416 1.00 97.81 290 ALA A N 1
ATOM 2248 C CA . ALA A 1 290 ? -10.597 12.113 14.400 1.00 97.81 290 ALA A CA 1
ATOM 2249 C C . ALA A 1 290 ? -10.039 12.145 12.970 1.00 97.81 290 ALA A C 1
ATOM 2251 O O . ALA A 1 290 ? -9.012 12.785 12.723 1.00 97.81 290 ALA A O 1
ATOM 2252 N N . VAL A 1 291 ? -10.730 11.503 12.018 1.00 97.81 291 VAL A N 1
ATOM 2253 C CA . VAL A 1 291 ? -10.373 11.548 10.592 1.00 97.81 291 VAL A CA 1
ATOM 2254 C C . VAL A 1 291 ? -10.496 12.974 10.055 1.00 97.81 291 VAL A C 1
ATOM 2256 O O . VAL A 1 291 ? -9.546 13.468 9.448 1.00 97.81 291 VAL A O 1
ATOM 2259 N N . GLN A 1 292 ? -11.594 13.680 10.326 1.00 96.69 292 GLN A N 1
ATOM 2260 C CA . GLN A 1 292 ? -11.765 15.074 9.897 1.00 96.69 292 GLN A CA 1
ATOM 2261 C C . GLN A 1 292 ? -10.651 15.984 10.428 1.00 96.69 292 GLN A C 1
ATOM 2263 O O . GLN A 1 292 ? -10.012 16.691 9.645 1.00 96.69 292 GLN A O 1
ATOM 2268 N N . ALA A 1 293 ? -10.360 15.917 11.731 1.00 95.69 293 ALA A N 1
ATOM 2269 C CA . ALA A 1 293 ? -9.310 16.706 12.370 1.00 95.69 293 ALA A CA 1
ATOM 2270 C C . ALA A 1 293 ? -7.924 16.422 11.769 1.00 95.69 293 ALA A C 1
ATOM 2272 O O . ALA A 1 293 ? -7.129 17.343 11.577 1.00 95.69 293 ALA A O 1
ATOM 2273 N N . SER A 1 294 ? -7.646 15.160 11.423 1.00 95.88 294 SER A N 1
ATOM 2274 C CA . SER A 1 294 ? -6.389 14.761 10.783 1.00 95.88 294 SER A CA 1
ATOM 2275 C C . SER A 1 294 ? -6.199 15.370 9.389 1.00 95.88 294 SER A C 1
ATOM 2277 O O . SER A 1 294 ? -5.088 15.740 9.015 1.00 95.88 294 SER A O 1
ATOM 2279 N N . ARG A 1 295 ? -7.288 15.516 8.625 1.00 94.75 295 ARG A N 1
ATOM 2280 C CA . ARG A 1 295 ? -7.259 15.963 7.224 1.00 94.75 295 ARG A CA 1
ATOM 2281 C C . ARG A 1 295 ? -7.387 17.478 7.073 1.00 94.75 295 ARG A C 1
ATOM 2283 O O . ARG A 1 295 ? -6.819 18.040 6.140 1.00 94.75 295 ARG A O 1
ATOM 2290 N N . ALA A 1 296 ? -8.043 18.153 8.019 1.00 91.31 296 ALA A N 1
ATOM 2291 C CA . ALA A 1 296 ? -8.177 19.613 8.035 1.00 91.31 296 ALA A CA 1
ATOM 2292 C C . ALA A 1 296 ? -6.818 20.343 8.087 1.00 91.31 296 ALA A C 1
ATOM 2294 O O . ALA A 1 296 ? -6.661 21.422 7.510 1.00 91.31 296 ALA A O 1
ATOM 2295 N N . LYS A 1 297 ? -5.809 19.735 8.729 1.00 79.50 297 LYS A N 1
ATOM 2296 C CA . LYS A 1 297 ? -4.447 20.292 8.811 1.00 79.50 297 LYS A CA 1
ATOM 2297 C C . LYS A 1 297 ? -3.767 20.383 7.442 1.00 79.50 297 LYS A C 1
ATOM 2299 O O . LYS A 1 297 ? -3.014 21.319 7.201 1.00 79.50 297 LYS A O 1
ATOM 2304 N N . VAL A 1 298 ? -4.079 19.464 6.527 1.00 75.94 298 VAL A N 1
ATOM 2305 C CA . VAL A 1 298 ? -3.457 19.397 5.195 1.00 75.94 298 VAL A CA 1
ATOM 2306 C C . VAL A 1 298 ? -4.072 20.400 4.218 1.00 75.94 298 VAL A C 1
ATOM 2308 O O . VAL A 1 298 ? -3.381 20.922 3.347 1.00 75.94 298 VAL A O 1
ATOM 2311 N N . SER A 1 299 ? -5.362 20.713 4.367 1.00 60.81 299 SER A N 1
ATOM 2312 C CA . SER A 1 299 ? -6.071 21.625 3.461 1.00 60.81 299 SER A CA 1
ATOM 2313 C C . SER A 1 299 ? -5.711 23.095 3.632 1.00 60.81 299 SER A C 1
ATOM 2315 O O . SER A 1 299 ? -6.138 23.903 2.814 1.00 60.81 299 SER A O 1
ATOM 2317 N N . THR A 1 300 ? -4.946 23.464 4.663 1.00 56.91 300 THR A N 1
ATOM 2318 C CA . THR A 1 300 ? -4.463 24.839 4.802 1.00 56.91 300 THR A CA 1
ATOM 2319 C C . THR A 1 300 ? -3.238 24.959 3.903 1.00 56.91 300 THR A C 1
ATOM 2321 O O . THR A 1 300 ? -2.183 24.437 4.270 1.00 56.91 300 THR A O 1
ATOM 2324 N N . PRO A 1 301 ? -3.335 25.589 2.712 1.00 52.28 301 PRO A N 1
ATOM 2325 C CA . PRO A 1 301 ? -2.154 25.812 1.899 1.00 52.28 301 PRO A CA 1
ATOM 2326 C C . PRO A 1 301 ? -1.215 26.599 2.794 1.00 52.28 301 PRO A C 1
ATOM 2328 O O . PRO A 1 301 ? -1.633 27.624 3.340 1.00 52.28 301 PRO A O 1
ATOM 2331 N N . SER A 1 302 ? 0.009 26.108 2.990 1.00 48.97 302 SER A N 1
ATOM 2332 C CA . SER A 1 302 ? 1.051 26.900 3.628 1.00 48.97 302 SER A CA 1
ATOM 2333 C C . SER A 1 302 ? 1.175 28.160 2.786 1.00 48.97 302 SER A C 1
ATOM 2335 O O . SER A 1 302 ? 1.750 28.167 1.693 1.00 48.97 302 SER A O 1
ATOM 2337 N N . ARG A 1 303 ? 0.473 29.205 3.225 1.00 43.16 303 ARG A N 1
ATOM 2338 C CA . ARG A 1 303 ? 0.479 30.517 2.623 1.00 43.16 303 ARG A CA 1
ATOM 2339 C C . ARG A 1 303 ? 1.910 30.931 2.881 1.00 43.16 303 ARG A C 1
ATOM 2341 O O . ARG A 1 303 ? 2.240 31.306 4.001 1.00 43.16 303 ARG A O 1
ATOM 2348 N N . ARG A 1 304 ? 2.774 30.746 1.876 1.00 44.00 304 ARG A N 1
ATOM 2349 C CA . ARG A 1 304 ? 4.114 31.324 1.823 1.00 44.00 304 ARG A CA 1
ATOM 2350 C C . ARG A 1 304 ? 3.907 32.835 1.880 1.00 44.00 304 ARG A C 1
ATOM 2352 O O . ARG A 1 304 ? 3.905 33.510 0.856 1.00 44.00 304 ARG A O 1
ATOM 2359 N N . LEU A 1 305 ? 3.614 33.357 3.069 1.00 43.25 305 LEU A N 1
ATOM 2360 C CA . LEU A 1 305 ? 3.668 34.770 3.355 1.00 43.25 305 LEU A CA 1
ATOM 2361 C C . LEU A 1 305 ? 5.147 35.108 3.239 1.00 43.25 305 LEU A C 1
ATOM 2363 O O . LEU A 1 305 ? 5.920 34.921 4.171 1.00 43.25 305 LEU A O 1
ATOM 2367 N N . GLY A 1 306 ? 5.535 35.616 2.073 1.00 45.72 306 GLY A N 1
ATOM 2368 C CA . GLY A 1 306 ? 6.765 36.377 1.887 1.00 45.72 306 GLY A CA 1
ATOM 2369 C C . GLY A 1 306 ? 6.728 37.713 2.637 1.00 45.72 306 GLY A C 1
ATOM 2370 O O . GLY A 1 306 ? 7.173 38.723 2.110 1.00 45.72 306 GLY A O 1
ATOM 2371 N N . SER A 1 307 ? 6.171 37.752 3.847 1.00 42.75 307 SER A N 1
ATOM 2372 C CA . SER A 1 307 ? 6.113 38.943 4.679 1.00 42.75 307 SER A CA 1
ATOM 2373 C C . SER A 1 307 ? 6.801 38.650 5.999 1.00 42.75 307 SER A C 1
ATOM 2375 O O . SER A 1 307 ? 6.363 37.783 6.754 1.00 42.75 307 SER A O 1
ATOM 2377 N N . LYS A 1 308 ? 7.859 39.418 6.259 1.00 45.09 308 LYS A N 1
ATOM 2378 C CA . LYS A 1 308 ? 8.461 39.642 7.572 1.00 45.09 308 LYS A CA 1
ATOM 2379 C C . LYS A 1 308 ? 7.355 39.749 8.629 1.00 45.09 308 LYS A C 1
ATOM 2381 O O . LYS A 1 308 ? 6.704 40.787 8.730 1.00 45.09 308 LYS A O 1
ATOM 2386 N N . ALA A 1 309 ? 7.108 38.678 9.376 1.00 43.00 309 ALA A N 1
ATOM 2387 C CA . ALA A 1 309 ? 6.307 38.773 10.584 1.00 43.00 309 ALA A CA 1
ATOM 2388 C C . ALA A 1 309 ? 7.096 39.615 11.607 1.00 43.00 309 ALA A C 1
ATOM 2390 O O . ALA A 1 309 ? 8.326 39.506 11.647 1.00 43.00 309 ALA A O 1
ATOM 2391 N N . PRO A 1 310 ? 6.435 40.476 12.401 1.00 41.03 310 PRO A N 1
ATOM 2392 C CA . PRO A 1 310 ? 7.110 41.241 13.437 1.00 41.03 310 PRO A CA 1
ATOM 2393 C C . PRO A 1 310 ? 7.761 40.278 14.429 1.00 41.03 310 PRO A C 1
ATOM 2395 O O . PRO A 1 310 ? 7.140 39.298 14.843 1.00 41.03 310 PRO A O 1
ATOM 2398 N N . ALA A 1 311 ? 9.011 40.558 14.793 1.00 40.56 311 ALA A N 1
ATOM 2399 C CA . ALA A 1 311 ? 9.724 39.826 15.824 1.00 40.56 311 ALA A CA 1
ATOM 2400 C C . ALA A 1 311 ? 8.891 39.818 17.114 1.00 40.56 311 ALA A C 1
ATOM 2402 O O . ALA A 1 311 ? 8.645 40.865 17.714 1.00 40.56 311 ALA A O 1
ATOM 2403 N N . VAL A 1 312 ? 8.441 38.636 17.529 1.00 43.09 312 VAL A N 1
ATOM 2404 C CA . VAL A 1 312 ? 7.906 38.433 18.875 1.00 43.09 312 VAL A CA 1
ATOM 2405 C C . VAL A 1 312 ? 9.087 38.593 19.841 1.00 43.09 312 VAL A C 1
ATOM 2407 O O . VAL A 1 312 ? 10.138 37.993 19.595 1.00 43.09 312 VAL A O 1
ATOM 2410 N N . PRO A 1 313 ? 8.978 39.413 20.901 1.00 41.94 313 PRO A N 1
ATOM 2411 C CA . PRO A 1 313 ? 10.081 39.613 21.824 1.00 41.94 313 PRO A CA 1
ATOM 2412 C C . PRO A 1 313 ? 10.423 38.303 22.538 1.00 41.94 313 PRO A C 1
ATOM 2414 O O . PRO A 1 313 ? 9.561 37.651 23.128 1.00 41.94 313 PRO A O 1
ATOM 2417 N N . ASN A 1 314 ? 11.705 37.941 22.462 1.00 37.47 314 ASN A N 1
ATOM 2418 C CA . ASN A 1 314 ? 12.326 36.836 23.183 1.00 37.47 314 ASN A CA 1
ATOM 2419 C C . ASN A 1 314 ? 12.025 36.945 24.685 1.00 37.47 314 ASN A C 1
ATOM 2421 O O . ASN A 1 314 ? 12.572 37.812 25.366 1.00 37.47 314 ASN A O 1
ATOM 2425 N N . ILE A 1 315 ? 11.213 36.030 25.212 1.00 44.34 315 ILE A N 1
ATOM 2426 C CA . ILE A 1 315 ? 11.226 35.716 26.640 1.00 44.34 315 ILE A CA 1
ATOM 2427 C C . ILE A 1 315 ? 12.419 34.784 26.857 1.00 44.34 315 ILE A C 1
ATOM 2429 O O . ILE A 1 315 ? 12.524 33.719 26.249 1.00 44.34 315 ILE A O 1
ATOM 2433 N N . ALA A 1 316 ? 13.366 35.260 27.658 1.00 41.75 316 ALA A N 1
ATOM 2434 C CA . ALA A 1 316 ? 14.650 34.627 27.890 1.00 41.75 316 ALA A CA 1
ATOM 2435 C C . ALA A 1 316 ? 14.511 33.272 28.600 1.00 41.75 316 ALA A C 1
ATOM 2437 O O . ALA A 1 316 ? 13.859 33.165 29.635 1.00 41.75 316 ALA A O 1
ATOM 2438 N N . GLY A 1 317 ? 15.226 32.277 28.072 1.00 41.28 317 GLY A N 1
ATOM 2439 C CA . GLY A 1 317 ? 15.548 31.034 28.767 1.00 41.28 317 GLY A CA 1
ATOM 2440 C C . GLY A 1 317 ? 14.754 29.831 28.269 1.00 41.28 317 GLY A C 1
ATOM 2441 O O . GLY A 1 317 ? 13.630 29.607 28.692 1.00 41.28 317 GLY A O 1
ATOM 2442 N N . ILE A 1 318 ? 15.409 29.000 27.451 1.00 44.12 318 ILE A N 1
ATOM 2443 C CA . ILE A 1 318 ? 14.926 27.717 26.906 1.00 44.12 318 ILE A CA 1
ATOM 2444 C C . ILE A 1 318 ? 13.994 27.879 25.692 1.00 44.12 318 ILE A C 1
ATOM 2446 O O . ILE A 1 318 ? 12.814 27.548 25.715 1.00 44.12 318 ILE A O 1
ATOM 2450 N N . SER A 1 319 ? 14.558 28.320 24.567 1.00 34.84 319 SER A N 1
ATOM 2451 C CA . SER A 1 319 ? 13.949 28.098 23.254 1.00 34.84 319 SER A CA 1
ATOM 2452 C C . SER A 1 319 ? 15.002 27.487 22.337 1.00 34.84 319 SER A C 1
ATOM 2454 O O . SER A 1 319 ? 15.878 28.177 21.820 1.00 34.84 319 SER A O 1
ATOM 2456 N N . ARG A 1 320 ? 14.969 26.156 22.192 1.00 36.75 320 ARG A N 1
ATOM 2457 C CA . ARG A 1 320 ? 15.618 25.499 21.054 1.00 36.75 320 ARG A CA 1
ATOM 2458 C C . ARG A 1 320 ? 14.829 25.942 19.830 1.00 36.75 320 ARG A C 1
ATOM 2460 O O . ARG A 1 320 ? 13.641 25.644 19.738 1.00 36.75 320 ARG A O 1
ATOM 2467 N N . SER A 1 321 ? 15.474 26.674 18.931 1.00 35.84 321 SER A N 1
ATOM 2468 C CA . SER A 1 321 ? 14.921 27.081 17.644 1.00 35.84 321 SER A CA 1
ATOM 2469 C C . SER A 1 321 ? 14.638 25.839 16.797 1.00 35.84 321 SER A C 1
ATOM 2471 O O . SER A 1 321 ? 15.482 25.390 16.026 1.00 35.84 321 SER A O 1
ATOM 2473 N N . PHE A 1 322 ? 13.463 25.246 16.989 1.00 40.88 322 PHE A N 1
ATOM 2474 C CA . PHE A 1 322 ? 12.893 24.297 16.047 1.00 40.88 322 PHE A CA 1
ATOM 2475 C C . PHE A 1 322 ? 12.429 25.104 14.835 1.00 40.88 322 PHE A C 1
ATOM 2477 O O . PHE A 1 322 ? 11.536 25.946 14.945 1.00 40.88 322 PHE A O 1
ATOM 2484 N N . ASP A 1 323 ? 13.087 24.884 13.703 1.00 41.50 323 ASP A N 1
ATOM 2485 C CA . ASP A 1 323 ? 12.765 25.506 12.426 1.00 41.50 323 ASP A CA 1
ATOM 2486 C C . ASP A 1 323 ? 11.304 25.190 12.049 1.00 41.50 323 ASP A C 1
ATOM 2488 O O . ASP A 1 323 ? 10.926 24.051 11.762 1.00 41.50 323 ASP A O 1
ATOM 2492 N N . SER A 1 324 ? 10.445 26.206 12.111 1.00 42.94 324 SER A N 1
ATOM 2493 C CA . SER A 1 324 ? 9.003 26.109 11.866 1.00 42.94 324 SER A CA 1
ATOM 2494 C C . SER A 1 324 ? 8.657 25.867 10.393 1.00 42.94 324 SER A C 1
ATOM 2496 O O . SER A 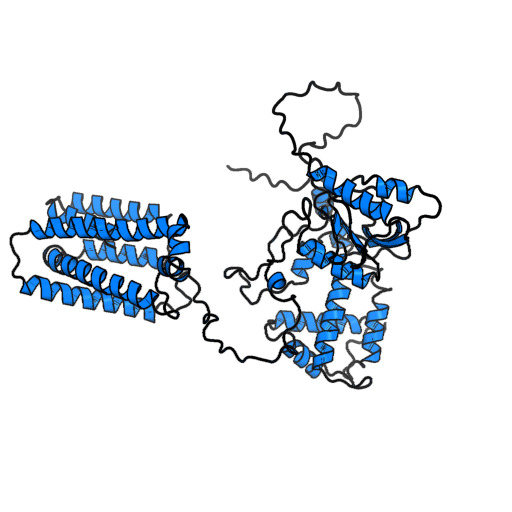1 324 ? 7.490 25.642 10.071 1.00 42.94 324 SER A O 1
ATOM 2498 N N . SER A 1 325 ? 9.647 25.837 9.495 1.00 43.22 325 SER A N 1
ATOM 2499 C CA . SER A 1 325 ? 9.463 25.468 8.087 1.00 43.22 325 SER A CA 1
ATOM 2500 C C . SER A 1 325 ? 9.175 23.971 7.872 1.00 43.22 325 SER A C 1
ATOM 2502 O O . SER A 1 325 ? 8.608 23.601 6.843 1.00 43.22 325 SER A O 1
ATOM 2504 N N . HIS A 1 326 ? 9.436 23.124 8.877 1.00 43.91 326 HIS A N 1
ATOM 2505 C CA . HIS A 1 326 ? 9.002 21.723 8.929 1.00 43.91 326 HIS A CA 1
ATOM 2506 C C . HIS A 1 326 ? 7.674 21.521 9.676 1.00 43.91 326 HIS A C 1
ATOM 2508 O O . HIS A 1 326 ? 7.394 20.412 10.139 1.00 43.91 326 HIS A O 1
ATOM 2514 N N . GLN A 1 327 ? 6.832 22.559 9.797 1.00 44.75 327 GLN A N 1
ATOM 2515 C CA . GLN A 1 327 ? 5.488 22.421 10.363 1.00 44.75 327 GLN A CA 1
ATOM 2516 C C . GLN A 1 327 ? 4.655 21.369 9.603 1.00 44.75 327 GLN A C 1
ATOM 2518 O O . GLN A 1 327 ? 3.985 21.640 8.611 1.00 44.75 327 GLN A O 1
ATOM 2523 N N . LEU A 1 328 ? 4.679 20.164 10.176 1.00 49.59 328 LEU A N 1
ATOM 2524 C CA . LEU A 1 328 ? 3.546 19.269 10.394 1.00 49.59 328 LEU A CA 1
ATOM 2525 C C . LEU A 1 328 ? 2.917 18.649 9.138 1.00 49.59 328 LEU A C 1
ATOM 2527 O O . LEU A 1 328 ? 1.702 18.499 9.055 1.00 49.59 328 LEU A O 1
ATOM 2531 N N . ALA A 1 329 ? 3.740 18.160 8.208 1.00 53.47 329 ALA A N 1
ATOM 2532 C CA . ALA A 1 329 ? 3.317 17.143 7.235 1.00 53.47 329 ALA A CA 1
ATOM 2533 C C . ALA A 1 329 ? 3.220 15.745 7.892 1.00 53.47 329 ALA A C 1
ATOM 2535 O O . ALA A 1 329 ? 3.793 14.774 7.400 1.00 53.47 329 ALA A O 1
ATOM 2536 N N . GLY A 1 330 ? 2.563 15.655 9.049 1.00 61.69 330 GLY A N 1
ATOM 2537 C CA . GLY A 1 330 ? 2.370 14.438 9.835 1.00 61.69 330 GLY A CA 1
ATOM 2538 C C . GLY A 1 330 ? 0.982 14.442 10.465 1.00 61.69 330 GLY A C 1
ATOM 2539 O O . GLY A 1 330 ? 0.403 15.502 10.708 1.00 61.69 330 GLY A O 1
ATOM 2540 N N . GLY A 1 331 ? 0.415 13.262 10.694 1.00 87.06 331 GLY A N 1
ATOM 2541 C CA . GLY A 1 331 ? -0.887 13.121 11.329 1.00 87.06 331 GLY A CA 1
ATOM 2542 C C . GLY A 1 331 ? -2.062 12.907 10.390 1.00 87.06 331 GLY A C 1
ATOM 2543 O O . GLY A 1 331 ? -3.150 12.724 10.918 1.00 87.06 331 GLY A O 1
ATOM 2544 N N . PHE A 1 332 ? -1.895 12.884 9.060 1.00 95.94 332 PHE A N 1
ATOM 2545 C CA . PHE A 1 332 ? -2.970 12.457 8.154 1.00 95.94 332 PHE A CA 1
ATOM 2546 C C . PHE A 1 332 ? -3.284 10.979 8.401 1.00 95.94 332 PHE A C 1
ATOM 2548 O O . PHE A 1 332 ? -2.432 10.115 8.190 1.00 95.94 332 PHE A O 1
ATOM 2555 N N . LEU A 1 333 ? -4.510 10.671 8.826 1.00 97.62 333 LEU A N 1
ATOM 2556 C CA . LEU A 1 333 ? -4.902 9.294 9.113 1.00 97.62 333 LEU A CA 1
ATOM 2557 C C . LEU A 1 333 ? -5.257 8.547 7.817 1.00 97.62 333 LEU A C 1
ATOM 2559 O O . LEU A 1 333 ? -6.243 8.857 7.138 1.00 97.62 333 LEU A O 1
ATOM 2563 N N . GLN A 1 334 ? -4.453 7.534 7.502 1.00 97.94 334 GLN A N 1
ATOM 2564 C CA . GLN A 1 334 ? -4.773 6.477 6.550 1.00 97.94 334 GLN A CA 1
ATOM 2565 C C . GLN A 1 334 ? -5.852 5.571 7.149 1.00 97.94 334 GLN A C 1
ATOM 2567 O O . GLN A 1 334 ? -5.815 5.245 8.337 1.00 97.94 334 GLN A O 1
ATOM 2572 N N . CYS A 1 335 ? -6.807 5.174 6.314 1.00 98.31 335 CYS A N 1
ATOM 2573 C CA . CYS A 1 335 ? -7.902 4.280 6.685 1.00 98.31 335 CYS A CA 1
ATOM 2574 C C . CYS A 1 335 ? -7.860 2.980 5.862 1.00 98.31 335 CYS A C 1
ATOM 2576 O O . CYS A 1 335 ? -7.351 2.963 4.731 1.00 98.31 335 CYS A O 1
ATOM 2578 N N . ASP A 1 336 ? -8.411 1.898 6.416 1.00 98.12 336 ASP A N 1
ATOM 2579 C CA . ASP A 1 336 ? -8.609 0.631 5.705 1.00 98.12 336 ASP A CA 1
ATOM 2580 C C . ASP A 1 336 ? -9.727 0.720 4.649 1.00 98.12 336 ASP A C 1
ATOM 2582 O O . ASP A 1 336 ? -10.511 1.668 4.620 1.00 98.12 336 ASP A O 1
ATOM 2586 N N . SER A 1 337 ? -9.804 -0.271 3.760 1.00 96.25 337 SER A N 1
ATOM 2587 C CA . SER A 1 337 ? -10.761 -0.284 2.642 1.00 96.25 337 SER A CA 1
ATOM 2588 C C . SER A 1 337 ? -12.226 -0.444 3.065 1.00 96.25 337 SER A C 1
ATOM 2590 O O . SER A 1 337 ? -13.122 -0.160 2.270 1.00 96.25 337 SER A O 1
ATOM 2592 N N . GLY A 1 338 ? -12.484 -0.886 4.301 1.00 95.38 338 GLY A N 1
ATOM 2593 C CA . GLY A 1 338 ? -13.821 -0.950 4.888 1.00 95.38 338 GLY A CA 1
ATOM 2594 C C . GLY A 1 338 ? -14.338 0.408 5.362 1.00 95.38 338 GLY A C 1
ATOM 2595 O O . GLY A 1 338 ? -15.523 0.525 5.677 1.00 95.38 338 GLY A O 1
ATOM 2596 N N . MET A 1 339 ? -13.483 1.434 5.401 1.00 98.19 339 MET A N 1
ATOM 2597 C CA . MET A 1 339 ? -13.884 2.806 5.680 1.00 98.19 339 MET A CA 1
ATOM 2598 C C . MET A 1 339 ? -14.076 3.592 4.385 1.00 98.19 339 MET A C 1
ATOM 2600 O O . MET A 1 339 ? -13.194 3.649 3.529 1.00 98.19 339 MET A O 1
ATOM 2604 N N . GLN A 1 340 ? -15.213 4.277 4.267 1.00 97.75 340 GLN A N 1
ATOM 2605 C CA . GLN A 1 340 ? -15.421 5.265 3.209 1.00 97.75 340 GLN A CA 1
ATOM 2606 C C . GLN A 1 340 ? -15.362 6.667 3.804 1.00 97.75 340 GLN A C 1
ATOM 2608 O O . GLN A 1 340 ? -16.100 6.985 4.737 1.00 97.75 340 GLN A O 1
ATOM 2613 N N . VAL A 1 341 ? -14.486 7.508 3.253 1.00 97.19 341 VAL A N 1
ATOM 2614 C CA . VAL A 1 341 ? -14.355 8.916 3.636 1.00 97.19 341 VAL A CA 1
ATOM 2615 C C . VAL A 1 341 ? -14.817 9.779 2.469 1.00 97.19 341 VAL A C 1
ATOM 2617 O O . VAL A 1 341 ? -14.318 9.643 1.351 1.00 97.19 341 VAL A O 1
ATOM 2620 N N . ARG A 1 342 ? -15.798 10.643 2.722 1.00 96.75 342 ARG A N 1
ATOM 2621 C CA . ARG A 1 342 ? -16.361 11.571 1.740 1.00 96.75 342 ARG A CA 1
ATOM 2622 C C . ARG A 1 342 ? -15.378 12.716 1.431 1.00 96.75 342 ARG A C 1
ATOM 2624 O O . ARG A 1 342 ? -14.431 12.936 2.188 1.00 96.75 342 ARG A O 1
ATOM 2631 N N . PRO A 1 343 ? -15.603 13.485 0.345 1.00 94.62 343 PRO A N 1
ATOM 2632 C CA . PRO A 1 343 ? -14.763 14.637 -0.003 1.00 94.62 343 PRO A CA 1
ATOM 2633 C C . PRO A 1 343 ? -14.697 15.739 1.067 1.00 94.62 343 PRO A C 1
ATOM 2635 O O . PRO A 1 343 ? -13.716 16.470 1.125 1.00 94.62 343 PRO A O 1
ATOM 2638 N N . ASP A 1 344 ? -15.707 15.843 1.933 1.00 94.06 344 ASP A N 1
ATOM 2639 C CA . ASP A 1 344 ? -15.737 16.754 3.089 1.00 94.06 344 ASP A CA 1
ATOM 2640 C C . ASP A 1 344 ? -14.968 16.209 4.313 1.00 94.06 344 ASP A C 1
ATOM 2642 O O . ASP A 1 344 ? -15.074 16.742 5.415 1.00 94.06 344 ASP A O 1
ATOM 2646 N N . ASN A 1 345 ? -14.203 15.127 4.129 1.00 95.12 345 ASN A N 1
ATOM 2647 C CA . ASN A 1 345 ? -13.483 14.374 5.154 1.00 95.12 345 ASN A CA 1
ATOM 2648 C C . ASN A 1 345 ? -14.367 13.674 6.201 1.00 95.12 345 ASN A C 1
ATOM 2650 O O . ASN A 1 345 ? -13.824 13.090 7.139 1.00 95.12 345 ASN A O 1
ATOM 2654 N N . SER A 1 346 ? -15.697 13.676 6.057 1.00 95.38 346 SER A N 1
ATOM 2655 C CA . SER A 1 346 ? -16.585 12.887 6.918 1.00 95.38 346 SER A CA 1
ATOM 2656 C C . SER A 1 346 ? -16.507 11.397 6.595 1.00 95.38 346 SER A C 1
ATOM 2658 O O . SER A 1 346 ? -16.436 10.995 5.432 1.00 95.38 346 SER A O 1
ATOM 2660 N N . VAL A 1 347 ? -16.549 10.554 7.625 1.00 98.00 347 VAL A N 1
ATOM 2661 C CA . VAL A 1 347 ? -16.640 9.102 7.441 1.00 98.00 347 VAL A CA 1
ATOM 2662 C C . VAL A 1 347 ? -18.101 8.746 7.159 1.00 98.00 347 VAL A C 1
ATOM 2664 O O . VAL A 1 347 ? -19.003 9.173 7.877 1.00 98.00 347 VAL A O 1
ATOM 2667 N N . SER A 1 348 ? -18.359 7.997 6.086 1.00 98.12 348 SER A N 1
ATOM 2668 C CA . SER A 1 348 ? -19.697 7.518 5.713 1.00 98.12 348 SER A CA 1
ATOM 2669 C C . SER A 1 348 ? -19.929 6.054 6.060 1.00 98.12 348 SER A C 1
ATOM 2671 O O . SER A 1 348 ? -21.075 5.671 6.298 1.00 98.12 348 SER A O 1
ATOM 2673 N N . GLN A 1 349 ? -18.866 5.246 6.079 1.00 98.44 349 GLN A N 1
ATOM 2674 C CA . GLN A 1 349 ? -18.933 3.813 6.354 1.00 98.44 349 GLN A CA 1
ATOM 2675 C C . GLN A 1 349 ? -17.777 3.349 7.236 1.00 98.44 349 GLN A C 1
ATOM 2677 O O . GLN A 1 349 ? -16.674 3.891 7.139 1.00 98.44 349 GLN A O 1
ATOM 2682 N N . ILE A 1 350 ? -18.036 2.325 8.049 1.00 98.38 350 ILE A N 1
ATOM 2683 C CA . ILE A 1 350 ? -17.052 1.573 8.836 1.00 98.38 350 ILE A CA 1
ATOM 2684 C C . ILE A 1 350 ? -17.352 0.086 8.637 1.00 98.38 350 ILE A C 1
ATOM 2686 O O . ILE A 1 350 ? -18.510 -0.319 8.700 1.00 98.38 350 ILE A O 1
ATOM 2690 N N . ALA A 1 351 ? -16.320 -0.723 8.383 1.00 95.31 351 ALA A N 1
ATOM 2691 C CA . ALA A 1 351 ? -16.452 -2.150 8.071 1.00 95.31 351 ALA A CA 1
ATOM 2692 C C . ALA A 1 351 ? -17.410 -2.460 6.893 1.00 95.31 351 ALA A C 1
ATOM 2694 O O . ALA A 1 351 ? -17.982 -3.543 6.822 1.00 95.31 351 ALA A O 1
ATOM 2695 N N . GLY A 1 352 ? -17.570 -1.523 5.949 1.00 95.12 352 GLY A N 1
ATOM 2696 C CA . GLY A 1 352 ? -18.493 -1.641 4.814 1.00 95.12 352 GLY A CA 1
ATOM 2697 C C . GLY A 1 352 ? -19.964 -1.343 5.136 1.00 95.12 352 GLY A C 1
ATOM 2698 O O . GLY A 1 352 ? -20.796 -1.378 4.231 1.00 95.12 352 GLY A O 1
ATOM 2699 N N . GLU A 1 353 ? -20.294 -1.012 6.385 1.00 97.25 353 GLU A N 1
ATOM 2700 C CA . GLU A 1 353 ? -21.641 -0.627 6.815 1.00 97.25 353 GLU A CA 1
ATOM 2701 C C . GLU A 1 353 ? -21.745 0.897 6.988 1.00 97.25 353 GLU A C 1
ATOM 2703 O O . GLU A 1 353 ? -20.746 1.536 7.335 1.00 97.25 353 GLU A O 1
ATOM 2708 N N . PRO A 1 354 ? -22.927 1.515 6.780 1.00 98.31 354 PRO A N 1
ATOM 2709 C CA . PRO A 1 354 ? -23.152 2.913 7.139 1.00 98.31 354 PRO A CA 1
ATOM 2710 C C . PRO A 1 354 ? -22.749 3.192 8.591 1.00 98.31 354 PRO A C 1
ATOM 2712 O O . PRO A 1 354 ? -23.055 2.412 9.492 1.00 98.31 354 PRO A O 1
ATOM 2715 N N . ILE A 1 355 ? -22.060 4.309 8.820 1.00 98.31 355 ILE A N 1
ATOM 2716 C CA . ILE A 1 355 ? -21.603 4.664 10.165 1.00 98.31 355 ILE A CA 1
ATOM 2717 C C . ILE A 1 355 ? -22.788 4.928 11.107 1.00 98.31 355 ILE A C 1
ATOM 2719 O O . ILE A 1 355 ? -23.668 5.736 10.808 1.00 98.31 355 ILE A O 1
ATOM 2723 N N . ASP A 1 356 ? -22.776 4.288 12.276 1.00 98.38 356 ASP A N 1
ATOM 2724 C CA . ASP A 1 356 ? -23.629 4.648 13.406 1.00 98.38 356 ASP A CA 1
ATOM 2725 C C . ASP A 1 356 ? -22.802 5.480 14.388 1.00 98.38 356 ASP A C 1
ATOM 2727 O O . ASP A 1 356 ? -21.870 4.996 15.032 1.00 98.38 356 ASP A O 1
ATOM 2731 N N . PHE A 1 357 ? -23.152 6.758 14.510 1.00 98.31 357 PHE A N 1
ATOM 2732 C CA . PHE A 1 357 ? -22.413 7.703 15.340 1.00 98.31 357 PHE A CA 1
ATOM 2733 C C . PHE A 1 357 ? -22.427 7.374 16.837 1.00 98.31 357 PHE A C 1
ATOM 2735 O O . PHE A 1 357 ? -21.540 7.858 17.537 1.00 98.31 357 PHE A O 1
ATOM 2742 N N . LYS A 1 358 ? -23.389 6.576 17.321 1.00 98.19 358 LYS A N 1
ATOM 2743 C CA . LYS A 1 358 ? -23.513 6.178 18.733 1.00 98.19 358 LYS A CA 1
ATOM 2744 C C . LYS A 1 358 ? -22.948 4.783 19.014 1.00 98.19 358 LYS A C 1
ATOM 2746 O O . LYS A 1 358 ? -22.679 4.455 20.168 1.00 98.19 358 LYS A O 1
ATOM 2751 N N . LYS A 1 359 ? -22.762 3.947 17.987 1.00 98.06 359 LYS A N 1
ATOM 2752 C CA . LYS A 1 359 ? -22.158 2.614 18.131 1.00 98.06 359 LYS A CA 1
ATOM 2753 C C . LYS A 1 359 ? -20.689 2.749 18.537 1.00 98.06 359 LYS A C 1
ATOM 2755 O O . LYS A 1 359 ? -19.951 3.542 17.953 1.00 98.06 359 LYS A O 1
ATOM 2760 N N . ARG A 1 360 ? -20.253 1.953 19.522 1.00 98.06 360 ARG A N 1
ATOM 2761 C CA . ARG A 1 360 ? -18.837 1.836 19.909 1.00 98.06 360 ARG A CA 1
ATOM 2762 C C . ARG A 1 360 ? -18.163 0.741 19.088 1.00 98.06 360 ARG A C 1
ATOM 2764 O O . ARG A 1 360 ? -18.465 -0.439 19.255 1.00 98.06 360 ARG A O 1
ATOM 2771 N N . TYR A 1 361 ? -17.228 1.139 18.242 1.00 98.38 361 TYR A N 1
ATOM 2772 C CA . TYR A 1 361 ? -16.418 0.259 17.411 1.00 98.38 361 TYR A CA 1
ATOM 2773 C C . TYR A 1 361 ? -15.105 -0.082 18.113 1.00 98.38 361 TYR A C 1
ATOM 2775 O O . TYR A 1 361 ? -14.608 0.672 18.953 1.00 98.38 361 TYR A O 1
ATOM 2783 N N . THR A 1 362 ? -14.546 -1.231 17.765 1.00 98.38 362 THR A N 1
ATOM 2784 C CA . THR A 1 362 ? -13.181 -1.634 18.095 1.00 98.38 362 THR A CA 1
ATOM 2785 C C . THR A 1 362 ? -12.257 -1.069 17.028 1.00 98.38 362 THR A C 1
ATOM 2787 O O . THR A 1 362 ? -12.439 -1.355 15.847 1.00 98.38 362 THR A O 1
ATOM 2790 N N . VAL A 1 363 ? -11.284 -0.257 17.426 1.00 98.62 363 VAL A N 1
ATOM 2791 C CA . VAL A 1 363 ? -10.435 0.495 16.499 1.00 98.62 363 VAL A CA 1
ATOM 2792 C C . VAL A 1 363 ? -8.973 0.201 16.792 1.00 98.62 363 VAL A C 1
ATOM 2794 O O . VAL A 1 363 ? -8.541 0.298 17.940 1.00 98.62 363 VAL A O 1
ATOM 2797 N N . GLY A 1 364 ? -8.211 -0.133 15.752 1.00 98.56 364 GLY A N 1
ATOM 2798 C CA . GLY A 1 364 ? -6.753 -0.167 15.814 1.00 98.56 364 GLY A CA 1
ATOM 2799 C C . GLY A 1 364 ? -6.185 1.229 15.564 1.00 98.56 364 GLY A C 1
ATOM 2800 O O . GLY A 1 364 ? -6.429 1.808 14.507 1.00 98.56 364 GLY A O 1
ATOM 2801 N N . VAL A 1 365 ? -5.426 1.776 16.509 1.00 98.31 365 VAL A N 1
ATOM 2802 C CA . VAL A 1 365 ? -4.818 3.114 16.415 1.00 98.31 365 VAL A CA 1
ATOM 2803 C C . VAL A 1 365 ? -3.352 3.025 16.814 1.00 98.31 365 VAL A C 1
ATOM 2805 O O . VAL A 1 365 ? -2.989 2.231 17.675 1.00 98.31 365 VAL A O 1
ATOM 2808 N N . LEU A 1 366 ? -2.487 3.846 16.223 1.00 97.81 366 LEU A N 1
ATOM 2809 C CA . LEU A 1 366 ? -1.110 3.958 16.705 1.00 97.81 366 LEU A CA 1
ATOM 2810 C C . LEU A 1 366 ? -1.074 4.446 18.158 1.00 97.81 366 LEU A C 1
ATOM 2812 O O . LEU A 1 366 ? -1.636 5.498 18.470 1.00 97.81 366 LEU A O 1
ATOM 2816 N N . TYR A 1 367 ? -0.355 3.728 19.020 1.00 97.75 367 TYR A N 1
ATOM 2817 C CA . TYR A 1 367 ? -0.229 4.054 20.443 1.00 97.75 367 TYR A CA 1
ATOM 2818 C C . TYR A 1 367 ? 0.247 5.498 20.648 1.00 97.75 367 TYR A C 1
ATOM 2820 O O . TYR A 1 367 ? -0.406 6.288 21.329 1.00 97.75 367 TYR A O 1
ATOM 2828 N N . ASN A 1 368 ? 1.311 5.899 19.948 1.00 96.19 368 ASN A N 1
ATOM 2829 C CA . ASN A 1 368 ? 1.848 7.257 20.045 1.00 96.19 368 ASN A CA 1
ATOM 2830 C C . ASN A 1 368 ? 0.839 8.331 19.609 1.00 96.19 368 ASN A C 1
ATOM 2832 O O . ASN A 1 368 ? 0.820 9.415 20.191 1.00 96.19 368 ASN A O 1
ATOM 2836 N N . ALA A 1 369 ? -0.032 8.045 18.632 1.00 95.88 369 ALA A N 1
ATOM 2837 C CA . ALA A 1 369 ? -1.084 8.978 18.220 1.00 95.88 369 ALA A CA 1
ATOM 2838 C C . ALA A 1 369 ? -2.115 9.186 19.341 1.00 95.88 369 ALA A C 1
ATOM 2840 O O . ALA A 1 369 ? -2.497 10.324 19.611 1.00 95.88 369 ALA A O 1
ATOM 2841 N N . LEU A 1 370 ? -2.487 8.116 20.055 1.00 96.06 370 LEU A N 1
ATOM 2842 C CA . LEU A 1 370 ? -3.325 8.207 21.258 1.00 96.06 370 LEU A CA 1
ATOM 2843 C C . LEU A 1 370 ? -2.638 8.964 22.402 1.00 96.06 370 LEU A C 1
ATOM 2845 O O . LEU A 1 370 ? -3.303 9.645 23.179 1.00 96.06 370 LEU A O 1
ATOM 2849 N N . MET A 1 371 ? -1.308 8.882 22.492 1.00 96.25 371 MET A N 1
ATOM 2850 C CA . MET A 1 371 ? -0.521 9.588 23.509 1.00 96.25 371 MET A CA 1
ATOM 2851 C C . MET A 1 371 ? -0.240 11.062 23.180 1.00 96.25 371 MET A C 1
ATOM 2853 O O . MET A 1 371 ? 0.354 11.765 23.998 1.00 96.25 371 MET A O 1
ATOM 2857 N N . GLY A 1 372 ? -0.725 11.568 22.043 1.00 93.56 372 GLY A N 1
ATOM 2858 C CA . GLY A 1 372 ? -0.652 12.987 21.676 1.00 93.56 372 GLY A CA 1
ATOM 2859 C C . GLY A 1 372 ? 0.252 13.297 20.483 1.00 93.56 372 GLY A C 1
ATOM 2860 O O . GLY A 1 372 ? 0.359 14.462 20.089 1.00 93.56 372 GLY A O 1
ATOM 2861 N N . MET A 1 373 ? 0.867 12.290 19.854 1.00 92.50 373 MET A N 1
ATOM 2862 C CA . MET A 1 373 ? 1.596 12.480 18.597 1.00 92.50 373 MET A CA 1
ATOM 2863 C C . MET A 1 373 ? 0.662 13.080 17.534 1.00 92.50 373 MET A C 1
ATOM 2865 O O . MET A 1 373 ? -0.475 12.642 17.353 1.00 92.50 373 MET A O 1
ATOM 2869 N N . ASN A 1 374 ? 1.145 14.113 16.839 1.00 90.94 374 ASN A N 1
ATOM 2870 C CA . ASN A 1 374 ? 0.400 14.925 15.866 1.00 90.94 374 ASN A CA 1
ATOM 2871 C C . ASN A 1 374 ? -0.839 15.667 16.404 1.00 90.94 374 ASN A C 1
ATOM 2873 O O . ASN A 1 374 ? -1.590 16.230 15.602 1.00 90.94 374 ASN A O 1
ATOM 2877 N N . GLN A 1 375 ? -1.040 15.724 17.728 1.00 94.06 375 GLN A N 1
ATOM 2878 C CA . GLN A 1 375 ? -2.031 16.581 18.393 1.00 94.06 375 GLN A CA 1
ATOM 2879 C C . GLN A 1 375 ? -3.436 16.459 17.773 1.00 94.06 375 GLN A C 1
ATOM 2881 O O . GLN A 1 375 ? -4.009 17.444 17.292 1.00 94.06 375 GLN A O 1
ATOM 2886 N N . ASN A 1 376 ? -3.962 15.235 17.675 1.00 95.94 376 ASN A N 1
ATOM 2887 C CA . ASN A 1 376 ? -5.356 15.033 17.291 1.00 95.94 376 ASN A CA 1
ATOM 2888 C C . ASN A 1 376 ? -6.241 15.250 18.536 1.00 95.94 376 ASN A C 1
ATOM 2890 O O . ASN A 1 376 ? -6.165 14.439 19.464 1.00 95.94 376 ASN A O 1
ATOM 2894 N N . PRO A 1 377 ? -7.076 16.306 18.582 1.00 96.88 377 PRO A N 1
ATOM 2895 C CA . PRO A 1 377 ? -7.827 16.663 19.789 1.00 96.88 377 PRO A CA 1
ATOM 2896 C C . PRO A 1 377 ? -8.824 15.578 20.212 1.00 96.88 377 PRO A C 1
ATOM 2898 O O . PRO A 1 377 ? -9.160 15.463 21.389 1.00 96.88 377 PRO A O 1
ATOM 2901 N N . VAL A 1 378 ? -9.280 14.745 19.271 1.00 97.88 378 VAL A N 1
ATOM 2902 C CA . VAL A 1 378 ? -10.209 13.652 19.572 1.00 97.88 378 VAL A CA 1
ATOM 2903 C C . VAL A 1 378 ? -9.521 12.542 20.355 1.00 97.88 378 VAL A C 1
ATOM 2905 O O . VAL A 1 378 ? -10.115 11.991 21.277 1.00 97.88 378 VAL A O 1
ATOM 2908 N N . PHE A 1 379 ? -8.259 12.242 20.039 1.00 97.88 379 PHE A N 1
ATOM 2909 C CA . PHE A 1 379 ? -7.478 11.256 20.786 1.00 97.88 379 PHE A CA 1
ATOM 2910 C C . PHE A 1 379 ? -7.145 11.745 22.197 1.00 97.88 379 PHE A C 1
ATOM 2912 O O . PHE A 1 379 ? -7.250 10.975 23.148 1.00 97.88 379 PHE A O 1
ATOM 2919 N N . GLU A 1 380 ? -6.827 13.032 22.353 1.00 97.19 380 GLU A N 1
ATOM 2920 C CA . GLU A 1 380 ? -6.617 13.640 23.669 1.00 97.19 380 GLU A CA 1
ATOM 2921 C C . GLU A 1 380 ? -7.885 13.589 24.530 1.00 97.19 380 GLU A C 1
ATOM 2923 O O . GLU A 1 380 ? -7.837 13.143 25.678 1.00 97.19 380 GLU A O 1
ATOM 2928 N N . LYS A 1 381 ? -9.034 13.980 23.963 1.00 97.94 381 LYS A N 1
ATOM 2929 C CA . LYS A 1 381 ? -10.326 13.890 24.649 1.00 97.94 381 LYS A CA 1
ATOM 2930 C C . LYS A 1 381 ? -10.653 12.445 25.028 1.00 97.94 381 LYS A C 1
ATOM 2932 O O . LYS A 1 381 ? -10.991 12.191 26.179 1.00 97.94 381 LYS A O 1
ATOM 2937 N N . TRP A 1 382 ? -10.498 11.506 24.092 1.00 98.00 382 TRP A N 1
ATOM 2938 C CA . TRP A 1 382 ? -10.732 10.083 24.336 1.00 98.00 382 TRP A CA 1
ATOM 2939 C C . TRP A 1 382 ? -9.856 9.552 25.478 1.00 98.00 382 TRP A C 1
ATOM 2941 O O . TRP A 1 382 ? -10.354 8.843 26.346 1.00 98.00 382 TRP A O 1
ATOM 2951 N N . ARG A 1 383 ? -8.574 9.931 25.539 1.00 97.12 383 ARG A N 1
ATOM 2952 C CA . ARG A 1 383 ? -7.659 9.515 26.616 1.00 97.12 383 ARG A CA 1
ATOM 2953 C C . ARG A 1 383 ? -8.092 10.027 27.994 1.00 97.12 383 ARG A C 1
ATOM 2955 O O . ARG A 1 383 ? -7.878 9.338 28.985 1.00 97.12 383 ARG A O 1
ATOM 2962 N N . ASN A 1 384 ? -8.673 11.224 28.056 1.00 97.25 384 ASN A N 1
ATOM 2963 C CA . ASN A 1 384 ? -9.065 11.873 29.310 1.00 97.25 384 ASN A CA 1
ATOM 2964 C C . ASN A 1 384 ? -10.489 11.497 29.774 1.00 97.25 384 ASN A C 1
ATOM 2966 O O . ASN A 1 384 ? -10.884 11.836 30.889 1.00 97.25 384 ASN A O 1
ATOM 2970 N N . GLU A 1 385 ? -11.276 10.818 28.937 1.00 97.75 385 GLU A N 1
ATOM 2971 C CA . GLU A 1 385 ? -12.626 10.357 29.271 1.00 97.75 385 GLU A CA 1
ATOM 2972 C C . GLU A 1 385 ? -12.587 9.164 30.257 1.00 97.75 385 GLU A C 1
ATOM 2974 O O . GLU A 1 385 ? -11.930 8.152 29.982 1.00 97.75 385 GLU A O 1
ATOM 2979 N N . PRO A 1 386 ? -13.319 9.223 31.391 1.00 97.38 386 PRO A N 1
ATOM 2980 C CA . PRO A 1 386 ? -13.352 8.132 32.362 1.00 97.38 386 PRO A CA 1
ATOM 2981 C C . PRO A 1 386 ? -13.812 6.802 31.751 1.00 97.38 386 PRO A C 1
ATOM 2983 O O . PRO A 1 386 ? -14.833 6.727 31.070 1.00 97.38 386 PRO A O 1
ATOM 2986 N N . GLY A 1 387 ? -13.075 5.727 32.039 1.00 95.56 387 GLY A N 1
ATOM 2987 C CA . GLY A 1 387 ? -13.395 4.369 31.587 1.00 95.56 387 GLY A CA 1
ATOM 2988 C C . GLY A 1 387 ? -12.819 3.988 30.219 1.00 95.56 387 GLY A C 1
ATOM 2989 O O . GLY A 1 387 ? -12.859 2.808 29.860 1.00 95.56 387 GLY A O 1
ATOM 2990 N N . ASN A 1 388 ? -12.234 4.932 29.478 1.00 96.94 388 ASN A N 1
ATOM 2991 C CA . ASN A 1 388 ? -11.477 4.606 28.275 1.00 96.94 388 ASN A CA 1
ATOM 2992 C C . ASN A 1 388 ? -10.132 3.975 28.662 1.00 96.94 388 ASN A C 1
ATOM 2994 O O . ASN A 1 388 ? -9.394 4.478 29.505 1.00 96.94 388 ASN A O 1
ATOM 2998 N N . ARG A 1 389 ? -9.833 2.823 28.059 1.00 96.62 389 ARG A N 1
ATOM 2999 C CA . ARG A 1 389 ? -8.607 2.058 28.294 1.00 96.62 389 ARG A CA 1
ATOM 3000 C C . ARG A 1 389 ? -8.147 1.398 27.006 1.00 96.62 389 ARG A C 1
ATOM 3002 O O . ARG A 1 389 ? -8.972 1.014 26.174 1.00 96.62 389 ARG A O 1
ATOM 3009 N N . ILE A 1 390 ? -6.837 1.253 26.869 1.00 96.50 390 ILE A N 1
ATOM 3010 C CA . ILE A 1 390 ? -6.242 0.420 25.828 1.00 96.50 390 ILE A CA 1
ATOM 3011 C C . ILE A 1 390 ? -6.473 -1.044 26.206 1.00 96.50 390 ILE A C 1
ATOM 3013 O O . ILE A 1 390 ? -6.357 -1.421 27.373 1.00 96.50 390 ILE A O 1
ATOM 3017 N N . VAL A 1 391 ? -6.871 -1.854 25.229 1.00 92.94 391 VAL A N 1
ATOM 3018 C CA . VAL A 1 391 ? -7.161 -3.275 25.419 1.00 92.94 391 VAL A CA 1
ATOM 3019 C C . VAL A 1 391 ? -5.939 -4.095 25.018 1.00 92.94 391 VAL A C 1
ATOM 3021 O O . VAL A 1 391 ? -5.528 -4.054 23.862 1.00 92.94 391 VAL A O 1
ATOM 3024 N N . GLY A 1 392 ? -5.414 -4.884 25.957 1.00 91.44 392 GLY A N 1
ATOM 3025 C CA . GLY A 1 392 ? -4.335 -5.837 25.695 1.00 91.44 392 GLY A CA 1
ATOM 3026 C C . GLY A 1 392 ? -2.965 -5.193 25.468 1.00 91.44 392 GLY A C 1
ATOM 3027 O O . GLY A 1 392 ? -2.712 -4.060 25.875 1.00 91.44 392 GLY A O 1
ATOM 3028 N N . GLN A 1 393 ? -2.067 -5.961 24.852 1.00 92.88 393 GLN A N 1
ATOM 3029 C CA . GLN A 1 393 ? -0.733 -5.506 24.459 1.00 92.88 393 GLN A CA 1
ATOM 3030 C C . GLN A 1 393 ? -0.799 -4.618 23.207 1.00 92.88 393 GLN A C 1
ATOM 3032 O O . GLN A 1 393 ? -1.758 -4.691 22.437 1.00 92.88 393 GLN A O 1
ATOM 3037 N N . CYS A 1 394 ? 0.240 -3.805 22.993 1.00 96.25 394 CYS A N 1
ATOM 3038 C CA . CYS A 1 394 ? 0.371 -2.923 21.830 1.00 96.25 394 CYS A CA 1
ATOM 3039 C C . CYS A 1 394 ? 1.481 -3.413 20.880 1.00 96.25 394 CYS A C 1
ATOM 3041 O O . CYS A 1 394 ? 2.545 -2.800 20.829 1.00 96.25 394 CYS A O 1
ATOM 3043 N N . PRO A 1 395 ? 1.281 -4.521 20.141 1.00 96.38 395 PRO A N 1
ATOM 3044 C CA . PRO A 1 395 ? 2.317 -5.079 19.275 1.00 96.38 395 PRO A CA 1
ATOM 3045 C C . PRO A 1 395 ? 2.718 -4.107 18.159 1.00 96.38 395 PRO A C 1
ATOM 3047 O O . PRO A 1 395 ? 1.934 -3.254 17.722 1.00 96.38 395 PRO A O 1
ATOM 3050 N N . HIS A 1 396 ? 3.939 -4.252 17.647 1.00 97.25 396 HIS A N 1
ATOM 3051 C CA . HIS A 1 396 ? 4.429 -3.390 16.577 1.00 97.25 396 HIS A CA 1
ATOM 3052 C C . HIS A 1 396 ? 3.690 -3.661 15.257 1.00 97.25 396 HIS A C 1
ATOM 3054 O O . HIS A 1 396 ? 3.545 -4.799 14.810 1.00 97.25 396 HIS A O 1
ATOM 3060 N N . ALA A 1 397 ? 3.304 -2.603 14.544 1.00 97.25 397 ALA A N 1
ATOM 3061 C CA . ALA A 1 397 ? 2.613 -2.671 13.259 1.00 97.25 397 ALA A CA 1
ATOM 3062 C C . ALA A 1 397 ? 3.353 -3.557 12.250 1.00 97.25 397 ALA A C 1
ATOM 3064 O O . ALA A 1 397 ? 2.744 -4.349 11.533 1.00 97.25 397 ALA A O 1
ATOM 3065 N N . ARG A 1 398 ? 4.686 -3.462 12.205 1.00 95.81 398 ARG A N 1
ATOM 3066 C CA . ARG A 1 398 ? 5.513 -4.263 11.296 1.00 95.81 398 ARG A CA 1
ATOM 3067 C C . ARG A 1 398 ? 5.479 -5.757 11.626 1.00 95.81 398 ARG A C 1
ATOM 3069 O O . ARG A 1 398 ? 5.516 -6.574 10.703 1.00 95.81 398 ARG A O 1
ATOM 3076 N N . GLU A 1 399 ? 5.417 -6.107 12.906 1.00 93.44 399 GLU A N 1
ATOM 3077 C CA . GLU A 1 399 ? 5.286 -7.487 13.375 1.00 93.44 399 GLU A CA 1
ATOM 3078 C C . GLU A 1 399 ? 3.922 -8.048 12.963 1.00 93.44 399 GLU A C 1
ATOM 3080 O O . GLU A 1 399 ? 3.865 -9.047 12.243 1.00 93.44 399 GLU A O 1
ATOM 3085 N N . LEU A 1 400 ? 2.840 -7.323 13.272 1.00 95.75 400 LEU A N 1
ATOM 3086 C CA . LEU A 1 400 ? 1.477 -7.663 12.853 1.00 95.75 400 LEU A CA 1
ATOM 3087 C C . LEU A 1 400 ? 1.386 -7.872 11.335 1.00 95.75 400 LEU A C 1
ATOM 3089 O O . LEU A 1 400 ? 0.891 -8.890 10.858 1.00 95.75 400 LEU A O 1
ATOM 3093 N N . LEU A 1 401 ? 1.928 -6.944 10.546 1.00 95.88 401 LEU A N 1
ATOM 3094 C CA . LEU A 1 401 ? 1.935 -7.047 9.085 1.00 95.88 401 LEU A CA 1
ATOM 3095 C C . LEU A 1 401 ? 2.726 -8.261 8.596 1.00 95.88 401 LEU A C 1
ATOM 3097 O O . LEU A 1 401 ? 2.293 -8.964 7.681 1.00 95.88 401 LEU A O 1
ATOM 3101 N N . THR A 1 402 ? 3.871 -8.544 9.215 1.00 90.94 402 THR A N 1
ATOM 3102 C CA . THR A 1 402 ? 4.668 -9.732 8.895 1.00 90.94 402 THR A CA 1
ATOM 3103 C C . THR A 1 402 ? 3.876 -11.005 9.196 1.00 90.94 402 THR A C 1
ATOM 3105 O O . THR A 1 402 ? 3.793 -11.881 8.331 1.00 90.94 402 THR A O 1
ATOM 3108 N N . ARG A 1 403 ? 3.221 -11.080 10.360 1.00 90.19 403 ARG A N 1
ATOM 3109 C CA . ARG A 1 403 ? 2.354 -12.193 10.770 1.00 90.19 403 ARG A CA 1
ATOM 3110 C C . ARG A 1 403 ? 1.195 -12.391 9.792 1.00 90.19 403 ARG A C 1
ATOM 3112 O O . ARG A 1 403 ? 0.995 -13.506 9.304 1.00 90.19 403 ARG A O 1
ATOM 3119 N N . HIS A 1 404 ? 0.524 -11.308 9.402 1.00 93.94 404 HIS A N 1
ATOM 3120 C CA . HIS A 1 404 ? -0.556 -11.321 8.415 1.00 93.94 404 HIS A CA 1
ATOM 3121 C C . HIS A 1 404 ? -0.103 -11.922 7.076 1.00 93.94 404 HIS A C 1
ATOM 3123 O O . HIS A 1 404 ? -0.728 -12.845 6.538 1.00 93.94 404 HIS A O 1
ATOM 3129 N N . PHE A 1 405 ? 1.010 -11.424 6.524 1.00 90.50 405 PHE A N 1
ATOM 3130 C CA . PHE A 1 405 ? 1.510 -11.901 5.236 1.00 90.50 405 PHE A CA 1
ATOM 3131 C C . PHE A 1 405 ? 2.021 -13.341 5.304 1.00 90.50 405 PHE A C 1
ATOM 3133 O O . PHE A 1 405 ? 1.798 -14.092 4.354 1.00 90.50 405 PHE A O 1
ATOM 3140 N N . LEU A 1 406 ? 2.639 -13.756 6.414 1.00 87.06 406 LEU A N 1
ATOM 3141 C CA . LEU A 1 406 ? 3.074 -15.139 6.619 1.00 87.06 406 LEU A CA 1
ATOM 3142 C C . LEU A 1 406 ? 1.889 -16.106 6.730 1.00 87.06 406 LEU A C 1
ATOM 3144 O O . LEU A 1 406 ? 1.898 -17.139 6.064 1.00 87.06 406 LEU A O 1
ATOM 3148 N N . ARG A 1 407 ? 0.825 -15.758 7.464 1.00 87.38 407 ARG A N 1
ATOM 3149 C CA . ARG A 1 407 ? -0.402 -16.576 7.521 1.00 87.38 407 ARG A CA 1
ATOM 3150 C C . ARG A 1 407 ? -1.064 -16.705 6.153 1.00 87.38 407 ARG A C 1
ATOM 3152 O O . ARG A 1 407 ? -1.498 -17.789 5.761 1.00 87.38 407 ARG A O 1
ATOM 3159 N N . ARG A 1 408 ? -1.110 -15.615 5.380 1.00 89.19 408 ARG A N 1
ATOM 3160 C CA . ARG A 1 408 ? -1.650 -15.638 4.013 1.00 89.19 408 ARG A CA 1
ATOM 3161 C C . ARG A 1 408 ? -0.794 -16.492 3.080 1.00 89.19 408 ARG A C 1
ATOM 3163 O O . ARG A 1 408 ? -1.337 -17.276 2.303 1.00 89.19 408 ARG A O 1
ATOM 3170 N N . LEU A 1 409 ? 0.526 -16.358 3.173 1.00 85.62 409 LEU A N 1
ATOM 3171 C CA . LEU A 1 409 ? 1.493 -17.179 2.451 1.00 85.62 409 LEU A CA 1
ATOM 3172 C C . LEU A 1 409 ? 1.297 -18.665 2.769 1.00 85.62 409 LEU A C 1
ATOM 3174 O O . LEU A 1 409 ? 1.246 -19.492 1.856 1.00 85.62 409 LEU A O 1
ATOM 3178 N N . TRP A 1 410 ? 1.133 -18.990 4.050 1.00 85.38 410 TRP A N 1
ATOM 3179 C CA . TRP A 1 410 ? 0.872 -20.348 4.495 1.00 85.38 410 TRP A CA 1
ATOM 3180 C C . TRP A 1 410 ? -0.426 -20.894 3.913 1.00 85.38 410 TRP A C 1
ATOM 3182 O O . TRP A 1 410 ? -0.401 -21.942 3.283 1.00 85.38 410 TRP A O 1
ATOM 3192 N N . LYS A 1 411 ? -1.536 -20.155 4.016 1.00 87.38 411 LYS A N 1
ATOM 3193 C CA . LYS A 1 411 ? -2.834 -20.573 3.460 1.00 87.38 411 LYS A CA 1
ATOM 3194 C C . LYS A 1 411 ? -2.757 -20.864 1.957 1.00 87.38 411 LYS A C 1
ATOM 3196 O O . LYS A 1 411 ? -3.315 -21.850 1.483 1.00 87.38 411 LYS A O 1
ATOM 3201 N N . LEU A 1 412 ? -2.030 -20.038 1.201 1.00 85.94 412 LEU A N 1
ATOM 3202 C CA . LEU A 1 412 ? -1.793 -20.276 -0.228 1.00 85.94 412 LEU A CA 1
ATOM 3203 C C . LEU A 1 412 ? -0.973 -21.547 -0.477 1.00 85.94 412 LEU A C 1
ATOM 3205 O O . LEU A 1 412 ? -1.254 -22.281 -1.423 1.00 85.94 412 LEU A O 1
ATOM 3209 N N . THR A 1 413 ? 0.021 -21.806 0.370 1.00 86.50 413 THR A N 1
ATOM 3210 C CA . THR A 1 413 ? 0.882 -22.992 0.282 1.00 86.50 413 THR A CA 1
ATOM 3211 C C . THR A 1 413 ? 0.128 -24.259 0.687 1.00 86.50 413 THR A C 1
ATOM 3213 O O . THR A 1 413 ? 0.217 -25.268 -0.008 1.00 86.50 413 THR A O 1
ATOM 3216 N N . GLN A 1 414 ? -0.696 -24.195 1.734 1.00 84.81 414 GLN A N 1
ATOM 3217 C CA . GLN A 1 414 ? -1.544 -25.289 2.203 1.00 84.81 414 GLN A CA 1
ATOM 3218 C C . GLN A 1 414 ? -2.480 -25.786 1.096 1.00 84.81 414 GLN A C 1
ATOM 3220 O O . GLN A 1 414 ? -2.549 -26.986 0.843 1.00 84.81 414 GLN A O 1
ATOM 3225 N N . ASN A 1 415 ? -3.120 -24.865 0.370 1.00 86.00 415 ASN A N 1
ATOM 3226 C CA . ASN A 1 415 ? -3.997 -25.207 -0.753 1.00 86.00 415 ASN A CA 1
ATOM 3227 C C . ASN A 1 415 ? -3.276 -25.974 -1.877 1.00 86.00 415 ASN A C 1
ATOM 3229 O O . ASN A 1 415 ? -3.930 -26.632 -2.681 1.00 86.00 415 ASN A O 1
ATOM 3233 N N . LYS A 1 416 ? -1.943 -25.874 -1.971 1.00 89.12 416 LYS A N 1
ATOM 3234 C CA . LYS A 1 416 ? -1.130 -26.614 -2.948 1.00 89.12 416 LYS A CA 1
ATOM 3235 C C . LYS A 1 416 ? -0.587 -27.928 -2.418 1.00 89.12 416 LYS A C 1
ATOM 3237 O O . LYS A 1 416 ? -0.314 -28.822 -3.209 1.00 89.12 416 LYS A O 1
ATOM 3242 N N . LEU A 1 417 ? -0.429 -28.044 -1.106 1.00 86.94 417 LEU A N 1
ATOM 3243 C CA . LEU A 1 417 ? 0.158 -29.229 -0.504 1.00 86.94 417 LEU A CA 1
ATOM 3244 C C . LEU A 1 417 ? -0.801 -30.426 -0.436 1.00 86.94 417 LEU A C 1
ATOM 3246 O O . LEU A 1 417 ? -0.320 -31.550 -0.371 1.00 86.94 417 LEU A O 1
ATOM 3250 N N . ASN A 1 418 ? -2.122 -30.207 -0.468 1.00 84.88 418 ASN A N 1
ATOM 3251 C CA . ASN A 1 418 ? -3.142 -31.265 -0.352 1.00 84.88 418 ASN A CA 1
ATOM 3252 C C . ASN A 1 418 ? -2.914 -32.217 0.848 1.00 84.88 418 ASN A C 1
ATOM 3254 O O . ASN A 1 418 ? -3.120 -33.424 0.753 1.00 84.88 418 ASN A O 1
ATOM 3258 N N . ILE A 1 419 ? -2.434 -31.664 1.964 1.00 77.56 419 ILE A N 1
ATOM 3259 C CA . ILE A 1 419 ? -2.090 -32.406 3.182 1.00 77.56 419 ILE A CA 1
ATOM 3260 C C . ILE A 1 419 ? -3.353 -32.711 3.987 1.00 77.56 419 ILE A C 1
ATOM 3262 O O . ILE A 1 419 ? -4.165 -31.815 4.235 1.00 77.56 419 ILE A O 1
ATOM 3266 N N . LYS A 1 420 ? -3.487 -33.961 4.443 1.00 80.75 420 LYS A N 1
ATOM 3267 C CA . LYS A 1 420 ? -4.452 -34.335 5.488 1.00 80.75 420 LYS A CA 1
ATOM 3268 C C . LYS A 1 420 ? -3.981 -33.805 6.845 1.00 80.75 420 LYS A C 1
ATOM 3270 O O . LYS A 1 420 ? -2.787 -33.691 7.074 1.00 80.75 420 LYS A O 1
ATOM 3275 N N . GLN A 1 421 ? -4.908 -33.518 7.755 1.00 74.94 421 GLN A N 1
ATOM 3276 C CA . GLN A 1 421 ? -4.651 -32.801 9.015 1.00 74.94 421 GLN A CA 1
ATOM 3277 C C . GLN A 1 421 ? -3.532 -33.393 9.908 1.00 74.94 421 GLN A C 1
ATOM 3279 O O . GLN A 1 421 ? -2.961 -32.648 10.700 1.00 74.94 421 GLN A O 1
ATOM 3284 N N . ASP A 1 422 ? -3.164 -34.666 9.724 1.00 77.12 422 ASP A N 1
ATOM 3285 C CA . ASP A 1 422 ? -2.142 -35.376 10.512 1.00 77.12 422 ASP A CA 1
ATOM 3286 C C . ASP A 1 422 ? -0.948 -35.897 9.683 1.00 77.12 422 ASP A C 1
ATOM 3288 O O . ASP A 1 422 ? -0.139 -36.671 10.187 1.00 77.12 422 ASP A O 1
ATOM 3292 N N . GLU A 1 423 ? -0.821 -35.528 8.404 1.00 82.81 423 GLU A N 1
ATOM 3293 C CA . GLU A 1 423 ? 0.311 -35.978 7.579 1.00 82.81 423 GLU A CA 1
ATOM 3294 C C . GLU A 1 423 ? 1.540 -35.078 7.786 1.00 82.81 423 GLU A C 1
ATOM 3296 O O . GLU A 1 423 ? 1.450 -33.847 7.704 1.00 82.81 423 GLU A O 1
ATOM 3301 N N . ASP A 1 424 ? 2.702 -35.697 8.010 1.00 83.81 424 ASP A N 1
ATOM 3302 C CA . ASP A 1 424 ? 3.976 -34.990 8.129 1.00 83.81 424 ASP A CA 1
ATOM 3303 C C . ASP A 1 424 ? 4.354 -34.281 6.825 1.00 83.81 424 ASP A C 1
ATOM 3305 O O . ASP A 1 424 ? 4.386 -34.856 5.727 1.00 83.81 424 ASP A O 1
ATOM 3309 N N . ILE A 1 425 ? 4.704 -33.001 6.949 1.00 83.25 425 ILE A N 1
ATOM 3310 C CA . ILE A 1 425 ? 5.112 -32.185 5.809 1.00 83.25 425 ILE A CA 1
ATOM 3311 C C . ILE A 1 425 ? 6.618 -32.324 5.621 1.00 83.25 425 ILE A C 1
ATOM 3313 O O . ILE A 1 425 ? 7.412 -31.686 6.317 1.00 83.25 425 ILE A O 1
ATOM 3317 N N . SER A 1 426 ? 7.034 -33.127 4.639 1.00 86.31 426 SER A N 1
ATOM 3318 C CA . SER A 1 426 ? 8.450 -33.186 4.278 1.00 86.31 426 SER A CA 1
ATOM 3319 C C . SER A 1 426 ? 8.936 -31.838 3.731 1.00 86.31 426 SER A C 1
ATOM 3321 O O . SER A 1 426 ? 8.209 -31.103 3.049 1.00 86.31 426 SER A O 1
ATOM 3323 N N . ARG A 1 427 ? 10.206 -31.511 3.997 1.00 84.50 427 ARG A N 1
ATOM 3324 C CA . ARG A 1 427 ? 10.847 -30.275 3.521 1.00 84.50 427 ARG A CA 1
ATOM 3325 C C . ARG A 1 427 ? 10.749 -30.119 2.001 1.00 84.50 427 ARG A C 1
ATOM 3327 O O . ARG A 1 427 ? 10.533 -29.007 1.519 1.00 84.50 427 ARG A O 1
ATOM 3334 N N . ASP A 1 428 ? 10.870 -31.220 1.265 1.00 86.06 428 ASP A N 1
ATOM 3335 C CA . ASP A 1 428 ? 10.804 -31.228 -0.197 1.00 86.06 428 ASP A CA 1
ATOM 3336 C C . ASP A 1 428 ? 9.385 -30.977 -0.707 1.00 86.06 428 ASP A C 1
ATOM 3338 O O . ASP A 1 428 ? 9.211 -30.180 -1.631 1.00 86.06 428 ASP A O 1
ATOM 3342 N N . LYS A 1 429 ? 8.361 -31.560 -0.060 1.00 87.38 429 LYS A N 1
ATOM 3343 C CA . LYS A 1 429 ? 6.951 -31.256 -0.359 1.00 87.38 429 LYS A CA 1
ATOM 3344 C C . LYS A 1 429 ? 6.657 -29.774 -0.126 1.00 87.38 429 LYS A C 1
ATOM 3346 O O . LYS A 1 429 ? 6.101 -29.117 -1.007 1.00 87.38 429 LYS A O 1
ATOM 3351 N N . LEU A 1 430 ? 7.085 -29.217 1.012 1.00 85.81 430 LEU A N 1
ATOM 3352 C CA . LEU A 1 430 ? 6.902 -27.793 1.312 1.00 85.81 430 LEU A CA 1
ATOM 3353 C C . LEU A 1 430 ? 7.629 -26.895 0.306 1.00 85.81 430 LEU A C 1
ATOM 3355 O O . LEU A 1 430 ? 7.052 -25.929 -0.194 1.00 85.81 430 LEU A O 1
ATOM 3359 N N . HIS A 1 431 ? 8.880 -27.214 -0.024 1.00 83.56 431 HIS A N 1
ATOM 3360 C CA . HIS A 1 431 ? 9.646 -26.455 -1.007 1.00 83.56 431 HIS A CA 1
ATOM 3361 C C . HIS A 1 431 ? 8.997 -26.510 -2.400 1.00 83.56 431 HIS A C 1
ATOM 3363 O O . HIS A 1 431 ? 8.881 -25.472 -3.057 1.00 83.56 431 HIS A O 1
ATOM 3369 N N . ALA A 1 432 ? 8.515 -27.681 -2.828 1.00 87.69 432 ALA A N 1
ATOM 3370 C CA . ALA A 1 432 ? 7.783 -27.846 -4.080 1.00 87.69 432 ALA A CA 1
ATOM 3371 C C . ALA A 1 432 ? 6.485 -27.023 -4.094 1.00 87.69 432 ALA A C 1
ATOM 3373 O O . ALA A 1 432 ? 6.207 -26.338 -5.078 1.00 87.69 432 ALA A O 1
ATOM 3374 N N . ALA A 1 433 ? 5.729 -27.002 -2.995 1.00 88.38 433 ALA A N 1
ATOM 3375 C CA . ALA A 1 433 ? 4.522 -26.187 -2.894 1.00 88.38 433 ALA A CA 1
ATOM 3376 C C . ALA A 1 433 ? 4.826 -24.685 -2.935 1.00 88.38 433 ALA A C 1
ATOM 3378 O O . ALA A 1 433 ? 4.190 -23.956 -3.694 1.00 88.38 433 ALA A O 1
ATOM 3379 N N . ILE A 1 434 ? 5.845 -24.212 -2.209 1.00 84.25 434 ILE A N 1
ATOM 3380 C CA . ILE A 1 434 ? 6.300 -22.814 -2.296 1.00 84.25 434 ILE A CA 1
ATOM 3381 C C . ILE A 1 434 ? 6.707 -22.483 -3.737 1.00 84.25 434 ILE A C 1
ATOM 3383 O O . ILE A 1 434 ? 6.372 -21.414 -4.243 1.00 84.25 434 ILE A O 1
ATOM 3387 N N . GLN A 1 435 ? 7.391 -23.396 -4.430 1.00 85.44 435 GLN A N 1
ATOM 3388 C CA . GLN A 1 435 ? 7.762 -23.217 -5.832 1.00 85.44 435 GLN A CA 1
ATOM 3389 C C . GLN A 1 435 ? 6.541 -23.146 -6.758 1.00 85.44 435 GLN A C 1
ATOM 3391 O O . GLN A 1 435 ? 6.560 -22.369 -7.710 1.00 85.44 435 GLN A O 1
ATOM 3396 N N . GLN A 1 436 ? 5.478 -23.899 -6.483 1.00 86.44 436 GLN A N 1
ATOM 3397 C CA . GLN A 1 436 ? 4.233 -23.824 -7.248 1.00 86.44 436 GLN A CA 1
ATOM 3398 C C . GLN A 1 436 ? 3.457 -22.529 -6.986 1.00 86.44 436 GLN A C 1
ATOM 3400 O O . GLN A 1 436 ? 2.893 -21.963 -7.920 1.00 86.44 436 GLN A O 1
ATOM 3405 N N . VAL A 1 437 ? 3.427 -22.041 -5.741 1.00 84.50 437 VAL A N 1
ATOM 3406 C CA . VAL A 1 437 ? 2.761 -20.770 -5.406 1.00 84.50 437 VAL A CA 1
ATOM 3407 C C . VAL A 1 437 ? 3.569 -19.576 -5.929 1.00 84.50 437 VAL A C 1
ATOM 3409 O O . VAL A 1 437 ? 2.995 -18.601 -6.411 1.00 84.50 437 VAL A O 1
ATOM 3412 N N . PHE A 1 438 ? 4.902 -19.664 -5.902 1.00 82.31 438 PHE A N 1
ATOM 3413 C CA . PHE A 1 438 ? 5.817 -18.600 -6.324 1.00 82.31 438 PHE A CA 1
ATOM 3414 C C . PHE A 1 438 ? 6.806 -19.090 -7.389 1.00 82.31 438 PHE A C 1
ATOM 3416 O O . PHE A 1 438 ? 8.024 -19.085 -7.164 1.00 82.31 438 PHE A O 1
ATOM 3423 N N . PRO A 1 439 ? 6.332 -19.434 -8.602 1.00 77.75 439 PRO A N 1
ATOM 3424 C CA . PRO A 1 439 ? 7.191 -19.974 -9.658 1.00 77.75 439 PRO A CA 1
ATOM 3425 C C . PRO A 1 439 ? 8.295 -18.992 -10.061 1.00 77.75 439 PRO A C 1
ATOM 3427 O O . PRO A 1 439 ? 9.388 -19.391 -10.456 1.00 77.75 439 PRO A O 1
ATOM 3430 N N . ARG A 1 440 ? 8.049 -17.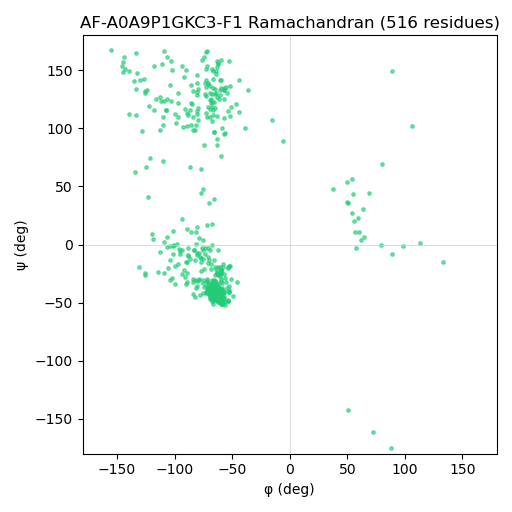690 -9.883 1.00 72.31 440 ARG A N 1
ATOM 3431 C CA . ARG A 1 440 ? 8.985 -16.606 -10.209 1.00 72.31 440 ARG A CA 1
ATOM 3432 C C . ARG A 1 440 ? 9.945 -16.241 -9.078 1.00 72.31 440 ARG A C 1
ATOM 3434 O O . ARG A 1 440 ? 10.794 -15.376 -9.277 1.00 72.31 440 ARG A O 1
ATOM 3441 N N . ALA A 1 441 ? 9.832 -16.864 -7.905 1.00 69.81 441 ALA A N 1
ATOM 3442 C CA . ALA A 1 441 ? 10.757 -16.586 -6.821 1.00 69.81 441 ALA A CA 1
ATOM 3443 C C . ALA A 1 441 ? 12.157 -17.105 -7.162 1.00 69.81 441 ALA A C 1
ATOM 3445 O O . ALA A 1 441 ? 12.308 -18.288 -7.456 1.00 69.81 441 ALA A O 1
ATOM 3446 N N . GLY A 1 442 ? 13.181 -16.248 -7.113 1.00 74.19 442 GLY A N 1
ATOM 3447 C CA . GLY A 1 442 ? 14.573 -16.687 -7.263 1.00 74.19 442 GLY A CA 1
ATOM 3448 C C . GLY A 1 442 ? 14.997 -17.633 -6.132 1.00 74.19 442 GLY A C 1
ATOM 3449 O O . GLY A 1 442 ? 14.408 -17.609 -5.049 1.00 74.19 442 GLY A O 1
ATOM 3450 N N . GLY A 1 443 ? 16.039 -18.444 -6.354 1.00 76.75 443 GLY A N 1
ATOM 3451 C CA . GLY A 1 443 ? 16.488 -19.468 -5.396 1.00 76.75 443 GLY A CA 1
ATOM 3452 C C . GLY A 1 443 ? 16.745 -18.932 -3.980 1.00 76.75 443 GLY A C 1
ATOM 3453 O O . GLY A 1 443 ? 16.310 -19.538 -3.005 1.00 76.75 443 GLY A O 1
ATOM 3454 N N . ASN A 1 444 ? 17.350 -17.747 -3.855 1.00 73.06 444 ASN A N 1
ATOM 3455 C CA . ASN A 1 444 ? 17.605 -17.115 -2.553 1.00 73.06 444 ASN A CA 1
ATOM 3456 C C . ASN A 1 444 ? 16.316 -16.683 -1.838 1.00 73.06 444 ASN A C 1
ATOM 3458 O O . ASN A 1 444 ? 16.188 -16.877 -0.630 1.00 73.06 444 ASN A O 1
ATOM 3462 N N . MET A 1 445 ? 15.332 -16.157 -2.577 1.00 70.38 445 MET A N 1
ATOM 3463 C CA . MET A 1 445 ? 14.032 -15.802 -2.003 1.00 70.38 445 MET A CA 1
ATOM 3464 C C . MET A 1 445 ? 13.279 -17.055 -1.555 1.00 70.38 445 MET A C 1
ATOM 3466 O O . MET A 1 445 ? 12.730 -17.058 -0.460 1.00 70.38 445 MET A O 1
ATOM 3470 N N . ARG A 1 446 ? 13.326 -18.142 -2.337 1.00 74.56 446 ARG A N 1
ATOM 3471 C CA . ARG A 1 446 ? 12.732 -19.431 -1.946 1.00 74.56 446 A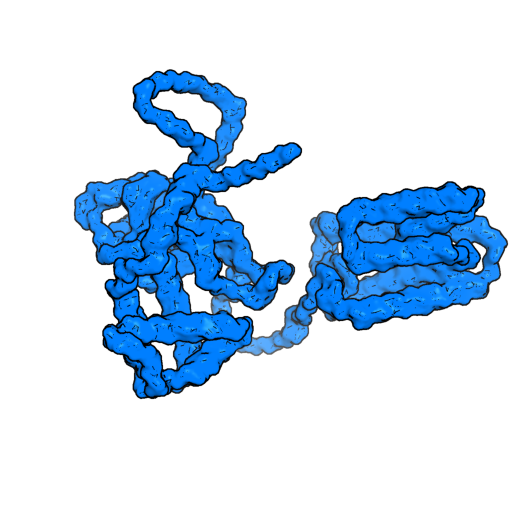RG A CA 1
ATOM 3472 C C . ARG A 1 446 ? 13.365 -19.984 -0.673 1.00 74.56 446 ARG A C 1
ATOM 3474 O O . ARG A 1 446 ? 12.639 -20.348 0.242 1.00 74.56 446 ARG A O 1
ATOM 3481 N N . ARG A 1 447 ? 14.700 -19.984 -0.572 1.00 74.25 447 ARG A N 1
ATOM 3482 C CA . ARG A 1 447 ? 15.407 -20.431 0.642 1.00 74.25 447 ARG A CA 1
ATOM 3483 C C . ARG A 1 447 ? 15.081 -19.561 1.855 1.00 74.25 447 ARG A C 1
ATOM 3485 O O . ARG A 1 447 ? 14.922 -20.105 2.939 1.00 74.25 447 ARG A O 1
ATOM 3492 N N . SER A 1 448 ? 14.971 -18.243 1.683 1.00 73.00 448 SER A N 1
ATOM 3493 C CA . SER A 1 448 ? 14.610 -17.315 2.765 1.00 73.00 448 SER A CA 1
ATOM 3494 C C . SER A 1 448 ? 13.159 -17.498 3.220 1.00 73.00 448 SER A C 1
ATOM 3496 O O . SER A 1 448 ? 12.906 -17.581 4.418 1.00 73.00 448 SER A O 1
ATOM 3498 N N . LEU A 1 449 ? 12.218 -17.637 2.279 1.00 70.25 449 LEU A N 1
ATOM 3499 C CA . LEU A 1 449 ? 10.813 -17.930 2.575 1.00 70.25 449 LEU A CA 1
ATOM 3500 C C . LEU A 1 449 ? 10.666 -19.277 3.271 1.00 70.25 449 LEU A C 1
ATOM 3502 O O . LEU A 1 449 ? 10.000 -19.345 4.294 1.00 70.25 449 LEU A O 1
ATOM 3506 N N . LEU A 1 450 ? 11.336 -20.314 2.765 1.00 73.31 450 LEU A N 1
ATOM 3507 C CA . LEU A 1 450 ? 11.377 -21.619 3.409 1.00 73.31 450 LEU A CA 1
ATOM 3508 C C . LEU A 1 450 ? 11.965 -21.485 4.816 1.00 73.31 450 LEU A C 1
ATOM 3510 O O . LEU A 1 450 ? 11.328 -21.896 5.767 1.00 73.31 450 LEU A O 1
ATOM 3514 N N . ARG A 1 451 ? 13.128 -20.843 4.985 1.00 76.12 451 ARG A N 1
ATOM 3515 C CA . ARG A 1 451 ? 13.742 -20.661 6.307 1.00 76.12 451 ARG A CA 1
ATOM 3516 C C . ARG A 1 451 ? 12.816 -19.923 7.269 1.00 76.12 451 ARG A C 1
ATOM 3518 O O . ARG A 1 451 ? 12.755 -20.342 8.406 1.00 76.12 451 ARG A O 1
ATOM 3525 N N . ARG A 1 452 ? 12.097 -18.884 6.834 1.00 71.31 452 ARG A N 1
ATOM 3526 C CA . ARG A 1 452 ? 11.158 -18.123 7.680 1.00 71.31 452 ARG A CA 1
ATOM 3527 C C . ARG A 1 452 ? 9.884 -18.894 8.000 1.00 71.31 452 ARG A C 1
ATOM 3529 O O . ARG A 1 452 ? 9.423 -18.858 9.133 1.00 71.31 452 ARG A O 1
ATOM 3536 N N . LEU A 1 453 ? 9.330 -19.604 7.019 1.00 69.56 453 LEU A N 1
ATOM 3537 C CA . LEU A 1 453 ? 8.185 -20.489 7.220 1.00 69.56 453 LEU A CA 1
ATOM 3538 C C . LEU A 1 453 ? 8.533 -21.667 8.118 1.00 69.56 453 LEU A C 1
ATOM 3540 O O . LEU A 1 453 ? 7.651 -22.113 8.823 1.00 69.56 453 LEU A O 1
ATOM 3544 N N . LEU A 1 454 ? 9.779 -22.149 8.090 1.00 67.88 454 LEU A N 1
ATOM 3545 C CA . LEU A 1 454 ? 10.282 -23.190 8.984 1.00 67.88 454 LEU A CA 1
ATOM 3546 C C . LEU A 1 454 ? 10.698 -22.611 10.344 1.00 67.88 454 LEU A C 1
ATOM 3548 O O . LEU A 1 454 ? 10.455 -23.240 11.361 1.00 67.88 454 LEU A O 1
ATOM 3552 N N . SER A 1 455 ? 11.293 -21.416 10.406 1.00 64.94 455 SER A N 1
ATOM 3553 C CA . SER A 1 455 ? 11.710 -20.791 11.670 1.00 64.94 455 SER A CA 1
ATOM 3554 C C . SER A 1 455 ? 10.513 -20.346 12.496 1.00 64.94 455 SER A C 1
ATOM 3556 O O . SER A 1 455 ? 10.542 -20.506 13.704 1.00 64.94 455 SER A O 1
ATOM 3558 N N . THR A 1 456 ? 9.425 -19.907 11.855 1.00 58.00 456 THR A N 1
ATOM 3559 C CA . THR A 1 456 ? 8.126 -19.716 12.530 1.00 58.00 456 THR A CA 1
ATOM 3560 C C . THR A 1 456 ? 7.544 -21.007 13.103 1.00 58.00 456 THR A C 1
ATOM 3562 O O . THR A 1 456 ? 6.532 -20.942 13.783 1.00 58.00 456 THR A O 1
ATOM 3565 N N . VAL A 1 457 ? 8.175 -22.161 12.865 1.00 51.97 457 VAL A N 1
ATOM 3566 C CA . VAL A 1 457 ? 7.794 -23.450 13.454 1.00 51.97 457 VAL A CA 1
ATOM 3567 C C . VAL A 1 457 ? 8.836 -24.024 14.409 1.00 51.97 457 VAL A C 1
ATOM 3569 O O . VAL A 1 457 ? 8.496 -24.831 15.261 1.00 51.97 457 VAL A O 1
ATOM 3572 N N . VAL A 1 458 ? 10.107 -23.639 14.268 1.00 45.91 458 VAL A N 1
ATOM 3573 C CA . VAL A 1 458 ? 11.238 -24.247 14.997 1.00 45.91 458 VAL A CA 1
ATOM 3574 C C . VAL A 1 458 ? 11.525 -23.568 16.338 1.00 45.91 458 VAL A C 1
ATOM 3576 O O . VAL A 1 458 ? 12.250 -24.136 17.145 1.00 45.91 458 VAL A O 1
ATOM 3579 N N . VAL A 1 459 ? 10.991 -22.375 16.603 1.00 43.09 459 VAL A N 1
ATOM 3580 C CA . VAL A 1 459 ? 11.456 -21.558 17.741 1.00 43.09 459 VAL A CA 1
ATOM 3581 C C . VAL A 1 459 ? 11.067 -22.094 19.134 1.00 43.09 459 VAL A C 1
ATOM 3583 O O . VAL A 1 459 ? 11.689 -21.685 20.102 1.00 43.09 459 VAL A O 1
ATOM 3586 N N . GLU A 1 460 ? 10.194 -23.096 19.287 1.00 42.88 460 GLU A N 1
ATOM 3587 C CA . GLU A 1 460 ? 9.737 -23.507 20.632 1.00 42.88 460 GLU A CA 1
ATOM 3588 C C . GLU A 1 460 ? 9.730 -25.023 20.904 1.00 42.88 460 GLU A C 1
ATOM 3590 O O . GLU A 1 460 ? 8.694 -25.613 21.202 1.00 42.88 460 GLU A O 1
ATOM 3595 N N . ASP A 1 461 ? 10.889 -25.681 20.871 1.00 39.09 461 ASP A N 1
ATOM 3596 C CA . ASP A 1 461 ? 11.070 -26.894 21.702 1.00 39.09 461 ASP A CA 1
ATOM 3597 C C . ASP A 1 461 ? 11.985 -26.629 22.910 1.00 39.09 461 ASP A C 1
ATOM 3599 O O . ASP A 1 461 ? 12.253 -27.532 23.692 1.00 39.09 461 ASP A O 1
ATOM 3603 N N . GLY A 1 462 ? 12.547 -25.419 23.068 1.00 43.94 462 GLY A N 1
ATOM 3604 C CA . GLY A 1 462 ? 13.496 -25.089 24.152 1.00 43.94 462 GLY A CA 1
ATOM 3605 C C . GLY A 1 462 ? 14.755 -25.977 24.213 1.00 43.94 462 GLY A C 1
ATOM 3606 O O . GLY A 1 462 ? 15.648 -25.750 25.022 1.00 43.94 462 GLY A O 1
ATOM 3607 N N . SER A 1 463 ? 14.857 -26.987 23.346 1.00 46.94 463 SER A N 1
ATOM 3608 C CA . SER A 1 463 ? 15.803 -28.094 23.450 1.00 46.94 463 SER A CA 1
ATOM 3609 C C . SER A 1 463 ? 17.051 -27.890 22.592 1.00 46.94 463 SER A C 1
ATOM 3611 O O . SER A 1 463 ? 17.910 -28.770 22.542 1.00 46.94 463 SER A O 1
ATOM 3613 N N . GLY A 1 464 ? 17.150 -26.764 21.872 1.00 42.66 464 GLY A N 1
ATOM 3614 C CA . GLY A 1 464 ? 18.257 -26.459 20.958 1.00 42.66 464 GLY A CA 1
ATOM 3615 C C . GLY A 1 464 ? 18.409 -27.444 19.789 1.00 42.66 464 GLY A C 1
ATOM 3616 O O . GLY A 1 464 ? 19.349 -27.328 19.002 1.00 42.66 464 GLY A O 1
ATOM 3617 N N . ARG A 1 465 ? 17.504 -28.422 19.642 1.00 43.47 465 ARG A N 1
ATOM 3618 C CA . ARG A 1 465 ? 17.556 -29.412 18.567 1.00 43.47 465 ARG A CA 1
ATOM 3619 C C . ARG A 1 465 ? 16.915 -28.828 17.315 1.00 43.47 465 ARG A C 1
ATOM 3621 O O . ARG A 1 465 ? 15.709 -28.620 17.251 1.00 43.47 465 ARG A O 1
ATOM 3628 N N . GLY A 1 466 ? 17.754 -28.550 16.317 1.00 45.09 466 GLY A N 1
ATOM 3629 C CA . GLY A 1 466 ? 17.311 -28.127 14.992 1.00 45.09 466 GLY A CA 1
ATOM 3630 C C . GLY A 1 466 ? 16.283 -29.089 14.387 1.00 45.09 466 GLY A C 1
ATOM 3631 O O . GLY A 1 466 ? 16.207 -30.250 14.782 1.00 45.09 466 GLY A O 1
ATOM 3632 N N . PHE A 1 467 ? 15.505 -28.565 13.434 1.00 42.69 467 PHE A N 1
ATOM 3633 C CA . PHE A 1 467 ? 14.468 -29.241 12.642 1.00 42.69 467 PHE A CA 1
ATOM 3634 C C . PHE A 1 467 ? 14.543 -30.776 12.705 1.00 42.69 467 PHE A C 1
ATOM 3636 O O . PHE A 1 467 ? 15.453 -31.367 12.113 1.00 42.69 467 PHE A O 1
ATOM 3643 N N . LYS A 1 468 ? 13.607 -31.424 13.417 1.00 50.25 468 LYS A N 1
ATOM 3644 C CA . LYS A 1 468 ? 13.548 -32.891 13.458 1.00 50.25 468 LYS A CA 1
ATOM 3645 C C . LYS A 1 468 ? 13.486 -33.405 12.018 1.00 50.25 468 LYS A C 1
ATOM 3647 O O . LYS A 1 468 ? 12.676 -32.942 11.214 1.00 50.25 468 LYS A O 1
ATOM 3652 N N . SER A 1 469 ? 14.345 -34.364 11.679 1.00 49.06 469 SER A N 1
ATOM 3653 C CA . SER A 1 469 ? 14.355 -35.005 10.357 1.00 49.06 469 SER A CA 1
ATOM 3654 C C . SER A 1 469 ? 13.012 -35.657 10.001 1.00 49.06 469 SER A C 1
ATOM 3656 O O . SER A 1 469 ? 12.756 -35.901 8.825 1.00 49.06 469 SER A O 1
ATOM 3658 N N . SER A 1 470 ? 12.148 -35.887 10.995 1.00 49.59 470 SER A N 1
ATOM 3659 C CA . SER A 1 470 ? 10.805 -36.451 10.863 1.00 49.59 470 SER A CA 1
ATOM 3660 C C . SER A 1 470 ? 9.743 -35.493 10.303 1.00 49.59 470 SER A C 1
ATOM 3662 O O . SER A 1 470 ? 8.640 -35.940 10.034 1.00 49.59 470 SER A O 1
ATOM 3664 N N . GLY A 1 471 ? 10.048 -34.211 10.067 1.00 56.69 471 GLY A N 1
ATOM 3665 C CA . GLY A 1 471 ? 9.050 -33.240 9.599 1.00 56.69 471 GLY A CA 1
ATOM 3666 C C . GLY A 1 471 ? 8.298 -32.562 10.746 1.00 56.69 471 GLY A C 1
ATOM 3667 O O . GLY A 1 471 ? 8.659 -32.712 11.912 1.00 56.69 471 GLY A O 1
ATOM 3668 N N . ILE A 1 472 ? 7.307 -31.744 10.391 1.00 65.19 472 ILE A N 1
ATOM 3669 C CA . ILE A 1 472 ? 6.424 -31.038 11.327 1.00 65.19 472 ILE A CA 1
ATOM 3670 C C . ILE A 1 472 ? 4.994 -31.382 10.930 1.00 65.19 472 ILE A C 1
ATOM 3672 O O . ILE A 1 472 ? 4.642 -31.288 9.746 1.00 65.19 472 ILE A O 1
ATOM 3676 N N . THR A 1 473 ? 4.181 -31.748 11.915 1.00 69.38 473 THR A N 1
ATOM 3677 C CA . THR A 1 473 ? 2.753 -31.978 11.706 1.00 69.38 473 THR A CA 1
ATOM 3678 C C . THR A 1 473 ? 2.019 -30.654 11.471 1.00 69.38 473 THR A C 1
ATOM 3680 O O . THR A 1 473 ? 2.409 -29.582 11.946 1.00 69.38 473 THR A O 1
ATOM 3683 N N . TYR A 1 474 ? 0.896 -30.705 10.753 1.00 63.59 474 TYR A N 1
ATOM 3684 C CA . TYR A 1 474 ? 0.065 -29.520 10.514 1.00 63.59 474 TYR A CA 1
ATOM 3685 C C . TYR A 1 474 ? -0.435 -28.870 11.818 1.00 63.59 474 TYR A C 1
ATOM 3687 O O . TYR A 1 474 ? -0.486 -27.643 11.930 1.00 63.59 474 TYR A O 1
ATOM 3695 N N . LYS A 1 475 ? -0.765 -29.692 12.820 1.00 68.81 475 LYS A N 1
ATOM 3696 C CA . LYS A 1 475 ? -1.230 -29.243 14.135 1.00 68.81 475 LYS A CA 1
ATOM 3697 C C . LYS A 1 475 ? -0.145 -28.488 14.909 1.00 68.81 475 LYS A C 1
ATOM 3699 O O . LYS A 1 475 ? -0.434 -27.443 15.485 1.00 68.81 475 LYS A O 1
ATOM 3704 N N . GLU A 1 476 ? 1.100 -28.968 14.883 1.00 67.50 476 GLU A N 1
ATOM 3705 C CA . GLU A 1 476 ? 2.242 -28.266 15.488 1.00 67.50 476 GLU A CA 1
ATOM 3706 C C . GLU A 1 476 ? 2.463 -26.902 14.836 1.00 67.50 476 GLU A C 1
ATOM 3708 O O . GLU A 1 476 ? 2.591 -25.909 15.544 1.00 67.50 476 GLU A O 1
ATOM 3713 N N . TYR A 1 477 ? 2.394 -26.821 13.504 1.00 65.88 477 TYR A N 1
ATOM 3714 C CA . TYR A 1 477 ? 2.518 -25.548 12.793 1.00 65.88 477 TYR A CA 1
ATOM 3715 C C . TYR A 1 477 ? 1.457 -24.519 13.208 1.00 65.88 477 TYR A C 1
ATOM 3717 O O . TYR A 1 477 ? 1.775 -23.353 13.457 1.00 65.88 477 TYR A O 1
ATOM 3725 N N . GLN A 1 478 ? 0.187 -24.937 13.286 1.00 64.56 478 GLN A N 1
ATOM 3726 C CA . GLN A 1 478 ? -0.892 -24.052 13.731 1.00 64.56 478 GLN A CA 1
ATOM 3727 C C . GLN A 1 478 ? -0.677 -23.571 15.168 1.00 64.56 478 GLN A C 1
ATOM 3729 O O . GLN A 1 478 ? -0.881 -22.388 15.448 1.00 64.56 478 GLN A O 1
ATOM 3734 N N . ASN A 1 479 ? -0.206 -24.459 16.044 1.00 66.12 479 ASN A N 1
ATOM 3735 C CA . ASN A 1 479 ? 0.114 -24.112 17.420 1.00 66.12 479 ASN A CA 1
ATOM 3736 C C . ASN A 1 479 ? 1.270 -23.102 17.485 1.00 66.12 479 ASN A C 1
ATOM 3738 O O . ASN A 1 479 ? 1.131 -22.097 18.176 1.00 66.12 479 ASN A O 1
ATOM 3742 N N . THR A 1 480 ? 2.362 -23.272 16.731 1.00 64.38 480 THR A N 1
ATOM 3743 C CA . THR A 1 480 ? 3.477 -22.306 16.761 1.00 64.38 480 THR A CA 1
ATOM 3744 C C . THR A 1 480 ? 3.059 -20.932 16.235 1.00 64.38 480 THR A C 1
ATOM 3746 O O . THR A 1 480 ? 3.374 -19.918 16.849 1.00 64.38 480 THR A O 1
ATOM 3749 N N . LEU A 1 481 ? 2.241 -20.859 15.178 1.00 57.84 481 LEU A N 1
ATOM 3750 C CA . LEU A 1 481 ? 1.682 -19.578 14.715 1.00 57.84 481 LEU A CA 1
ATOM 3751 C C . LEU A 1 481 ? 0.787 -18.875 15.749 1.00 57.84 481 LEU A C 1
ATOM 3753 O O . LEU A 1 481 ? 0.628 -17.652 15.675 1.00 57.84 481 LEU A O 1
ATOM 3757 N N . SER A 1 482 ? 0.171 -19.637 16.657 1.00 55.06 482 SER A N 1
ATOM 3758 C CA . SER A 1 482 ? -0.626 -19.112 17.772 1.00 55.06 482 SER A CA 1
ATOM 3759 C C . SER A 1 482 ? 0.202 -18.775 19.016 1.00 55.06 482 SER A C 1
ATOM 3761 O O . SER A 1 482 ? -0.323 -18.125 19.908 1.00 55.06 482 SER A O 1
ATOM 3763 N N . LYS A 1 483 ? 1.471 -19.204 19.082 1.00 52.16 483 LYS A N 1
ATOM 3764 C CA . LYS A 1 483 ? 2.385 -18.958 20.211 1.00 52.16 483 LYS A CA 1
ATOM 3765 C C . LYS A 1 483 ? 3.433 -17.881 19.940 1.00 52.16 483 LYS A C 1
ATOM 3767 O O . LYS A 1 483 ? 3.720 -17.093 20.833 1.00 52.16 483 LYS A O 1
ATOM 3772 N N . VAL A 1 484 ? 3.855 -17.716 18.679 1.00 51.06 484 VAL A N 1
ATOM 3773 C CA . VAL A 1 484 ? 4.643 -16.552 18.215 1.00 51.06 484 VAL A CA 1
ATOM 3774 C C . VAL A 1 484 ? 3.966 -15.218 18.591 1.00 51.06 484 VAL A C 1
ATOM 3776 O O . VAL A 1 484 ? 4.622 -14.189 18.642 1.00 51.06 484 VAL A O 1
ATOM 3779 N N . SER A 1 485 ? 2.666 -15.207 18.916 1.00 45.12 485 SER A N 1
ATOM 3780 C CA . SER A 1 485 ? 1.966 -14.035 19.454 1.00 45.12 485 SER A CA 1
ATOM 3781 C C . SER A 1 485 ? 2.281 -13.670 20.913 1.00 45.12 485 SER A C 1
ATOM 3783 O O . SER A 1 485 ? 1.721 -12.680 21.375 1.00 45.12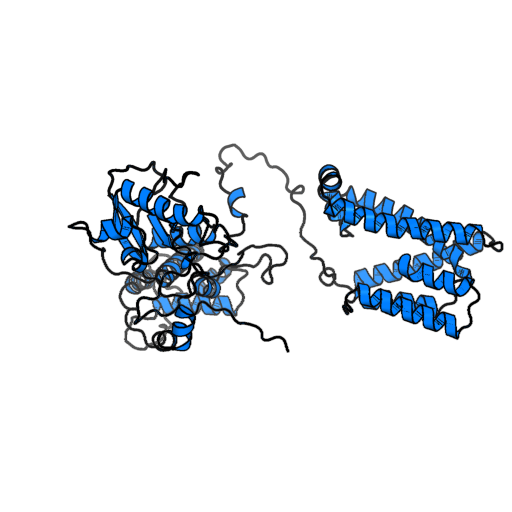 485 SER A O 1
ATOM 3785 N N . HIS A 1 486 ? 3.099 -14.438 21.642 1.00 41.81 486 HIS A N 1
ATOM 3786 C CA . HIS A 1 486 ? 3.354 -14.213 23.071 1.00 41.81 486 HIS A CA 1
ATOM 3787 C C . HIS A 1 486 ? 4.835 -14.078 23.479 1.00 41.81 486 HIS A C 1
ATOM 3789 O O . HIS A 1 486 ? 5.082 -13.398 24.471 1.00 41.81 486 HIS A O 1
ATOM 3795 N N . GLU A 1 487 ? 5.806 -14.651 22.751 1.00 38.16 487 GLU A N 1
ATOM 3796 C CA . GLU A 1 487 ? 7.198 -14.778 23.248 1.00 38.16 487 GLU A CA 1
ATOM 3797 C C . GLU A 1 487 ? 8.282 -13.951 22.514 1.00 38.16 487 GLU A C 1
ATOM 3799 O O . GLU A 1 487 ? 9.389 -13.841 23.030 1.00 38.16 487 GLU A O 1
ATOM 3804 N N . GLU A 1 488 ? 8.008 -13.260 21.394 1.00 42.47 488 GLU A N 1
ATOM 3805 C CA . GLU A 1 488 ? 9.002 -12.360 20.739 1.00 42.47 488 GLU A CA 1
ATOM 3806 C C . GLU A 1 488 ? 9.274 -11.040 21.517 1.00 42.47 488 GLU A C 1
ATOM 3808 O O . GLU A 1 488 ? 9.849 -10.093 20.981 1.00 42.47 488 GLU A O 1
ATOM 3813 N N . VAL A 1 489 ? 8.898 -10.982 22.801 1.00 42.69 489 VAL A N 1
ATOM 3814 C CA . VAL A 1 489 ? 9.057 -9.823 23.700 1.00 42.69 489 VAL A CA 1
ATOM 3815 C C . VAL A 1 489 ? 10.498 -9.658 24.215 1.00 42.69 489 VAL A C 1
ATOM 3817 O O . VAL A 1 489 ? 10.853 -8.569 24.658 1.00 42.69 489 VAL A O 1
ATOM 3820 N N . GLU A 1 490 ? 11.373 -10.662 24.101 1.00 36.22 490 GLU A N 1
ATOM 3821 C CA . GLU A 1 490 ? 12.764 -10.554 24.575 1.00 36.22 490 GLU A CA 1
ATOM 3822 C C . GLU A 1 490 ? 13.775 -10.573 23.417 1.00 36.22 490 GLU A C 1
ATOM 3824 O O . GLU A 1 490 ? 14.128 -11.604 22.842 1.00 36.22 490 GLU A O 1
ATOM 3829 N N . GLY A 1 491 ? 14.212 -9.369 23.040 1.00 43.28 491 GLY A N 1
ATOM 3830 C CA . GLY A 1 491 ? 15.169 -9.113 21.973 1.00 43.28 491 GLY A CA 1
ATOM 3831 C C . GLY A 1 491 ? 16.627 -9.312 22.388 1.00 43.28 491 GLY A C 1
ATOM 3832 O O . GLY A 1 491 ? 17.033 -8.959 23.488 1.00 43.28 491 GLY A O 1
ATOM 3833 N N . HIS A 1 492 ? 17.445 -9.791 21.447 1.00 37.25 492 HIS A N 1
ATOM 3834 C CA . HIS A 1 492 ? 18.909 -9.710 21.560 1.00 37.25 492 HIS A CA 1
ATOM 3835 C C . HIS A 1 492 ? 19.596 -9.048 20.353 1.00 37.25 492 HIS A C 1
ATOM 3837 O O . HIS A 1 492 ? 20.653 -8.444 20.519 1.00 37.25 492 HIS A O 1
ATOM 3843 N N . ASP A 1 493 ? 18.982 -9.067 19.163 1.00 42.12 493 ASP A N 1
ATOM 3844 C CA . ASP A 1 493 ? 19.537 -8.406 17.966 1.00 42.12 493 ASP A CA 1
ATOM 3845 C C . ASP A 1 493 ? 18.947 -7.007 17.700 1.00 42.12 493 ASP A C 1
ATOM 3847 O O . ASP A 1 493 ? 19.536 -6.223 16.959 1.00 42.12 493 ASP A O 1
ATOM 3851 N N . TYR A 1 494 ? 17.806 -6.659 18.309 1.00 42.75 494 TYR A N 1
ATOM 3852 C CA . TYR A 1 494 ? 17.078 -5.419 17.995 1.00 42.75 494 TYR A CA 1
ATOM 3853 C C . TYR A 1 494 ? 17.526 -4.210 18.836 1.00 42.75 494 TYR A C 1
ATOM 3855 O O . TYR A 1 494 ? 17.589 -3.090 18.330 1.00 42.75 494 TYR A O 1
ATOM 3863 N N . GLU A 1 495 ? 17.939 -4.425 20.090 1.00 38.03 495 GLU A N 1
ATOM 3864 C CA . GLU A 1 495 ? 18.447 -3.350 20.959 1.00 38.03 495 GLU A CA 1
ATOM 3865 C C . GLU A 1 495 ? 19.731 -2.697 20.421 1.00 38.03 495 GLU A C 1
ATOM 3867 O O . GLU A 1 495 ? 19.980 -1.525 20.696 1.00 38.03 495 GLU A O 1
ATOM 3872 N N . ARG A 1 496 ? 20.528 -3.402 19.600 1.00 42.59 496 ARG A N 1
ATOM 3873 C CA . ARG A 1 496 ? 21.711 -2.813 18.943 1.00 42.59 496 ARG A CA 1
ATOM 3874 C C . ARG A 1 496 ? 21.369 -1.822 17.834 1.00 42.59 496 ARG A C 1
ATOM 3876 O O . ARG A 1 496 ? 22.126 -0.879 17.650 1.00 42.59 496 ARG A O 1
ATOM 3883 N N . GLU A 1 497 ? 20.272 -2.020 17.100 1.00 42.12 497 GLU A N 1
ATOM 3884 C CA . GLU A 1 497 ? 19.838 -1.074 16.057 1.00 42.12 497 GLU A CA 1
ATOM 3885 C C . GLU A 1 497 ? 19.049 0.106 16.650 1.00 42.12 497 GLU A C 1
ATOM 3887 O O . GLU A 1 497 ? 19.124 1.210 16.121 1.00 42.12 497 GLU A O 1
ATOM 3892 N N . CYS A 1 498 ? 18.317 -0.094 17.754 1.00 40.66 498 CYS A N 1
ATOM 3893 C CA . CYS A 1 498 ? 17.553 0.975 18.412 1.00 40.66 498 CYS A CA 1
ATOM 3894 C C . CYS A 1 498 ? 18.401 1.902 19.291 1.00 40.66 498 CYS A 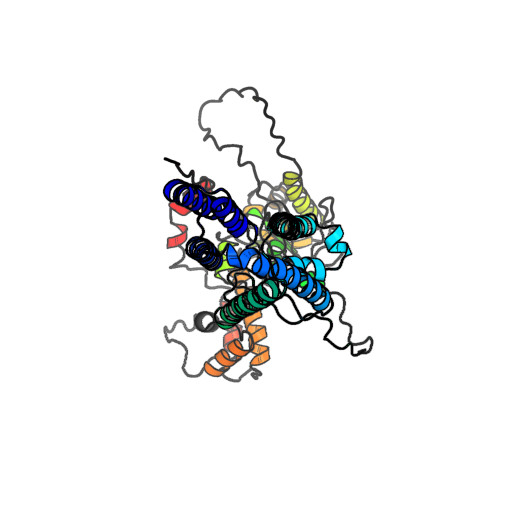C 1
ATOM 3896 O O . CYS A 1 498 ? 18.071 3.078 19.407 1.00 40.66 498 CYS A O 1
ATOM 3898 N N . ASN A 1 499 ? 19.498 1.408 19.868 1.00 40.78 499 ASN A N 1
ATOM 3899 C CA . ASN A 1 499 ? 20.425 2.235 20.643 1.00 40.78 499 ASN A CA 1
ATOM 3900 C C . ASN A 1 499 ? 21.487 2.933 19.779 1.00 40.78 499 ASN A C 1
ATOM 3902 O O . ASN A 1 499 ? 22.437 3.479 20.336 1.00 40.78 499 ASN A O 1
ATOM 3906 N N . ASP A 1 500 ? 21.351 2.927 18.447 1.00 55.56 500 ASP A N 1
ATOM 3907 C CA . ASP A 1 500 ? 22.207 3.718 17.562 1.00 55.56 500 ASP A CA 1
ATOM 3908 C C . ASP A 1 500 ? 21.897 5.221 17.747 1.00 55.56 500 ASP A C 1
ATOM 3910 O O . ASP A 1 500 ? 20.824 5.688 17.333 1.00 55.56 500 ASP A O 1
ATOM 3914 N N . PRO A 1 501 ? 22.807 6.007 18.357 1.00 48.09 501 PRO A N 1
ATOM 3915 C CA . PRO A 1 501 ? 22.587 7.428 18.605 1.00 48.09 501 PRO A CA 1
ATOM 3916 C C . PRO A 1 501 ? 22.362 8.215 17.308 1.00 48.09 501 PRO A C 1
ATOM 3918 O O . PRO A 1 501 ? 21.590 9.176 17.313 1.00 48.09 501 PRO A O 1
ATOM 3921 N N . GLU A 1 502 ? 22.943 7.778 16.179 1.00 48.84 502 GLU A N 1
ATOM 3922 C CA . GLU A 1 502 ? 22.724 8.421 14.879 1.00 48.84 502 GLU A CA 1
ATOM 3923 C C . GLU A 1 502 ? 21.268 8.301 14.419 1.00 48.84 502 GLU A C 1
ATOM 3925 O O . GLU A 1 502 ? 20.743 9.197 13.751 1.00 48.84 502 GLU A O 1
ATOM 3930 N N . MET A 1 503 ? 20.586 7.201 14.751 1.00 44.06 503 MET A N 1
ATOM 3931 C CA . MET A 1 503 ? 19.200 6.995 14.333 1.00 44.06 503 MET A CA 1
ATOM 3932 C C . MET A 1 503 ? 18.250 7.926 15.105 1.00 44.06 503 MET A C 1
ATOM 3934 O O . MET A 1 503 ? 17.346 8.521 14.508 1.00 44.06 503 MET A O 1
ATOM 3938 N N . HIS A 1 504 ? 18.502 8.127 16.403 1.00 44.50 504 HIS A N 1
ATOM 3939 C CA . HIS A 1 504 ? 17.789 9.098 17.239 1.00 44.50 504 HIS A CA 1
ATOM 3940 C C . HIS A 1 504 ? 18.085 10.554 16.848 1.00 44.50 504 HIS A C 1
ATOM 3942 O O . HIS A 1 504 ? 17.192 11.405 16.886 1.00 44.50 504 HIS A O 1
ATOM 3948 N N . GLU A 1 505 ? 19.308 10.856 16.417 1.00 41.59 505 GLU A N 1
ATOM 3949 C CA . GLU A 1 505 ? 19.660 12.185 15.921 1.00 41.59 505 GLU A CA 1
ATOM 3950 C C . GLU A 1 505 ? 18.976 12.479 14.577 1.00 41.59 505 GLU A C 1
ATOM 3952 O O . GLU A 1 505 ? 18.422 13.564 14.397 1.00 41.59 505 GLU A O 1
ATOM 3957 N N . ARG A 1 506 ? 18.854 11.490 13.677 1.00 46.72 506 ARG A N 1
ATOM 3958 C CA . ARG A 1 506 ? 18.056 11.602 12.435 1.00 46.72 506 ARG A CA 1
ATOM 3959 C C . ARG A 1 506 ? 16.553 11.756 12.693 1.00 46.72 506 ARG A C 1
ATOM 3961 O O . ARG A 1 506 ? 15.878 12.426 11.910 1.00 46.72 506 ARG A O 1
ATOM 3968 N N . TYR A 1 507 ? 16.037 11.166 13.775 1.00 43.09 507 TYR A N 1
ATOM 3969 C CA . TYR A 1 507 ? 14.646 11.335 14.219 1.00 43.09 507 TYR A CA 1
ATOM 3970 C C . TYR A 1 507 ? 14.353 12.786 14.627 1.00 43.09 507 TYR A C 1
ATOM 3972 O O . TYR A 1 507 ? 13.287 13.310 14.311 1.00 43.09 507 TYR A O 1
ATOM 3980 N N . ASN A 1 508 ? 15.319 13.462 15.254 1.00 40.34 508 ASN A N 1
ATOM 3981 C CA . ASN A 1 508 ? 15.160 14.845 15.707 1.00 40.34 508 ASN A CA 1
ATOM 3982 C C . ASN A 1 508 ? 15.562 15.904 14.665 1.00 40.34 508 ASN A C 1
ATOM 3984 O O . ASN A 1 508 ? 15.057 17.022 14.728 1.00 40.34 508 ASN A O 1
ATOM 3988 N N . THR A 1 509 ? 16.444 15.580 13.713 1.00 40.88 509 THR A N 1
ATOM 3989 C CA . THR A 1 509 ? 17.027 16.563 12.773 1.00 40.88 509 THR A CA 1
ATOM 3990 C C . THR A 1 509 ? 16.413 16.570 11.375 1.00 40.88 509 THR A C 1
ATOM 3992 O O . THR A 1 509 ? 16.808 17.393 10.557 1.00 40.88 509 THR A O 1
ATOM 3995 N N . GLY A 1 510 ? 15.436 15.705 11.077 1.00 39.16 510 GLY A N 1
ATOM 3996 C CA . GLY A 1 510 ? 14.677 15.791 9.824 1.00 39.16 510 GLY A CA 1
ATOM 3997 C C . GLY A 1 510 ? 15.574 15.801 8.582 1.00 39.16 510 GLY A C 1
ATOM 3998 O O . GLY A 1 510 ? 15.516 16.738 7.799 1.00 39.16 510 GLY A O 1
ATOM 3999 N N . GLY A 1 511 ? 16.413 14.767 8.438 1.00 38.12 511 GLY A N 1
ATOM 4000 C CA . GLY A 1 511 ? 17.358 14.521 7.338 1.00 38.12 511 GLY A CA 1
ATOM 4001 C C . GLY A 1 511 ? 17.306 15.475 6.137 1.00 38.12 511 GLY A C 1
ATOM 4002 O O . GLY A 1 511 ? 16.660 15.176 5.133 1.00 38.12 511 GLY A O 1
ATOM 4003 N N . SER A 1 512 ? 18.073 16.562 6.207 1.00 35.00 512 SER A N 1
ATOM 4004 C CA . SER A 1 512 ? 18.549 17.289 5.034 1.00 35.00 512 SER A CA 1
ATOM 4005 C C . SER A 1 512 ? 20.055 17.063 4.930 1.00 35.00 512 SER A C 1
ATOM 4007 O O . SER A 1 512 ? 20.843 17.509 5.756 1.00 35.00 512 SER A O 1
ATOM 4009 N N . ARG A 1 513 ? 20.467 16.289 3.925 1.00 34.09 513 ARG A N 1
ATOM 4010 C CA . ARG A 1 513 ? 21.869 16.219 3.517 1.00 34.09 513 ARG A CA 1
ATOM 4011 C C . ARG A 1 513 ? 22.075 17.427 2.605 1.00 34.09 513 ARG A C 1
ATOM 4013 O O . ARG A 1 513 ? 21.633 17.392 1.460 1.00 34.09 513 ARG A O 1
ATOM 4020 N N . GLN A 1 514 ? 22.629 18.519 3.129 1.00 35.50 514 GLN A N 1
ATOM 4021 C CA . GLN A 1 514 ? 23.170 19.564 2.264 1.00 35.50 514 GLN A CA 1
ATOM 4022 C C . GLN A 1 514 ? 24.377 18.953 1.548 1.00 35.50 514 GLN A C 1
ATOM 4024 O O . GLN A 1 514 ? 25.366 18.590 2.180 1.00 35.50 514 GLN A O 1
ATOM 4029 N N . GLU A 1 515 ? 24.251 18.746 0.240 1.00 31.89 515 GLU A N 1
ATOM 4030 C CA . GLU A 1 515 ? 25.412 18.561 -0.622 1.00 31.89 515 GLU A CA 1
ATOM 4031 C C . GLU A 1 515 ? 26.150 19.902 -0.650 1.00 31.89 515 GLU A C 1
ATOM 4033 O O . GLU A 1 515 ? 25.668 20.874 -1.232 1.00 31.89 515 GLU A O 1
ATOM 4038 N N . GLU A 1 516 ? 27.291 19.968 0.032 1.00 35.78 516 GLU A N 1
ATOM 4039 C CA . GLU A 1 516 ? 28.283 21.005 -0.227 1.00 35.78 516 GLU A CA 1
ATOM 4040 C C . GLU A 1 516 ? 28.781 20.810 -1.664 1.00 35.78 516 GLU A C 1
ATOM 4042 O O . GLU A 1 516 ? 29.418 19.808 -1.996 1.00 35.78 516 GLU A O 1
ATOM 4047 N N . VAL A 1 517 ? 28.417 21.748 -2.536 1.00 33.88 517 VAL A N 1
ATOM 4048 C CA . VAL A 1 517 ? 29.008 21.881 -3.868 1.00 33.88 517 VAL A CA 1
ATOM 4049 C C . VAL A 1 517 ? 30.337 22.631 -3.700 1.00 33.88 517 VAL A C 1
ATOM 4051 O O . VAL A 1 517 ? 30.331 23.655 -3.013 1.00 33.88 517 VAL A O 1
ATOM 4054 N N . PRO A 1 518 ? 31.451 22.141 -4.277 1.00 46.94 518 PRO A N 1
ATOM 4055 C CA . PRO A 1 518 ? 32.742 22.828 -4.237 1.00 46.94 518 PRO A CA 1
ATOM 4056 C C . PRO A 1 518 ? 32.763 24.145 -5.020 1.00 46.94 518 PRO A C 1
ATOM 4058 O O . PRO A 1 518 ? 32.030 24.257 -6.034 1.00 46.94 518 PRO A O 1
#

Solvent-accessible surface area (backbone atoms only — not comparable to full-atom values): 30096 Å² total; per-residue (Å²): 110,51,80,60,48,50,61,57,54,52,46,66,73,67,68,55,53,73,68,58,45,49,52,52,48,52,52,48,54,50,53,60,36,53,79,52,71,67,50,86,42,70,69,50,51,53,53,50,51,50,47,52,49,55,67,74,42,86,49,72,90,41,43,53,4,51,44,54,33,50,52,48,47,49,54,51,49,50,50,45,46,55,56,37,59,72,38,96,88,54,80,91,52,83,63,46,65,33,52,70,62,33,68,69,45,30,76,68,32,73,65,41,46,49,49,47,49,52,56,50,50,51,51,49,54,39,50,52,52,44,50,54,57,48,76,71,55,94,82,72,61,72,64,60,33,52,53,41,15,52,54,52,46,52,52,49,51,49,50,52,49,46,48,62,68,71,39,49,76,78,68,48,101,57,85,78,77,80,87,71,77,85,85,56,81,86,74,90,69,62,82,92,70,67,76,80,92,63,74,80,74,70,73,61,56,37,23,30,51,59,21,27,70,45,85,26,57,37,41,21,55,51,24,43,41,41,18,67,63,70,72,34,54,40,24,47,39,49,13,52,58,47,58,50,63,37,73,61,43,65,45,92,76,42,98,54,24,90,69,60,71,94,43,72,70,53,50,42,48,23,38,74,60,86,49,31,34,29,35,35,76,41,33,35,45,52,55,28,51,40,42,28,60,27,47,57,66,60,70,55,70,82,74,80,67,90,56,88,68,80,82,75,82,82,77,85,81,89,75,82,86,72,71,69,89,71,70,66,73,43,37,18,55,20,45,16,79,38,46,41,67,45,96,84,40,42,54,54,24,48,60,73,37,75,58,49,53,80,47,71,40,42,33,35,30,37,41,58,43,50,74,44,50,69,68,45,66,51,35,48,51,49,64,70,38,89,89,59,60,75,52,82,73,54,57,35,47,63,55,44,41,49,52,41,52,50,54,51,52,45,55,57,28,49,75,61,55,76,67,57,77,80,48,60,48,44,70,65,59,52,51,50,21,48,41,68,75,38,70,82,54,52,72,68,55,47,52,50,52,49,50,50,65,45,46,57,53,59,76,78,72,88,69,86,72,68,80,60,92,80,42,51,38,50,58,57,43,56,50,31,66,67,44,65,79,71,65,80,80,75,73,81,74,55,61,66,68,71,68,34,66,68,60,58,48,46,70,75,61,65,82,72,83,78,79,81,76,134

pLDDT: mean 70.08, std 21.45, range [31.89, 98.62]